Protein AF-0000000079460942 (afdb_homodimer)

pLDDT: mean 72.36, std 30.74, range [15.95, 98.62]

Nearest PDB structures (foldseek):
  3s70-assembly1_C  TM=9.259E-01  e=6.888E-18  Homo sapiens
  5iar-assembly1_A-2  TM=8.840E-01  e=4.407E-18  Homo sapiens
  4qtx-assembly1_A  TM=8.850E-01  e=4.381E-17  Homo sapiens
  4qui-assembly2_B-2  TM=9.001E-01  e=1.141E-16  Homo sapiens
  3r6g-assembly2_C  TM=9.559E-01  e=6.161E-10  Homo sapiens

Foldseek 3Di:
DWDLAFPDPDPDPDPPDDDDDDDPPPPCPDDDPDPDDDPCPPCPPPDPPPDPPDPPDPPPPPDDPDDDDDDPDFAEQDQPDQAQEAEEEEAEQAADVVVVDHGAQLVVLLLVLVCVQLVQLRHDYHYDYQDDPVRVLVVLLCVLPDPVLLVHQEAHYEYHAAAHDQWGDGRYGIDGPCSNCVSNVPRPSCPPGYYHYHYHNAPDDNPNGGLLSSLLSVLCVVPLAPDFPVVSNVVSLVCLVPVVVVPPPPDDPPRRSRGTDDDDPDRGTYGSHGDD/DWDLAFPDPDPDPDPPDDDPDDDPPPPPPDDDDPPDDDPCPDDDDDDDDDDPPDPPDPPPPPDDPDDDDDDPDFAEQDQPDQAQEAEEEEAEQAADVVVVDHGALLVVLLLVLVCVQLVQLRHDYHYDYQDDPVRVLVVLLCVLPDPVLLVHQEAEYEAHAAAHDQWGDGRYGIDGPCSNCVSNVPRPSCPPGYYHYHYHNAPDDNPNGGLLSSLLSVLCVVPLAPDFPVVSNVVSLVCLVPVVVVPPPPDDPPRRSRGTDDDDPDRGTYGSHGDD

Structure (mmCIF, N/CA/C/O backbone):
data_AF-0000000079460942-model_v1
#
loop_
_entity.id
_entity.type
_entity.pdbx_description
1 polymer 'Uncharacterized protein'
#
loop_
_atom_site.group_PDB
_atom_site.id
_atom_site.type_symbol
_atom_site.label_atom_id
_atom_site.label_alt_id
_atom_site.label_comp_id
_atom_site.label_asym_id
_atom_site.label_entity_id
_atom_site.label_seq_id
_atom_site.pdbx_PDB_ins_code
_atom_site.Cartn_x
_atom_site.Cartn_y
_atom_site.Cartn_z
_atom_site.occupancy
_atom_site.B_iso_or_equiv
_atom_site.auth_seq_id
_atom_site.auth_comp_id
_atom_site.auth_asym_id
_atom_site.auth_atom_id
_atom_site.pdbx_PDB_model_num
ATOM 1 N N . MET A 1 1 ? 0.859 6.715 0.371 1 26.7 1 MET A N 1
ATOM 2 C CA . MET A 1 1 ? -0.058 7.586 -0.361 1 26.7 1 MET A CA 1
ATOM 3 C C . MET A 1 1 ? -1.459 6.984 -0.404 1 26.7 1 MET A C 1
ATOM 5 O O . MET A 1 1 ? -1.619 5.789 -0.645 1 26.7 1 MET A O 1
ATOM 9 N N . ILE A 1 2 ? -2.344 7.473 0.427 1 30.52 2 ILE A N 1
ATOM 10 C CA . ILE A 1 2 ? -3.725 7.008 0.369 1 30.52 2 ILE A CA 1
ATOM 11 C C . ILE A 1 2 ? -4.508 7.84 -0.644 1 30.52 2 ILE A C 1
ATOM 13 O O . ILE A 1 2 ? -4.516 9.07 -0.571 1 30.52 2 ILE A O 1
ATOM 17 N N . HIS A 1 3 ? -4.82 7.348 -1.842 1 32.75 3 HIS A N 1
ATOM 18 C CA . HIS A 1 3 ? -5.605 8.039 -2.861 1 32.75 3 HIS A CA 1
ATOM 19 C C . HIS A 1 3 ? -7.074 7.637 -2.789 1 32.75 3 HIS A C 1
ATOM 21 O O . HIS A 1 3 ? -7.395 6.461 -2.625 1 32.75 3 HIS A O 1
ATOM 27 N N . GLU A 1 4 ? -7.848 8.688 -2.484 1 28.7 4 GLU A N 1
ATOM 28 C CA . GLU A 1 4 ? -9.266 8.43 -2.734 1 28.7 4 GLU A CA 1
ATOM 29 C C . GLU A 1 4 ? -9.633 8.727 -4.188 1 28.7 4 GLU A C 1
ATOM 31 O O . GLU A 1 4 ? -9.406 9.836 -4.68 1 28.7 4 GLU A O 1
ATOM 36 N N . LYS A 1 5 ? -9.531 7.895 -5.156 1 29.17 5 LYS A N 1
ATOM 37 C CA . LYS A 1 5 ? -9.836 8.227 -6.547 1 29.17 5 LYS A CA 1
ATOM 38 C C . LYS A 1 5 ? -11.305 7.965 -6.867 1 29.17 5 LYS A C 1
ATOM 40 O O . LYS A 1 5 ? -11.828 6.895 -6.551 1 29.17 5 LYS A O 1
ATOM 45 N N . GLU A 1 6 ? -12.047 9.047 -7.211 1 27.02 6 GLU A N 1
ATOM 46 C CA . GLU A 1 6 ? -13.43 9.047 -7.684 1 27.02 6 GLU A CA 1
ATOM 47 C C . GLU A 1 6 ? -13.531 8.469 -9.094 1 27.02 6 GLU A C 1
ATOM 49 O O . GLU A 1 6 ? -12.82 8.914 -10 1 27.02 6 GLU A O 1
ATOM 54 N N . THR A 1 7 ? -13.859 7.348 -9.383 1 26.39 7 THR A N 1
ATOM 55 C CA . THR A 1 7 ? -14.086 6.93 -10.758 1 26.39 7 THR A CA 1
ATOM 56 C C . THR A 1 7 ? -15.391 7.516 -11.297 1 26.39 7 THR A C 1
ATOM 58 O O . THR A 1 7 ? -16 6.949 -12.203 1 26.39 7 THR A O 1
ATOM 61 N N . GLY A 1 8 ? -15.797 8.781 -11.031 1 23.44 8 GLY A N 1
ATOM 62 C CA . GLY A 1 8 ? -17.094 9.305 -11.438 1 23.44 8 GLY A CA 1
ATOM 63 C C . GLY A 1 8 ? -17.203 9.539 -12.93 1 23.44 8 GLY A C 1
ATOM 64 O O . GLY A 1 8 ? -16.234 9.953 -13.57 1 23.44 8 GLY A O 1
ATOM 65 N N . HIS A 1 9 ? -18.172 8.938 -13.617 1 22.62 9 HIS A N 1
ATOM 66 C CA . HIS A 1 9 ? -18.547 9.086 -15.016 1 22.62 9 HIS A CA 1
ATOM 67 C C . HIS A 1 9 ? -19.109 10.484 -15.289 1 22.62 9 HIS A C 1
ATOM 69 O O . HIS A 1 9 ? -20.172 10.844 -14.781 1 22.62 9 HIS A O 1
ATOM 75 N N . SER A 1 10 ? -18.312 11.57 -15.188 1 21.52 10 SER A N 1
ATOM 76 C CA . SER A 1 10 ? -18.75 12.93 -15.484 1 21.52 10 SER A CA 1
ATOM 77 C C . SER A 1 10 ? -19.297 13.039 -16.906 1 21.52 10 SER A C 1
ATOM 79 O O . SER A 1 10 ? -18.625 12.664 -17.859 1 21.52 10 SER A O 1
ATOM 81 N N . GLY A 1 11 ? -20.609 12.984 -17.062 1 18.78 11 GLY A N 1
ATOM 82 C CA . GLY A 1 11 ? -21.359 13.156 -18.297 1 18.78 11 GLY A CA 1
ATOM 83 C C . GLY A 1 11 ? -21.031 14.453 -19.016 1 18.78 11 GLY A C 1
ATOM 84 O O . GLY A 1 11 ? -20.797 14.453 -20.234 1 18.78 11 GLY A O 1
ATOM 85 N N . ASP A 1 12 ? -21.438 15.555 -18.438 1 20.34 12 ASP A N 1
ATOM 86 C CA . ASP A 1 12 ? -22.047 16.562 -19.297 1 20.34 12 ASP A CA 1
ATOM 87 C C . ASP A 1 12 ? -20.984 17.453 -19.922 1 20.34 12 ASP A C 1
ATOM 89 O O . ASP A 1 12 ? -20.469 18.359 -19.266 1 20.34 12 ASP A O 1
ATOM 93 N N . GLY A 1 13 ? -20 17.016 -20.562 1 18.53 13 GLY A N 1
ATOM 94 C CA . GLY A 1 13 ? -18.797 17.734 -20.938 1 18.53 13 GLY A CA 1
ATOM 95 C C . GLY A 1 13 ? -19.078 18.859 -21.922 1 18.53 13 GLY A C 1
ATOM 96 O O . GLY A 1 13 ? -19.469 18.625 -23.062 1 18.53 13 GLY A O 1
ATOM 97 N N . ALA A 1 14 ? -19.688 19.938 -21.344 1 18.86 14 ALA A N 1
ATOM 98 C CA . ALA A 1 14 ? -19.938 21 -22.312 1 18.86 14 ALA A CA 1
ATOM 99 C C . ALA A 1 14 ? -18.641 21.406 -23.016 1 18.86 14 ALA A C 1
ATOM 101 O O . ALA A 1 14 ? -17.547 21.281 -22.438 1 18.86 14 ALA A O 1
ATOM 102 N N . PRO A 1 15 ? -18.594 21.719 -24.25 1 18.59 15 PRO A N 1
ATOM 103 C CA . PRO A 1 15 ? -17.531 21.859 -25.266 1 18.59 15 PRO A CA 1
ATOM 104 C C . PRO A 1 15 ? -16.641 23.078 -25 1 18.59 15 PRO A C 1
ATOM 106 O O . PRO A 1 15 ? -17.125 24.219 -25.016 1 18.59 15 PRO A O 1
ATOM 109 N N . LEU A 1 16 ? -15.961 23.109 -23.766 1 17.83 16 LEU A N 1
ATOM 110 C CA . LEU A 1 16 ? -15.289 24.375 -23.531 1 17.83 16 LEU A CA 1
ATOM 111 C C . LEU A 1 16 ? -14.312 24.688 -24.656 1 17.83 16 LEU A C 1
ATOM 113 O O . LEU A 1 16 ? -13.75 23.781 -25.266 1 17.83 16 LEU A O 1
ATOM 117 N N . SER A 1 17 ? -14.391 25.953 -25.141 1 18.06 17 SER A N 1
ATOM 118 C CA . SER A 1 17 ? -13.758 26.594 -26.297 1 18.06 17 SER A CA 1
ATOM 119 C C . SER A 1 17 ? -12.242 26.672 -26.109 1 18.06 17 SER A C 1
ATOM 121 O O . SER A 1 17 ? -11.75 26.734 -24.984 1 18.06 17 SER A O 1
ATOM 123 N N . PRO A 1 18 ? -11.383 26.453 -27.109 1 17.59 18 PRO A N 1
ATOM 124 C CA . PRO A 1 18 ? -9.984 26.109 -27.391 1 17.59 18 PRO A CA 1
ATOM 125 C C . PRO A 1 18 ? -9.016 27.219 -27.016 1 17.59 18 PRO A C 1
ATOM 127 O O . PRO A 1 18 ? -7.809 27.094 -27.234 1 17.59 18 PRO A O 1
ATOM 130 N N . SER A 1 19 ? -9.242 27.984 -25.766 1 16.62 19 SER A N 1
ATOM 131 C CA . SER A 1 19 ? -8.406 29.172 -25.938 1 16.62 19 SER A CA 1
ATOM 132 C C . SER A 1 19 ? -6.93 28.797 -26 1 16.62 19 SER A C 1
ATOM 134 O O . SER A 1 19 ? -6.52 27.766 -25.484 1 16.62 19 SER A O 1
ATOM 136 N N . THR A 1 20 ? -6.031 29.5 -26.781 1 17.11 20 THR A N 1
ATOM 137 C CA . THR A 1 20 ? -4.762 29.469 -27.5 1 17.11 20 THR A CA 1
ATOM 138 C C . THR A 1 20 ? -3.594 29.672 -26.531 1 17.11 20 THR A C 1
ATOM 140 O O . THR A 1 20 ? -2.432 29.609 -26.938 1 17.11 20 THR A O 1
ATOM 143 N N . ASP A 1 21 ? -3.828 29.672 -25.125 1 16.03 21 ASP A N 1
ATOM 144 C CA . ASP A 1 21 ? -2.768 30.516 -24.562 1 16.03 21 ASP A CA 1
ATOM 145 C C . ASP A 1 21 ? -1.404 29.844 -24.719 1 16.03 21 ASP A C 1
ATOM 147 O O . ASP A 1 21 ? -1.316 28.609 -24.797 1 16.03 21 ASP A O 1
ATOM 151 N N . GLY A 1 22 ? -0.289 30.719 -24.797 1 16.33 22 GLY A N 1
ATOM 152 C CA . GLY A 1 22 ? 1.1 30.875 -25.203 1 16.33 22 GLY A CA 1
ATOM 153 C C . GLY A 1 22 ? 2.07 30.156 -24.281 1 16.33 22 GLY A C 1
ATOM 154 O O . GLY A 1 22 ? 1.872 30.141 -23.062 1 16.33 22 GLY A O 1
ATOM 155 N N . ALA A 1 23 ? 2.703 29.125 -24.781 1 16.88 23 ALA A N 1
ATOM 156 C CA . ALA A 1 23 ? 3.67 28.125 -24.312 1 16.88 23 ALA A CA 1
ATOM 157 C C . ALA A 1 23 ? 4.922 28.797 -23.766 1 16.88 23 ALA A C 1
ATOM 159 O O . ALA A 1 23 ? 5.727 29.344 -24.531 1 16.88 23 ALA A O 1
ATOM 160 N N . ALA A 1 24 ? 4.805 29.562 -22.531 1 16.06 24 ALA A N 1
ATOM 161 C CA . ALA A 1 24 ? 6.035 30.234 -22.141 1 16.06 24 ALA A CA 1
ATOM 162 C C . ALA A 1 24 ? 7.16 29.234 -21.906 1 16.06 24 ALA A C 1
ATOM 164 O O . ALA A 1 24 ? 6.922 28.141 -21.375 1 16.06 24 ALA A O 1
ATOM 165 N N . ASN A 1 25 ? 8.297 29.344 -22.594 1 15.95 25 ASN A N 1
ATOM 166 C CA . ASN A 1 25 ? 9.547 28.641 -22.859 1 15.95 25 ASN A CA 1
ATOM 167 C C . ASN A 1 25 ? 10.453 28.625 -21.625 1 15.95 25 ASN A C 1
ATOM 169 O O . ASN A 1 25 ? 11.633 28.281 -21.734 1 15.95 25 ASN A O 1
ATOM 173 N N . LEU A 1 26 ? 9.914 28.578 -20.328 1 16.02 26 LEU A N 1
ATOM 174 C CA . LEU A 1 26 ? 10.93 29.031 -19.375 1 16.02 26 LEU A CA 1
ATOM 175 C C . LEU A 1 26 ? 12.094 28.047 -19.328 1 16.02 26 LEU A C 1
ATOM 177 O O . LEU A 1 26 ? 11.906 26.875 -18.984 1 16.02 26 LEU A O 1
ATOM 181 N N . SER A 1 27 ? 13.211 28.266 -20.047 1 16.03 27 SER A N 1
ATOM 182 C CA . 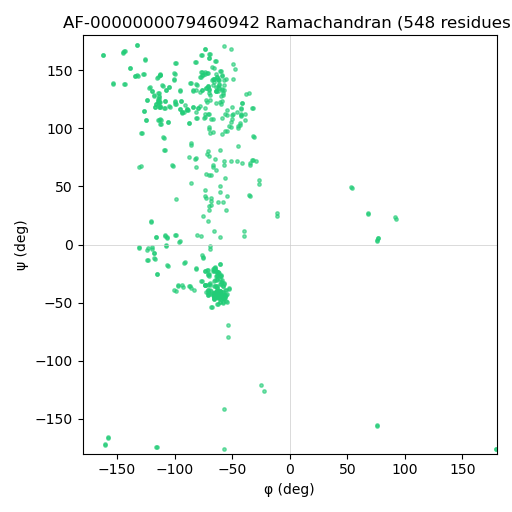SER A 1 27 ? 14.438 27.516 -20.328 1 16.03 27 SER A CA 1
ATOM 183 C C . SER A 1 27 ? 15.305 27.406 -19.078 1 16.03 27 SER A C 1
ATOM 185 O O . SER A 1 27 ? 16.297 26.672 -19.062 1 16.03 27 SER A O 1
ATOM 187 N N . SER A 1 28 ? 15.055 27.938 -17.781 1 16.11 28 SER A N 1
ATOM 188 C CA . SER A 1 28 ? 16.312 28.391 -17.188 1 16.11 28 SER A CA 1
ATOM 189 C C . SER A 1 28 ? 17.172 27.219 -16.734 1 16.11 28 SER A C 1
ATOM 191 O O . SER A 1 28 ? 16.672 26.297 -16.062 1 16.11 28 SER A O 1
ATOM 193 N N . ASN A 1 29 ? 18.281 26.922 -17.406 1 16.97 29 ASN A N 1
ATOM 194 C CA . ASN A 1 29 ? 19.297 25.875 -17.375 1 16.97 29 ASN A CA 1
ATOM 195 C C . ASN A 1 29 ? 20.141 25.969 -16.094 1 16.97 29 ASN A C 1
ATOM 197 O O . ASN A 1 29 ? 21.234 25.391 -16.031 1 16.97 29 ASN A O 1
ATOM 201 N N . PRO A 1 30 ? 19.594 26.391 -14.852 1 16.08 30 PRO A N 1
ATOM 202 C CA . PRO A 1 30 ? 20.672 26.984 -14.062 1 16.08 30 PRO A CA 1
ATOM 203 C C . PRO A 1 30 ? 21.844 26.016 -13.852 1 16.08 30 PRO A C 1
ATOM 205 O O . PRO A 1 30 ? 21.734 24.844 -14.188 1 16.08 30 PRO A O 1
ATOM 208 N N . ALA A 1 31 ? 22.422 26.109 -12.547 1 16.69 31 ALA A N 1
ATOM 209 C CA . ALA A 1 31 ? 23.734 26.328 -11.938 1 16.69 31 ALA A CA 1
ATOM 210 C C . ALA A 1 31 ? 24.453 25 -11.695 1 16.69 31 ALA A C 1
ATOM 212 O O . ALA A 1 31 ? 23.828 24.016 -11.312 1 16.69 31 ALA A O 1
ATOM 213 N N . ILE A 1 32 ? 25.656 24.828 -12.32 1 17.55 32 ILE A N 1
ATOM 214 C CA . ILE A 1 32 ? 26.75 23.875 -12.461 1 17.55 32 ILE A CA 1
ATOM 215 C C . ILE A 1 32 ? 27.359 23.578 -11.094 1 17.55 32 ILE A C 1
ATOM 217 O O . ILE A 1 32 ? 27.703 24.5 -10.352 1 17.55 32 ILE A O 1
ATOM 221 N N . SER A 1 33 ? 26.859 22.469 -10.508 1 16.95 33 SER A N 1
ATOM 222 C CA . SER A 1 33 ? 27.281 22.016 -9.188 1 16.95 33 SER A CA 1
ATOM 223 C C . SER A 1 33 ? 28.797 22.047 -9.039 1 16.95 33 SER A C 1
ATOM 225 O O . SER A 1 33 ? 29.516 21.719 -9.984 1 16.95 33 SER A O 1
ATOM 227 N N . ASP A 1 34 ? 29.266 22.891 -8.188 1 17 34 ASP A N 1
ATOM 228 C CA . ASP A 1 34 ? 30.578 23.25 -7.656 1 17 34 ASP A CA 1
ATOM 229 C C . ASP A 1 34 ? 31.328 22.031 -7.156 1 17 34 ASP A C 1
ATOM 231 O O . ASP A 1 34 ? 30.766 21.203 -6.434 1 17 34 ASP A O 1
ATOM 235 N N . GLU A 1 35 ? 32.312 21.562 -7.855 1 18.06 35 GLU A N 1
ATOM 236 C CA . GLU A 1 35 ? 33.25 20.453 -7.676 1 18.06 35 GLU A CA 1
ATOM 237 C C . GLU A 1 35 ? 34 20.578 -6.355 1 18.06 35 GLU A C 1
ATOM 239 O O . GLU A 1 35 ? 34.781 21.516 -6.168 1 18.06 35 GLU A O 1
ATOM 244 N N . PRO A 1 36 ? 33.25 20.641 -5.156 1 16.75 36 PRO A N 1
ATOM 245 C CA . PRO A 1 36 ? 34.188 21.094 -4.133 1 16.75 36 PRO A CA 1
ATOM 246 C C . PRO A 1 36 ? 35.5 20.297 -4.125 1 16.75 36 PRO A C 1
ATOM 248 O O . PRO A 1 36 ? 35.5 19.141 -4.57 1 16.75 36 PRO A O 1
ATOM 251 N N . ASP A 1 37 ? 36.594 20.984 -3.873 1 17.23 37 ASP A N 1
ATOM 252 C CA . ASP A 1 37 ? 38.031 20.859 -3.914 1 17.23 37 ASP A CA 1
ATOM 253 C C . ASP A 1 37 ? 38.531 19.672 -3.074 1 17.23 37 ASP A C 1
ATOM 255 O O . ASP A 1 37 ? 37.781 19.172 -2.227 1 17.23 37 ASP A O 1
ATOM 259 N N . THR A 1 38 ? 39.812 19.438 -2.926 1 18.86 38 THR A N 1
ATOM 260 C CA . THR A 1 38 ? 40.969 18.547 -2.967 1 18.86 38 THR A CA 1
ATOM 261 C C . THR A 1 38 ? 41.312 18.031 -1.57 1 18.86 38 THR A C 1
ATOM 263 O O . THR A 1 38 ? 42.25 17.25 -1.399 1 18.86 38 THR A O 1
ATOM 266 N N . GLY A 1 39 ? 40.281 17.688 -0.702 1 16.88 39 GLY A N 1
ATOM 267 C CA . GLY A 1 39 ? 40.906 17.594 0.611 1 16.88 39 GLY A CA 1
ATOM 268 C C . GLY A 1 39 ? 42.156 16.75 0.623 1 16.88 39 GLY A C 1
ATOM 269 O O . GLY A 1 39 ? 42.375 15.961 -0.292 1 16.88 39 GLY A O 1
ATOM 270 N N . PRO A 1 40 ? 43.031 16.969 1.544 1 17.53 40 PRO A N 1
ATOM 271 C CA . PRO A 1 40 ? 44.5 16.75 1.66 1 17.53 40 PRO A CA 1
ATOM 272 C C . PRO A 1 40 ? 44.844 15.281 1.826 1 17.53 40 PRO A C 1
ATOM 274 O O . PRO A 1 40 ? 44.469 14.656 2.826 1 17.53 40 PRO A O 1
ATOM 277 N N . PHE A 1 41 ? 44.5 14.359 0.847 1 17.92 41 PHE A N 1
ATOM 278 C CA . PHE A 1 41 ? 45.094 13.031 1.052 1 17.92 41 PHE A CA 1
ATOM 279 C C . PHE A 1 41 ? 46.562 13.141 1.414 1 17.92 41 PHE A C 1
ATOM 281 O O . PHE A 1 41 ? 47.344 13.797 0.712 1 17.92 41 PHE A O 1
ATOM 288 N N . GLY A 1 42 ? 46.719 13.344 2.693 1 17.52 42 GLY A N 1
ATOM 289 C CA . GLY A 1 42 ? 48.094 13.266 3.18 1 17.52 42 GLY A CA 1
ATOM 290 C C . GLY A 1 42 ? 48.875 12.117 2.576 1 17.52 42 GLY A C 1
ATOM 291 O O . GLY A 1 42 ? 48.312 11.062 2.287 1 17.52 42 GLY A O 1
ATOM 292 N N . HIS A 1 43 ? 49.906 12.453 1.847 1 16.89 43 HIS A N 1
ATOM 293 C CA . HIS A 1 43 ? 50.875 11.797 0.982 1 16.89 43 HIS A CA 1
ATOM 294 C C . HIS A 1 43 ? 51.594 10.672 1.721 1 16.89 43 HIS A C 1
ATOM 296 O O . HIS A 1 43 ? 52.594 10.117 1.217 1 16.89 43 HIS A O 1
ATOM 302 N N . GLU A 1 44 ? 50.969 9.984 2.732 1 17.56 44 GLU A N 1
ATOM 303 C CA . GLU A 1 44 ? 52.125 9.266 3.256 1 17.56 44 GLU A CA 1
ATOM 304 C C . GLU A 1 44 ? 52.781 8.414 2.172 1 17.56 44 GLU A C 1
ATOM 306 O O . GLU A 1 44 ? 52.125 7.961 1.24 1 17.56 44 GLU A O 1
ATOM 311 N N . GLY A 1 45 ? 54.094 8.523 1.974 1 17.31 45 GLY A N 1
ATOM 312 C CA . GLY A 1 45 ? 55.156 8.164 1.045 1 17.31 45 GLY A CA 1
ATOM 313 C C . GLY A 1 45 ? 55.312 6.664 0.873 1 17.31 45 GLY A C 1
ATOM 314 O O . GLY A 1 45 ? 56.25 6.203 0.223 1 17.31 45 GLY A O 1
ATOM 315 N N . SER A 1 46 ? 54.438 5.816 1.436 1 18.42 46 SER A N 1
ATOM 316 C CA . SER A 1 46 ? 55.219 4.578 1.566 1 18.42 46 SER A CA 1
ATOM 317 C C . SER A 1 46 ? 55.562 3.994 0.2 1 18.42 46 SER A C 1
ATOM 319 O O . SER A 1 46 ? 54.844 4.219 -0.775 1 18.42 46 SER A O 1
ATOM 321 N N . SER A 1 47 ? 56.844 3.51 0.021 1 18.7 47 SER A N 1
ATOM 322 C CA . SER A 1 47 ? 57.656 2.967 -1.048 1 18.7 47 SER A CA 1
ATOM 323 C C . SER A 1 47 ? 57.031 1.71 -1.647 1 18.7 47 SER A C 1
ATOM 325 O O . SER A 1 47 ? 56.562 0.833 -0.917 1 18.7 47 SER A O 1
ATOM 327 N N . SER A 1 48 ? 56.5 1.807 -2.936 1 17.97 48 SER A N 1
ATOM 328 C CA . SER A 1 48 ? 55.844 0.908 -3.865 1 17.97 48 SER A CA 1
ATOM 329 C C . SER A 1 48 ? 56.719 -0.268 -4.246 1 17.97 48 SER A C 1
ATOM 331 O O . SER A 1 48 ? 56.469 -0.967 -5.227 1 17.97 48 SER A O 1
ATOM 333 N N . SER A 1 49 ? 57.438 -0.98 -3.324 1 19.69 49 SER A N 1
ATOM 334 C CA . SER A 1 49 ? 58.156 -1.97 -4.121 1 19.69 49 SER A CA 1
ATOM 335 C C . SER A 1 49 ? 57.219 -2.836 -4.926 1 19.69 49 SER A C 1
ATOM 337 O O . SER A 1 49 ? 56.094 -3.125 -4.469 1 19.69 49 SER A O 1
ATOM 339 N N . LYS A 1 50 ? 57.5 -2.998 -6.32 1 19.41 50 LYS A N 1
ATOM 340 C CA . LYS A 1 50 ? 56.844 -3.477 -7.531 1 19.41 50 LYS A CA 1
ATOM 341 C C . LYS A 1 50 ? 56.562 -4.977 -7.449 1 19.41 50 LYS A C 1
ATOM 343 O O . LYS A 1 50 ? 56.188 -5.594 -8.438 1 19.41 50 LYS A O 1
ATOM 348 N N . THR A 1 51 ? 56.688 -5.629 -6.277 1 21.56 51 THR A N 1
ATOM 349 C CA . THR A 1 51 ? 56.875 -7.016 -6.699 1 21.56 51 THR A CA 1
ATOM 350 C C . THR A 1 51 ? 55.625 -7.531 -7.418 1 21.56 51 THR A C 1
ATOM 352 O O . THR A 1 51 ? 54.5 -7.188 -7.051 1 21.56 51 THR A O 1
ATOM 355 N N . GLY A 1 52 ? 55.781 -7.992 -8.703 1 20.16 52 GLY A N 1
ATOM 356 C CA . GLY A 1 52 ? 54.906 -8.484 -9.758 1 20.16 52 GLY A CA 1
ATOM 357 C C . GLY A 1 52 ? 54.031 -9.633 -9.312 1 20.16 52 GLY A C 1
ATOM 358 O O . GLY A 1 52 ? 54.5 -10.766 -9.172 1 20.16 52 GLY A O 1
ATOM 359 N N . THR A 1 53 ? 53.469 -9.555 -8.07 1 21.59 53 THR A N 1
ATOM 360 C CA . THR A 1 53 ? 52.844 -10.828 -7.758 1 21.59 53 THR A CA 1
ATOM 361 C C . THR A 1 53 ? 51.781 -11.172 -8.789 1 21.59 53 THR A C 1
ATOM 363 O O . THR A 1 53 ? 51.094 -10.281 -9.297 1 21.59 53 THR A O 1
ATOM 366 N N . ALA A 1 54 ? 51.906 -12.391 -9.461 1 23.22 54 ALA A N 1
ATOM 367 C CA . ALA A 1 54 ? 51.094 -13.156 -10.406 1 23.22 54 ALA A CA 1
ATOM 368 C C . ALA A 1 54 ? 49.625 -13.172 -10 1 23.22 54 ALA A C 1
ATOM 370 O O . ALA A 1 54 ? 49.312 -13.406 -8.828 1 23.22 54 ALA A O 1
ATOM 371 N N . GLY A 1 55 ? 48.875 -12.367 -10.75 1 21.95 55 GLY A N 1
ATOM 372 C CA . GLY A 1 55 ? 47.438 -12.156 -10.648 1 21.95 55 GLY A CA 1
ATOM 373 C C . GLY A 1 55 ? 46.656 -13.445 -10.523 1 21.95 55 GLY A C 1
ATOM 374 O O . GLY A 1 55 ? 46.688 -14.281 -11.43 1 21.95 55 GLY A O 1
ATOM 375 N N . LYS A 1 56 ? 46.719 -14.156 -9.336 1 26.41 56 LYS A N 1
ATOM 376 C CA . LYS A 1 56 ? 45.812 -15.266 -9.133 1 26.41 56 LYS A CA 1
ATOM 377 C C . LYS A 1 56 ? 44.438 -14.953 -9.688 1 26.41 56 LYS A C 1
ATOM 379 O O . LYS A 1 56 ? 43.938 -13.828 -9.547 1 26.41 56 LYS A O 1
ATOM 384 N N . SER A 1 57 ? 44.125 -15.688 -10.734 1 25.2 57 SER A N 1
ATOM 385 C CA . SER A 1 57 ? 42.844 -15.703 -11.391 1 25.2 57 SER A CA 1
ATOM 386 C C . SER A 1 57 ? 41.719 -15.609 -10.367 1 25.2 57 SER A C 1
ATOM 388 O O . SER A 1 57 ? 41.781 -16.219 -9.297 1 25.2 57 SER A O 1
ATOM 390 N N . ALA A 1 58 ? 41.125 -14.516 -10.32 1 30.06 58 ALA A N 1
ATOM 391 C CA . ALA A 1 58 ? 39.875 -14.32 -9.555 1 30.06 58 ALA A CA 1
ATOM 392 C C . ALA A 1 58 ? 39 -15.57 -9.586 1 30.06 58 ALA A C 1
ATOM 394 O O . ALA A 1 58 ? 38.469 -15.93 -10.641 1 30.06 58 ALA A O 1
ATOM 395 N N . SER A 1 59 ? 39.438 -16.672 -8.938 1 27.47 59 SER A N 1
ATOM 396 C CA . SER A 1 59 ? 38.531 -17.812 -8.719 1 27.47 59 SER A CA 1
ATOM 397 C C . SER A 1 59 ? 37.094 -17.359 -8.57 1 27.47 59 SER A C 1
ATOM 399 O O . SER A 1 59 ? 36.812 -16.453 -7.781 1 27.47 59 SER A O 1
ATOM 401 N N . ASN A 1 60 ? 36.312 -17.312 -9.656 1 32.28 60 ASN A N 1
ATOM 402 C CA . ASN A 1 60 ? 34.875 -17.125 -9.711 1 32.28 60 ASN A CA 1
ATOM 403 C C . ASN A 1 60 ? 34.188 -17.812 -8.539 1 32.28 60 ASN A C 1
ATOM 405 O O . ASN A 1 60 ? 33.938 -19.016 -8.57 1 32.28 60 ASN A O 1
ATOM 409 N N . ASN A 1 61 ? 34.656 -17.75 -7.32 1 34.09 61 ASN A N 1
ATOM 410 C CA . ASN A 1 61 ? 34.062 -18.281 -6.098 1 34.09 61 ASN A CA 1
ATOM 411 C C . ASN A 1 61 ? 32.531 -18.25 -6.172 1 34.09 61 ASN A C 1
ATOM 413 O O . ASN A 1 61 ? 31.922 -17.172 -6.246 1 34.09 61 ASN A O 1
ATOM 417 N N . ILE A 1 62 ? 31.859 -19.078 -6.934 1 39.31 62 ILE A N 1
ATOM 418 C CA . ILE A 1 62 ? 30.438 -19.391 -6.953 1 39.31 62 ILE A CA 1
ATOM 419 C C . ILE A 1 62 ? 29.844 -19.156 -5.566 1 39.31 62 ILE A C 1
ATOM 421 O O . ILE A 1 62 ? 30.062 -19.953 -4.648 1 39.31 62 ILE A O 1
ATOM 425 N N . GLY A 1 63 ? 29.969 -18.094 -4.906 1 43.94 63 GLY A N 1
ATOM 426 C CA . GLY A 1 63 ? 29.609 -17.641 -3.57 1 43.94 63 GLY A CA 1
ATOM 427 C C . GLY A 1 63 ? 28.297 -18.219 -3.068 1 43.94 63 GLY A C 1
ATOM 428 O O . GLY A 1 63 ? 27.5 -18.734 -3.854 1 43.94 63 GLY A O 1
ATOM 429 N N . GLU A 1 64 ? 28.25 -18.797 -1.808 1 53.94 64 GLU A N 1
ATOM 430 C CA . GLU A 1 64 ? 27.109 -19.344 -1.072 1 53.94 64 GLU A CA 1
ATOM 431 C C . GLU A 1 64 ? 25.828 -18.594 -1.403 1 53.94 64 GLU A C 1
ATOM 433 O O . GLU A 1 64 ? 25.844 -17.375 -1.553 1 53.94 64 GLU A O 1
ATOM 438 N N . PRO A 1 65 ? 24.875 -19.391 -1.993 1 64.31 65 PRO A N 1
ATOM 439 C CA . PRO A 1 65 ? 23.594 -18.75 -2.293 1 64.31 65 PRO A CA 1
ATOM 440 C C . PRO A 1 65 ? 23.109 -17.828 -1.177 1 64.31 65 PRO A C 1
ATOM 442 O O . PRO A 1 65 ? 23.297 -18.141 0.004 1 64.31 65 PRO A O 1
ATOM 445 N N . TRP A 1 66 ? 22.922 -16.688 -1.466 1 73.75 66 TRP A N 1
ATOM 446 C CA . TRP A 1 66 ? 22.391 -15.688 -0.544 1 73.75 66 TRP A CA 1
ATOM 447 C C . TRP A 1 66 ? 21.125 -16.203 0.148 1 73.75 66 TRP A C 1
ATOM 449 O O . TRP A 1 66 ? 20.219 -16.719 -0.508 1 73.75 66 TRP A O 1
ATOM 459 N N . VAL A 1 67 ? 21.266 -16.438 1.455 1 79.75 67 VAL A N 1
ATOM 460 C CA . VAL A 1 67 ? 20.078 -16.766 2.254 1 79.75 67 VAL A CA 1
ATOM 461 C C . VAL A 1 67 ? 19.734 -15.586 3.166 1 79.75 67 VAL A C 1
ATOM 463 O O . VAL A 1 67 ? 20.562 -15.133 3.951 1 79.75 67 VAL A O 1
ATOM 466 N N . PRO A 1 68 ? 18.562 -15.039 2.947 1 85.12 68 PRO A N 1
ATOM 467 C CA . PRO A 1 68 ? 18.188 -13.922 3.812 1 85.12 68 PRO A CA 1
ATOM 468 C C . PRO A 1 68 ? 18 -14.336 5.27 1 85.12 68 PRO A C 1
ATOM 470 O O . PRO A 1 68 ? 17.516 -15.438 5.547 1 85.12 68 PRO A O 1
ATOM 473 N N . VAL A 1 69 ? 18.422 -13.461 6.113 1 89.25 69 VAL A N 1
ATOM 474 C CA . VAL A 1 69 ? 18.094 -13.609 7.527 1 89.25 69 VAL A CA 1
ATOM 475 C C . VAL A 1 69 ? 16.703 -13.031 7.805 1 89.25 69 VAL A C 1
ATOM 477 O O . VAL A 1 69 ? 16.469 -11.836 7.594 1 89.25 69 VAL A O 1
ATOM 480 N N . ILE A 1 70 ? 15.836 -13.906 8.25 1 92.75 70 ILE A N 1
ATOM 481 C CA . ILE A 1 70 ? 14.477 -13.469 8.516 1 92.75 70 ILE A CA 1
ATOM 482 C C . ILE A 1 70 ? 14.336 -13.078 9.984 1 92.75 70 ILE A C 1
ATOM 484 O O . ILE A 1 70 ? 14.422 -13.93 10.875 1 92.75 70 ILE A O 1
ATOM 488 N N . PRO A 1 71 ? 14.125 -11.828 10.266 1 92.62 71 PRO A N 1
ATOM 489 C CA . PRO A 1 71 ? 13.969 -11.422 11.664 1 92.62 71 PRO A CA 1
ATOM 490 C C . PRO A 1 71 ? 12.734 -1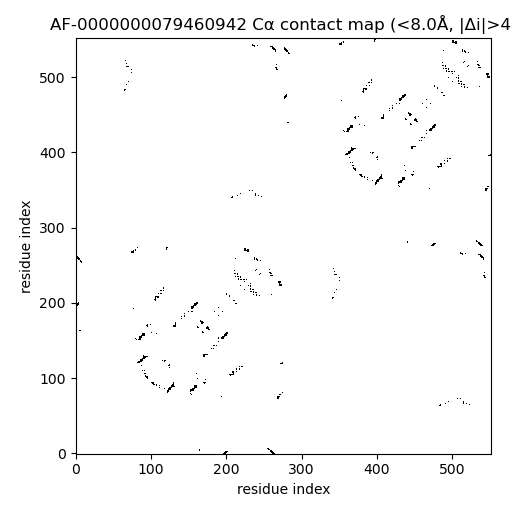2.031 12.328 1 92.62 71 PRO A C 1
ATOM 492 O O . PRO A 1 71 ? 11.805 -12.445 11.633 1 92.62 71 PRO A O 1
ATOM 495 N N . HIS A 1 72 ? 12.758 -12.086 13.633 1 92.12 72 HIS A N 1
ATOM 496 C CA . HIS A 1 72 ? 11.641 -12.633 14.398 1 92.12 72 HIS A CA 1
ATOM 497 C C . HIS A 1 72 ? 10.461 -11.664 14.414 1 92.12 72 HIS A C 1
ATOM 499 O O . HIS A 1 72 ? 9.305 -12.094 14.453 1 92.12 72 HIS A O 1
ATOM 505 N N . LYS A 1 73 ? 10.781 -10.422 14.438 1 91.69 73 LYS A N 1
ATOM 506 C CA . LYS A 1 73 ? 9.766 -9.375 14.414 1 91.69 73 LYS A CA 1
ATOM 507 C C . LYS A 1 73 ? 10.172 -8.219 13.508 1 91.69 73 LYS A C 1
ATOM 509 O O . LYS A 1 73 ? 11.359 -8.055 13.211 1 91.69 73 LYS A O 1
ATOM 514 N N . LEU A 1 74 ? 9.188 -7.59 13 1 91.56 74 LEU A N 1
ATOM 515 C CA . LEU A 1 74 ? 9.453 -6.402 12.195 1 91.56 74 LEU A CA 1
ATOM 516 C C . LEU A 1 74 ? 9.812 -5.215 13.078 1 91.56 74 LEU A C 1
ATOM 518 O O . LEU A 1 74 ? 9.141 -4.953 14.078 1 91.56 74 LEU A O 1
ATOM 522 N N . ASP A 1 75 ? 10.844 -4.539 12.711 1 90.12 75 ASP A N 1
ATOM 523 C CA . ASP A 1 75 ? 11.297 -3.375 13.469 1 90.12 75 ASP A CA 1
ATOM 524 C C . ASP A 1 75 ? 10.32 -2.209 13.312 1 90.12 75 ASP A C 1
ATOM 526 O O . ASP A 1 75 ? 9.492 -2.205 12.398 1 90.12 75 ASP A O 1
ATOM 530 N N . CYS A 1 76 ? 10.469 -1.32 14.273 1 93.31 76 CYS A N 1
ATOM 531 C CA . CYS A 1 76 ? 9.703 -0.079 14.195 1 93.31 76 CYS A CA 1
ATOM 532 C C . CYS A 1 76 ? 10.625 1.113 13.969 1 93.31 76 CYS A C 1
ATOM 534 O O . CYS A 1 76 ? 11.789 1.092 14.375 1 93.31 76 CYS A O 1
ATOM 536 N N . TYR A 1 77 ? 10.18 2.088 13.258 1 93.56 77 TYR A N 1
ATOM 537 C CA . TYR A 1 77 ? 10.891 3.357 13.18 1 93.56 77 TYR A CA 1
ATOM 538 C C . TYR A 1 77 ? 10.984 4.012 14.555 1 93.56 77 TYR A C 1
ATOM 540 O O . TYR A 1 77 ? 10.016 4.016 15.312 1 93.56 77 TYR A O 1
ATOM 548 N N . PRO A 1 78 ? 12.141 4.523 14.828 1 89.69 78 PRO A N 1
ATOM 549 C CA . PRO A 1 78 ? 12.258 5.215 16.109 1 89.69 78 PRO A CA 1
ATOM 550 C C . PRO A 1 78 ? 11.461 6.52 16.156 1 89.69 78 PRO A C 1
ATOM 552 O O . PRO A 1 78 ? 11.516 7.305 15.203 1 89.69 78 PRO A O 1
ATOM 555 N N . MET A 1 79 ? 10.648 6.684 17.172 1 88.06 79 MET A N 1
ATOM 556 C CA . MET A 1 79 ? 9.906 7.91 17.469 1 88.06 79 MET A CA 1
ATOM 557 C C . MET A 1 79 ? 10.102 8.336 18.922 1 88.06 79 MET A C 1
ATOM 559 O O . MET A 1 79 ? 9.148 8.32 19.703 1 88.06 79 MET A O 1
ATOM 563 N N . GLU A 1 80 ? 11.289 8.727 19.266 1 83 80 GLU A N 1
ATOM 564 C CA . GLU A 1 80 ? 11.641 8.922 20.672 1 83 80 GLU A CA 1
ATOM 565 C C . GLU A 1 80 ? 12.023 10.375 20.953 1 83 80 GLU A C 1
ATOM 567 O O . GLU A 1 80 ? 12.203 10.766 22.109 1 83 80 GLU A O 1
ATOM 572 N N . ARG A 1 81 ? 12.117 11.125 19.969 1 80.75 81 ARG A N 1
ATOM 573 C CA . ARG A 1 81 ? 12.523 12.508 20.172 1 80.75 81 ARG A CA 1
ATOM 574 C C . ARG A 1 81 ? 11.367 13.344 20.719 1 80.75 81 ARG A C 1
ATOM 576 O O . ARG A 1 81 ? 10.219 12.898 20.703 1 80.75 81 ARG A O 1
ATOM 583 N N . LYS A 1 82 ? 11.758 14.523 21.266 1 75.94 82 LYS A N 1
ATOM 584 C CA . LYS A 1 82 ? 10.75 15.438 21.797 1 75.94 82 LYS A CA 1
ATOM 585 C C . LYS A 1 82 ? 9.734 15.828 20.734 1 75.94 82 LYS A C 1
ATOM 587 O O . LYS A 1 82 ? 8.531 15.844 20.984 1 75.94 82 LYS A O 1
ATOM 592 N N . ILE A 1 83 ? 10.25 16.234 19.641 1 79.12 83 ILE A N 1
ATO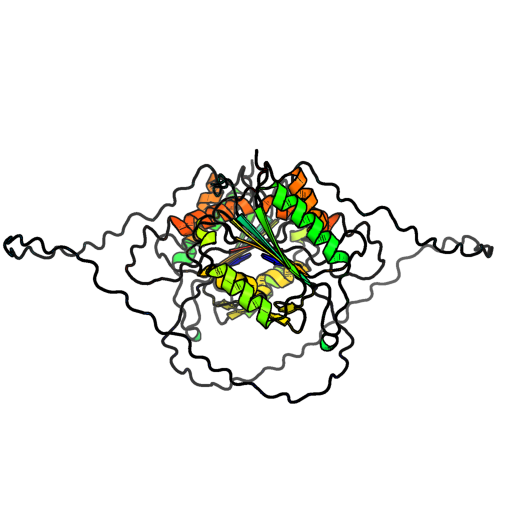M 593 C CA . ILE A 1 83 ? 9.422 16.453 18.469 1 79.12 83 ILE A CA 1
ATOM 594 C C . ILE A 1 83 ? 9.617 15.312 17.469 1 79.12 83 ILE A C 1
ATOM 596 O O . ILE A 1 83 ? 10.742 15.07 17 1 79.12 83 ILE A O 1
ATOM 600 N N . HIS A 1 84 ? 8.523 14.625 17.219 1 87.75 84 HIS A N 1
ATOM 601 C CA . HIS A 1 84 ? 8.602 13.484 16.312 1 87.75 84 HIS A CA 1
ATOM 602 C C . HIS A 1 84 ? 8.812 13.945 14.875 1 87.75 84 HIS A C 1
ATOM 604 O O . HIS A 1 84 ? 9.594 13.344 14.133 1 87.75 84 HIS A O 1
ATOM 610 N N . GLY A 1 85 ? 8.031 14.992 14.562 1 93.81 85 GLY A N 1
ATOM 611 C CA . GLY A 1 85 ? 8.125 15.391 13.164 1 93.81 85 GLY A CA 1
ATOM 612 C C . GLY A 1 85 ? 7.23 16.562 12.812 1 93.81 85 GLY A C 1
ATOM 613 O O . GLY A 1 85 ? 6.738 17.266 13.695 1 93.81 85 GLY A O 1
ATOM 614 N N . TRP A 1 86 ? 7.234 16.891 11.539 1 96.06 86 TRP A N 1
ATOM 615 C CA . TRP A 1 86 ? 6.34 17.906 10.984 1 96.06 86 TRP A CA 1
ATOM 616 C C . TRP A 1 86 ? 5.094 17.266 10.391 1 96.06 86 TRP A C 1
ATOM 618 O O . TRP A 1 86 ? 5.176 16.203 9.75 1 96.06 86 TRP A O 1
ATOM 628 N N . ALA A 1 87 ? 3.975 17.812 10.734 1 98.12 87 ALA A N 1
ATOM 629 C CA . ALA A 1 87 ? 2.738 17.578 9.984 1 98.12 87 ALA A CA 1
ATOM 630 C C . ALA A 1 87 ? 2.363 18.797 9.156 1 98.12 87 ALA A C 1
ATOM 632 O O . ALA A 1 87 ? 1.919 19.812 9.695 1 98.12 87 ALA A O 1
ATOM 633 N N . VAL A 1 88 ? 2.57 18.703 7.844 1 98.19 88 VAL A N 1
ATOM 634 C CA . VAL A 1 88 ? 2.305 19.812 6.93 1 98.19 88 VAL A CA 1
ATOM 635 C C . VAL A 1 88 ? 0.952 19.609 6.25 1 98.19 88 VAL A C 1
ATOM 637 O O . VAL A 1 88 ? 0.727 18.578 5.594 1 98.19 88 VAL A O 1
ATOM 640 N N . ILE A 1 89 ? 0.046 20.562 6.426 1 98.5 89 ILE A N 1
ATOM 641 C CA . ILE A 1 89 ? -1.304 20.438 5.891 1 98.5 89 ILE A CA 1
ATOM 642 C C . ILE A 1 89 ? -1.533 21.484 4.801 1 98.5 89 ILE A C 1
ATOM 644 O O . ILE A 1 89 ? -1.641 22.672 5.094 1 98.5 89 ILE A O 1
ATOM 648 N N . PHE A 1 90 ? -1.558 21.016 3.58 1 98.19 90 PHE A N 1
ATOM 649 C CA . PHE A 1 90 ? -2.066 21.828 2.482 1 98.19 90 PHE A CA 1
ATOM 650 C C . PHE A 1 90 ? -3.568 21.641 2.312 1 98.19 90 PHE A C 1
ATOM 652 O O . PHE A 1 90 ? -4.027 20.516 2.057 1 98.19 90 PHE A O 1
ATOM 659 N N . TYR A 1 91 ? -4.352 22.703 2.52 1 97.19 91 TYR A N 1
ATOM 660 C CA . TYR A 1 91 ? -5.789 22.531 2.371 1 97.19 91 TYR A CA 1
ATOM 661 C C . TYR A 1 91 ? -6.395 23.672 1.561 1 97.19 91 TYR A C 1
ATOM 663 O O . TYR A 1 91 ? -5.93 24.812 1.638 1 97.19 91 TYR A O 1
ATOM 671 N N . PHE A 1 92 ? -7.375 23.344 0.808 1 96 92 PHE A N 1
ATOM 672 C CA . PHE A 1 92 ? -7.949 24.281 -0.149 1 96 92 PHE A CA 1
ATOM 673 C C . PHE A 1 92 ? -9.453 24.406 0.051 1 96 92 PHE A C 1
ATOM 675 O O . PHE A 1 92 ? -10.188 23.422 -0.077 1 96 92 PHE A O 1
ATOM 682 N N . GLU A 1 93 ? -9.914 25.516 0.429 1 94.81 93 GLU A N 1
ATOM 683 C CA . GLU A 1 93 ? -11.328 25.844 0.592 1 94.81 93 GLU A CA 1
ATOM 684 C C . GLU A 1 93 ? -11.859 26.609 -0.613 1 94.81 93 GLU A C 1
ATOM 686 O O . GLU A 1 93 ? -12.992 26.391 -1.048 1 94.81 93 GLU A O 1
ATOM 691 N N . ASN A 1 94 ? -11.047 27.5 -1.092 1 95.88 94 ASN A N 1
ATOM 692 C CA . ASN A 1 94 ? -11.445 28.375 -2.186 1 95.88 94 ASN A CA 1
ATOM 693 C C . ASN A 1 94 ? -10.625 28.109 -3.445 1 95.88 94 ASN A C 1
ATOM 695 O O . ASN A 1 94 ? -9.422 27.844 -3.369 1 95.88 94 ASN A O 1
ATOM 699 N N . PHE A 1 95 ? -11.297 28.234 -4.586 1 95.81 95 PHE A N 1
ATOM 700 C CA . PHE A 1 95 ? -10.688 28.016 -5.891 1 95.81 95 PHE A CA 1
ATOM 701 C C . PHE A 1 95 ? -11.047 29.156 -6.848 1 95.81 95 PHE A C 1
ATOM 703 O O . PHE A 1 95 ? -12.102 29.781 -6.719 1 95.81 95 PHE A O 1
ATOM 710 N N . GLU A 1 96 ? -10.125 29.469 -7.688 1 97.75 96 GLU A N 1
ATOM 711 C CA . GLU A 1 96 ? -10.414 30.484 -8.695 1 97.75 96 GLU A CA 1
ATOM 712 C C . GLU A 1 96 ? -11.594 30.078 -9.57 1 97.75 96 GLU A C 1
ATOM 714 O O . GLU A 1 96 ? -11.734 28.906 -9.922 1 97.75 96 GLU A O 1
ATOM 719 N N . ALA A 1 97 ? -12.359 31 -9.984 1 96.25 97 ALA A N 1
ATOM 720 C CA . ALA A 1 97 ? -13.617 30.766 -10.688 1 96.25 97 ALA A CA 1
ATOM 721 C C . ALA A 1 97 ? -13.398 29.984 -11.984 1 96.25 97 ALA A C 1
ATOM 723 O O . ALA A 1 97 ? -14.234 29.172 -12.375 1 96.25 97 ALA A O 1
ATOM 724 N N . LYS A 1 98 ? -12.328 30.156 -12.602 1 96.12 98 LYS A N 1
ATOM 725 C CA . LYS A 1 98 ? -12.039 29.547 -13.891 1 96.12 98 LYS A CA 1
ATOM 726 C C . LYS A 1 98 ? -11.984 28.031 -13.781 1 96.12 98 LYS A C 1
ATOM 728 O O . LYS A 1 98 ? -12.141 27.312 -14.773 1 96.12 98 LYS A O 1
ATOM 733 N N . LEU A 1 99 ? -11.742 27.562 -12.594 1 94.12 99 LEU A N 1
ATOM 734 C CA . LEU A 1 99 ? -11.609 26.109 -12.406 1 94.12 99 LEU A CA 1
ATOM 735 C C . LEU A 1 99 ? -12.984 25.453 -12.289 1 94.12 99 LEU A C 1
ATOM 737 O O . LEU A 1 99 ? -13.102 24.234 -12.422 1 94.12 99 LEU A O 1
ATOM 741 N N . GLY A 1 100 ? -13.984 26.219 -11.961 1 92.19 100 GLY A N 1
ATOM 742 C CA . GLY A 1 100 ? -15.336 25.688 -11.883 1 92.19 100 GLY A CA 1
ATOM 743 C C . GLY A 1 100 ? -15.531 24.719 -10.742 1 92.19 100 GLY A C 1
ATOM 744 O O . GLY A 1 100 ? -16.328 23.781 -10.852 1 92.19 100 GLY A O 1
ATOM 745 N N . LEU A 1 101 ? -14.766 24.812 -9.664 1 89.75 101 LEU A N 1
ATOM 746 C CA . LEU A 1 101 ? -14.828 23.891 -8.547 1 89.75 101 LEU A CA 1
ATOM 747 C C . LEU A 1 101 ? -15.641 24.469 -7.395 1 89.75 101 LEU A C 1
ATOM 749 O O . LEU A 1 101 ? -15.633 25.688 -7.18 1 89.75 101 LEU A O 1
ATOM 753 N N . GLU A 1 102 ? -16.312 23.547 -6.699 1 87.38 102 GLU A N 1
ATOM 754 C CA . GLU A 1 102 ? -17.094 23.953 -5.539 1 87.38 102 GLU A CA 1
ATOM 755 C C . GLU A 1 102 ? -16.188 24.297 -4.355 1 87.38 102 GLU A C 1
ATOM 757 O O . GLU A 1 102 ? -15.141 23.688 -4.176 1 87.38 102 GLU A O 1
ATOM 762 N N . ARG A 1 103 ? -16.75 25.234 -3.635 1 91.44 103 ARG A N 1
ATOM 763 C CA . ARG A 1 103 ? -16.078 25.578 -2.389 1 91.44 103 ARG A CA 1
ATOM 764 C C . ARG A 1 103 ? -16.156 24.422 -1.389 1 91.44 103 ARG A C 1
ATOM 766 O O . ARG A 1 103 ? -17.188 23.75 -1.297 1 91.44 103 ARG A O 1
ATOM 773 N N . ARG A 1 104 ? -15.023 24.203 -0.621 1 89.75 104 ARG A N 1
ATOM 774 C CA . ARG A 1 104 ? -14.977 23.141 0.366 1 89.75 104 ARG A CA 1
ATOM 775 C C . ARG A 1 104 ? -15.016 23.688 1.785 1 89.75 104 ARG A C 1
ATOM 777 O O . ARG A 1 104 ? -14.008 23.672 2.492 1 89.75 104 ARG A O 1
ATOM 784 N N . GLU A 1 105 ? -16.141 24 2.271 1 86.19 105 GLU A N 1
ATOM 785 C CA . GLU A 1 105 ? -16.297 24.641 3.578 1 86.19 105 GLU A CA 1
ATOM 786 C C . GLU A 1 105 ? -15.969 23.656 4.703 1 86.19 105 GLU A C 1
ATOM 788 O O . GLU A 1 105 ? -15.508 24.078 5.773 1 86.19 105 GLU A O 1
ATOM 793 N N . GLU A 1 106 ? -16.125 22.422 4.414 1 84.56 106 GLU A N 1
ATOM 794 C CA . GLU A 1 106 ? -15.969 21.391 5.434 1 84.56 106 GLU A CA 1
ATOM 795 C C . GLU A 1 106 ? -14.5 21.156 5.766 1 84.56 106 GLU A C 1
ATOM 797 O O . GLU A 1 106 ? -14.188 20.516 6.77 1 84.56 106 GLU A O 1
ATOM 802 N N . VAL A 1 107 ? -13.555 21.719 4.98 1 91.75 107 VAL A N 1
ATOM 803 C CA . VAL A 1 107 ? -12.141 21.375 5.113 1 91.75 107 VAL A CA 1
ATOM 804 C C . VAL A 1 107 ? -11.594 21.969 6.414 1 91.75 107 VAL A C 1
ATOM 806 O O . VAL A 1 107 ? -10.648 21.422 6.996 1 91.75 107 VAL A O 1
ATOM 809 N N . LYS A 1 108 ? -12.195 23.031 6.859 1 91.56 108 LYS A N 1
ATOM 810 C CA . LYS A 1 108 ? -11.758 23.656 8.109 1 91.56 108 LYS A CA 1
ATOM 811 C C . LYS A 1 108 ? -11.883 22.688 9.281 1 91.56 108 LYS A C 1
ATOM 813 O O . LYS A 1 108 ? -11.023 22.656 10.164 1 91.56 108 LYS A O 1
ATOM 818 N N . LYS A 1 109 ? -12.961 21.953 9.258 1 91.44 109 LYS A N 1
ATOM 819 C CA . LYS A 1 109 ? -13.148 20.953 10.305 1 91.44 109 LYS A CA 1
ATOM 820 C C . LYS A 1 109 ? -12.078 19.859 10.227 1 91.44 109 LYS A C 1
ATOM 822 O O . LYS A 1 109 ? -11.578 19.406 11.258 1 91.44 109 LYS A O 1
ATOM 827 N N . ASP A 1 110 ? -11.758 19.438 9.039 1 93.25 110 ASP A N 1
ATOM 828 C CA . ASP A 1 110 ? -10.68 18.469 8.836 1 93.25 110 ASP A CA 1
ATOM 829 C C . ASP A 1 110 ? -9.367 18.969 9.414 1 93.25 110 ASP A C 1
ATOM 831 O O . ASP A 1 110 ? -8.672 18.25 10.125 1 93.25 110 ASP A O 1
ATOM 835 N N . VAL A 1 111 ? -9.086 20.203 9.156 1 96.75 111 VAL A N 1
ATOM 836 C CA . VAL A 1 111 ? -7.832 20.797 9.594 1 96.75 111 VAL A CA 1
ATOM 837 C C . VAL A 1 111 ? -7.801 20.875 11.117 1 96.75 111 VAL A C 1
ATOM 839 O O . VAL A 1 111 ? -6.777 20.578 11.742 1 96.75 111 VAL A O 1
ATOM 842 N N . GLU A 1 112 ? -8.875 21.266 11.68 1 96.25 112 GLU A N 1
ATOM 843 C CA . GLU A 1 112 ? -8.969 21.312 13.141 1 96.25 112 GLU A CA 1
ATOM 844 C C . GLU A 1 112 ? -8.727 19.938 13.766 1 96.25 112 GLU A C 1
ATOM 846 O O . GLU A 1 112 ? -7.984 19.828 14.742 1 96.25 112 GLU A O 1
ATOM 851 N N . ASN A 1 113 ? -9.328 18.969 13.211 1 94.62 113 ASN A N 1
ATOM 852 C CA . ASN A 1 113 ? -9.148 17.609 13.695 1 94.62 113 ASN A CA 1
ATOM 853 C C . ASN A 1 113 ? -7.691 17.172 13.586 1 94.62 113 ASN A C 1
ATOM 855 O O . ASN A 1 113 ? -7.125 16.625 14.539 1 94.62 113 ASN A O 1
ATOM 859 N N . LEU A 1 114 ? -7.117 17.438 12.453 1 97.69 114 LEU A N 1
ATOM 860 C CA . LEU A 1 114 ? -5.738 17.031 12.203 1 97.69 114 LEU A CA 1
ATOM 861 C C . LEU A 1 114 ? -4.777 17.781 13.133 1 97.69 114 LEU A C 1
ATOM 863 O O . LEU A 1 114 ? -3.859 17.172 13.695 1 97.69 114 LEU A O 1
ATOM 867 N N . ARG A 1 115 ? -5.008 19.078 13.25 1 98.19 115 ARG A N 1
ATOM 868 C CA . ARG A 1 115 ? -4.184 19.875 14.156 1 98.19 115 ARG A CA 1
ATOM 869 C C . ARG A 1 115 ? -4.23 19.312 15.578 1 98.19 115 ARG A C 1
ATOM 871 O O . ARG A 1 115 ? -3.191 19.125 16.203 1 98.19 115 ARG A O 1
ATOM 878 N N . SER A 1 116 ? -5.371 19 15.984 1 96.94 116 SER A N 1
ATOM 879 C CA . SER A 1 116 ? -5.562 18.5 17.344 1 96.94 116 SER A CA 1
ATOM 880 C C . SER A 1 116 ? -4.832 17.188 17.562 1 96.94 116 SER A C 1
ATOM 882 O O . SER A 1 116 ? -4.031 17.047 18.484 1 96.94 116 SER A O 1
ATOM 884 N N . ILE A 1 117 ? -5.035 16.25 16.719 1 96.81 117 ILE A N 1
ATOM 885 C CA . ILE A 1 117 ? -4.512 14.898 16.922 1 96.81 117 ILE A CA 1
ATOM 886 C C . ILE A 1 117 ? -2.996 14.898 16.75 1 96.81 117 ILE A C 1
ATOM 888 O O . ILE A 1 117 ? -2.273 14.297 17.547 1 96.81 117 ILE A O 1
ATOM 892 N N . PHE A 1 118 ? -2.453 15.586 15.781 1 97.12 118 PHE A N 1
ATOM 893 C CA . PHE A 1 118 ? -1.021 15.516 15.516 1 97.12 118 PHE A CA 1
ATOM 894 C C . PHE A 1 118 ? -0.243 16.344 16.531 1 97.12 118 PHE A C 1
ATOM 896 O O . PHE A 1 118 ? 0.89 16.016 16.875 1 97.12 118 PHE A O 1
ATOM 903 N N . THR A 1 119 ? -0.856 17.422 17 1 96.19 119 THR A N 1
ATOM 904 C CA . THR A 1 119 ? -0.224 18.141 18.094 1 96.19 119 THR A CA 1
ATOM 905 C C . THR A 1 119 ? -0.1 17.266 19.328 1 96.19 119 THR A C 1
ATOM 907 O O . THR A 1 119 ? 0.963 17.188 19.953 1 96.19 119 THR A O 1
ATOM 910 N N . LYS A 1 120 ? -1.139 16.531 19.609 1 93.69 120 LYS A N 1
ATOM 911 C CA . LYS A 1 120 ? -1.155 15.641 20.766 1 93.69 120 LYS A CA 1
ATOM 912 C C . LYS A 1 120 ? -0.145 14.508 20.594 1 93.69 120 LYS A C 1
ATOM 914 O O . LYS A 1 120 ? 0.279 13.898 21.578 1 93.69 120 LYS A O 1
ATOM 919 N N . ARG A 1 121 ? 0.239 14.227 19.406 1 94 121 ARG A N 1
ATOM 920 C CA . ARG A 1 121 ? 1.174 13.141 19.141 1 94 121 ARG A CA 1
ATOM 921 C C . ARG A 1 121 ? 2.592 13.664 18.953 1 94 121 ARG A C 1
ATOM 923 O O . ARG A 1 121 ? 3.463 12.953 18.453 1 94 121 ARG A O 1
ATOM 930 N N . GLY A 1 122 ? 2.838 14.945 19.203 1 93.12 122 GLY A N 1
ATOM 931 C CA . GLY A 1 122 ? 4.188 15.477 19.25 1 93.12 122 GLY A CA 1
ATOM 932 C C . GLY A 1 122 ? 4.668 16.016 17.922 1 93.12 122 GLY A C 1
ATOM 933 O O . GLY A 1 122 ? 5.871 16.078 17.672 1 93.12 122 GLY A O 1
ATOM 934 N N . PHE A 1 123 ? 3.764 16.359 17.062 1 96.12 123 PHE A N 1
ATOM 935 C CA . PHE A 1 123 ? 4.145 16.938 15.773 1 96.12 123 PHE A CA 1
ATOM 936 C C . PHE A 1 123 ? 3.979 18.453 15.797 1 96.12 123 PHE A C 1
ATOM 938 O O . PHE A 1 123 ? 3.082 18.969 16.453 1 96.12 123 PHE A O 1
ATOM 945 N N . HIS A 1 124 ? 4.91 19.109 15.156 1 96.44 124 HIS A N 1
ATOM 946 C CA . HIS A 1 124 ? 4.68 20.5 14.805 1 96.44 124 HIS A CA 1
ATOM 947 C C . HIS A 1 124 ? 3.809 20.625 13.562 1 96.44 124 HIS A C 1
ATOM 949 O O . HIS A 1 124 ? 4.203 20.188 12.477 1 96.44 124 HIS A O 1
ATOM 955 N N . VAL A 1 125 ? 2.65 21.219 13.727 1 98.12 125 VAL A N 1
ATOM 956 C CA . VAL A 1 125 ? 1.68 21.281 12.641 1 98.12 125 VAL A CA 1
ATOM 957 C C . VAL A 1 125 ? 1.841 22.594 11.875 1 98.12 125 VAL A C 1
ATOM 959 O O . VAL A 1 125 ? 1.855 23.672 12.477 1 98.12 125 VAL A O 1
ATOM 962 N N . LYS A 1 126 ? 2.055 22.5 10.586 1 98.06 126 LYS A N 1
ATOM 963 C CA . LYS A 1 126 ? 2.127 23.641 9.68 1 98.06 126 LYS A CA 1
ATOM 964 C C . LYS A 1 126 ? 0.955 23.641 8.703 1 98.06 126 LYS A C 1
ATOM 966 O O . LYS A 1 126 ? 0.757 22.688 7.961 1 98.06 126 LYS A O 1
ATOM 971 N N . GLU A 1 127 ? 0.193 24.719 8.711 1 98.56 127 GLU A N 1
ATOM 972 C CA . GLU A 1 127 ? -0.999 24.828 7.875 1 98.56 127 GLU A CA 1
ATOM 973 C C . GLU A 1 127 ? -0.782 25.797 6.719 1 98.56 127 GLU A C 1
ATOM 975 O O . GLU A 1 127 ? -0.261 26.891 6.918 1 98.56 127 GLU A O 1
ATOM 980 N N . HIS A 1 128 ? -1.152 25.391 5.539 1 98.62 128 HIS A N 1
ATOM 981 C CA . HIS A 1 128 ? -1.017 26.203 4.336 1 98.62 128 HIS A CA 1
ATOM 982 C C . HIS A 1 128 ? -2.332 26.266 3.568 1 98.62 128 HIS A C 1
ATOM 984 O O . HIS A 1 128 ? -2.617 25.406 2.734 1 98.62 128 HIS A O 1
ATOM 990 N N . PRO A 1 129 ? -3.156 27.328 3.768 1 98.38 129 PRO A N 1
ATOM 991 C CA . PRO A 1 129 ? -4.461 27.453 3.115 1 98.38 129 PRO A CA 1
ATOM 992 C C . PRO A 1 129 ? -4.367 28.047 1.711 1 98.38 129 PRO A C 1
ATOM 994 O O . PRO A 1 129 ? -3.662 29.047 1.502 1 98.38 129 PRO A O 1
ATOM 997 N N . ASP A 1 130 ? -5.004 27.469 0.768 1 98.19 130 ASP A N 1
ATOM 998 C CA . ASP A 1 130 ? -5.371 28.016 -0.533 1 98.19 130 ASP A CA 1
ATOM 999 C C . ASP A 1 130 ? -4.148 28.578 -1.255 1 98.19 130 ASP A C 1
ATOM 1001 O O . ASP A 1 130 ? -4.164 29.719 -1.714 1 98.19 130 ASP A O 1
ATOM 1005 N N . LEU A 1 131 ? -3.082 27.75 -1.303 1 98.44 131 LEU A N 1
ATOM 1006 C CA . LEU A 1 131 ? -1.874 28.156 -2.01 1 98.44 131 LEU A CA 1
ATOM 1007 C C . LEU A 1 131 ? -2.061 28.047 -3.52 1 98.44 131 LEU A C 1
ATOM 1009 O O . LEU A 1 131 ? -2.779 27.156 -3.99 1 98.44 131 LEU A O 1
ATOM 1013 N N . THR A 1 132 ? -1.438 28.953 -4.25 1 98.19 132 THR A N 1
ATOM 1014 C CA . THR A 1 132 ? -1.366 28.828 -5.703 1 98.19 132 THR A CA 1
ATOM 1015 C C . THR A 1 132 ? -0.378 27.734 -6.105 1 98.19 132 THR A C 1
ATOM 1017 O O . THR A 1 132 ? 0.357 27.219 -5.266 1 98.19 132 THR A O 1
ATOM 1020 N N . ARG A 1 133 ? -0.427 27.406 -7.336 1 97.5 133 ARG A N 1
ATOM 1021 C CA . ARG A 1 133 ? 0.484 26.375 -7.848 1 97.5 133 ARG A CA 1
ATOM 1022 C C . ARG A 1 133 ? 1.938 26.766 -7.602 1 97.5 133 ARG A C 1
ATOM 1024 O O . ARG A 1 133 ? 2.734 25.953 -7.133 1 97.5 133 ARG A O 1
ATOM 1031 N N . SER A 1 134 ? 2.275 28.016 -7.914 1 97.19 134 SER A N 1
ATOM 1032 C CA . SER A 1 134 ? 3.639 28.484 -7.703 1 97.19 134 SER A CA 1
ATOM 1033 C C . SER A 1 134 ? 4.004 28.469 -6.223 1 97.19 134 SER A C 1
ATOM 1035 O O . SER A 1 134 ? 5.113 28.094 -5.852 1 97.19 134 SER A O 1
ATOM 1037 N N . ALA A 1 135 ? 3.115 28.844 -5.379 1 97.75 135 ALA A N 1
ATOM 1038 C CA . ALA A 1 135 ? 3.369 28.938 -3.945 1 97.75 135 ALA A CA 1
ATOM 1039 C C . ALA A 1 135 ? 3.57 27.562 -3.33 1 97.75 135 ALA A C 1
ATOM 1041 O O . ALA A 1 135 ? 4.426 27.375 -2.459 1 97.75 135 ALA A O 1
ATOM 1042 N N . ILE A 1 136 ? 2.807 26.578 -3.748 1 97.38 136 ILE A N 1
ATOM 1043 C CA . ILE A 1 136 ? 2.922 25.25 -3.146 1 97.38 136 ILE A CA 1
ATOM 1044 C C . ILE A 1 136 ? 4.238 24.594 -3.574 1 97.38 136 ILE A C 1
ATOM 1046 O O . ILE A 1 136 ? 4.883 23.906 -2.781 1 97.38 136 ILE A O 1
ATOM 1050 N N . ILE A 1 137 ? 4.582 24.797 -4.828 1 95 137 ILE A N 1
ATOM 1051 C CA . ILE A 1 137 ? 5.855 24.266 -5.305 1 95 137 ILE A CA 1
ATOM 1052 C C . ILE A 1 137 ? 7.004 24.875 -4.496 1 95 137 ILE A C 1
ATOM 1054 O O . ILE A 1 137 ? 7.906 24.156 -4.059 1 95 137 ILE A O 1
ATOM 1058 N N . LYS A 1 138 ? 6.918 26.141 -4.246 1 96.25 138 LYS A N 1
ATOM 1059 C CA . LYS A 1 138 ? 7.93 26.828 -3.445 1 96.25 138 LYS A CA 1
ATOM 1060 C C . LYS A 1 138 ? 7.953 26.297 -2.016 1 96.25 138 LYS A C 1
ATOM 1062 O O . LYS A 1 138 ? 9.023 26.094 -1.442 1 96.25 138 LYS A O 1
ATOM 1067 N N . GLU A 1 139 ? 6.805 26.094 -1.491 1 97.06 139 GLU A N 1
ATOM 1068 C CA . GLU A 1 139 ? 6.715 25.594 -0.123 1 97.06 139 GLU A CA 1
ATOM 1069 C C . GLU A 1 139 ? 7.277 24.188 -0.015 1 97.06 139 GLU A C 1
ATOM 1071 O O . GLU A 1 139 ? 8.031 23.875 0.915 1 97.06 139 GLU A O 1
ATOM 1076 N N . LEU A 1 140 ? 6.934 23.328 -0.947 1 95.81 140 LEU A N 1
ATOM 1077 C CA . LEU A 1 140 ? 7.449 21.953 -0.966 1 95.81 140 LEU A CA 1
ATOM 1078 C C . LEU A 1 140 ? 8.969 21.953 -1.09 1 95.81 140 LEU A C 1
ATOM 1080 O O . LEU A 1 140 ? 9.648 21.203 -0.393 1 95.81 140 LEU A O 1
ATOM 1084 N N . ASP A 1 141 ? 9.453 22.828 -1.914 1 93.25 141 ASP A N 1
ATOM 1085 C CA . ASP A 1 141 ? 10.898 22.969 -2.066 1 93.25 141 ASP A CA 1
ATOM 1086 C C . ASP A 1 141 ? 11.547 23.438 -0.771 1 93.25 141 ASP A C 1
ATOM 1088 O O . ASP A 1 141 ? 12.594 22.938 -0.369 1 93.25 141 ASP A O 1
ATOM 1092 N N . SER A 1 142 ? 10.906 24.391 -0.208 1 95.31 142 SER A N 1
ATOM 1093 C CA . SER A 1 142 ? 11.422 24.938 1.043 1 95.31 142 SER A CA 1
ATOM 1094 C C . SER A 1 142 ? 11.484 23.875 2.131 1 95.31 142 SER A C 1
ATOM 1096 O O . SER A 1 142 ? 12.469 23.781 2.867 1 95.31 142 SER A O 1
ATOM 1098 N N . ILE A 1 143 ? 10.508 23.047 2.209 1 95.12 143 ILE A N 1
ATOM 1099 C CA . ILE A 1 143 ? 10.469 21.969 3.195 1 95.12 143 ILE A CA 1
ATOM 1100 C C . ILE A 1 143 ? 11.578 20.969 2.906 1 95.12 143 ILE A C 1
ATOM 1102 O O . ILE A 1 143 ? 12.305 20.562 3.812 1 95.12 143 ILE A O 1
ATOM 1106 N N . ALA A 1 144 ? 11.719 20.594 1.668 1 93.06 144 ALA A N 1
ATOM 1107 C CA . ALA A 1 144 ? 12.648 19.547 1.257 1 93.06 144 ALA A CA 1
ATOM 1108 C C . ALA A 1 144 ? 14.094 19.938 1.57 1 93.06 144 ALA A C 1
ATOM 1110 O O . ALA A 1 144 ? 14.945 19.078 1.768 1 93.06 144 ALA A O 1
ATOM 1111 N N . VAL A 1 145 ? 14.375 21.219 1.676 1 91.94 145 VAL A N 1
ATOM 1112 C CA . VAL A 1 145 ? 15.75 21.656 1.875 1 91.94 145 VAL A CA 1
ATOM 1113 C C . VAL A 1 145 ? 15.938 22.141 3.312 1 91.94 145 VAL A C 1
ATOM 1115 O O . VAL A 1 145 ? 17.031 22.594 3.684 1 91.94 145 VAL A O 1
ATOM 1118 N N . SER A 1 146 ? 14.922 22.094 4.047 1 93.44 146 SER A N 1
ATOM 1119 C CA . SER A 1 146 ? 15 22.609 5.414 1 93.44 146 SER A CA 1
ATOM 1120 C C . SER A 1 146 ? 15.984 21.797 6.246 1 93.44 146 SER A C 1
ATOM 1122 O O . SER A 1 146 ? 15.898 20.562 6.301 1 93.44 146 SER A O 1
ATOM 1124 N N . GLU A 1 147 ? 16.812 22.375 7.004 1 90.44 147 GLU A N 1
ATOM 1125 C CA . GLU A 1 147 ? 17.781 21.734 7.883 1 90.44 147 GLU A CA 1
ATOM 1126 C C . GLU A 1 147 ? 17.094 21.125 9.109 1 90.44 147 GLU A C 1
ATOM 1128 O O . GLU A 1 147 ? 17.641 20.203 9.734 1 90.44 147 GLU A O 1
ATOM 1133 N N . GLU A 1 148 ? 15.977 21.656 9.367 1 92.38 148 GLU A N 1
ATOM 1134 C CA . GLU A 1 148 ? 15.234 21.172 10.523 1 92.38 148 GLU A CA 1
ATOM 1135 C C . GLU A 1 148 ? 14.844 19.703 10.359 1 92.38 148 GLU A C 1
ATOM 1137 O O . GLU A 1 148 ? 14.641 19 11.352 1 92.38 148 GLU A O 1
ATOM 1142 N N . LEU A 1 149 ? 14.766 19.234 9.117 1 92.5 149 LEU A N 1
ATOM 1143 C CA . LEU A 1 149 ? 14.344 17.859 8.836 1 92.5 149 LEU A CA 1
ATOM 1144 C C . LEU A 1 149 ? 15.328 16.859 9.422 1 92.5 149 LEU A C 1
ATOM 1146 O O . LEU A 1 149 ? 14.953 15.727 9.75 1 92.5 149 LEU A O 1
ATOM 1150 N N . LYS A 1 150 ? 16.516 17.266 9.555 1 90.75 150 LYS A N 1
ATOM 1151 C CA . LYS A 1 150 ? 17.547 16.391 10.086 1 90.75 150 LYS A CA 1
ATOM 1152 C C . LYS A 1 150 ? 17.234 15.977 11.523 1 90.75 150 LYS A C 1
ATOM 1154 O O . LYS A 1 150 ? 17.594 14.883 11.953 1 90.75 150 LYS A O 1
ATOM 1159 N N . ASN A 1 151 ? 16.578 16.875 12.156 1 91.38 151 ASN A N 1
ATOM 1160 C CA . ASN A 1 151 ? 16.281 16.641 13.562 1 91.38 151 ASN A CA 1
ATOM 1161 C C . ASN A 1 151 ? 14.898 16.047 13.758 1 91.38 151 ASN A C 1
ATOM 1163 O O . ASN A 1 151 ? 14.453 15.844 14.891 1 91.38 151 ASN A O 1
ATOM 1167 N N . LEU A 1 152 ? 14.242 15.797 12.688 1 92.19 152 LEU A N 1
ATOM 1168 C CA . LEU A 1 152 ? 12.914 15.203 12.766 1 92.19 152 LEU A CA 1
ATOM 1169 C C . LEU A 1 152 ? 12.969 13.703 12.5 1 92.19 152 LEU A C 1
ATOM 1171 O O . LEU A 1 152 ? 13.945 13.211 11.922 1 92.19 152 LEU A O 1
ATOM 1175 N N . GLU A 1 153 ? 12.008 13 12.992 1 94.19 153 GLU A N 1
ATOM 1176 C CA . GLU A 1 153 ? 11.984 11.547 12.836 1 94.19 153 GLU A CA 1
ATOM 1177 C C . GLU A 1 153 ? 10.938 11.125 11.812 1 94.19 153 GLU A C 1
ATOM 1179 O O . GLU A 1 153 ? 10.984 10.008 11.297 1 94.19 153 GLU A O 1
ATOM 1184 N N . CYS A 1 154 ? 10.023 11.992 11.531 1 95.5 154 CYS A N 1
ATOM 1185 C CA . CYS A 1 154 ? 8.922 11.648 10.633 1 95.5 154 CYS A CA 1
ATOM 1186 C C . CYS A 1 154 ? 8.375 12.898 9.938 1 95.5 154 CYS A C 1
ATOM 1188 O O . CYS A 1 154 ? 8.297 13.961 10.555 1 95.5 154 CYS A O 1
ATOM 1190 N N . LEU A 1 155 ? 8.094 12.781 8.711 1 96.44 155 LEU A N 1
ATOM 1191 C CA . LEU A 1 155 ? 7.402 13.828 7.957 1 96.44 155 LEU A CA 1
ATOM 1192 C C . LEU A 1 155 ? 6.02 13.352 7.516 1 96.44 155 LEU A C 1
ATOM 1194 O O . LEU A 1 155 ? 5.887 12.289 6.906 1 96.44 155 LEU A O 1
ATOM 1198 N N . VAL A 1 156 ? 5.012 14.109 7.859 1 97.19 156 VAL A N 1
ATOM 1199 C CA . VAL A 1 156 ? 3.641 13.852 7.434 1 97.19 156 VAL A CA 1
ATOM 1200 C C . VAL A 1 156 ? 3.129 15.016 6.594 1 97.19 156 VAL A C 1
ATOM 1202 O O . VAL A 1 156 ? 3.256 16.172 6.992 1 97.19 156 VAL A O 1
ATOM 1205 N N . VAL A 1 157 ? 2.605 14.711 5.422 1 97.44 157 VAL A N 1
ATOM 1206 C CA . VAL A 1 157 ? 2.047 15.734 4.547 1 97.44 157 VAL A CA 1
ATOM 1207 C C . VAL A 1 157 ? 0.596 15.391 4.211 1 97.44 157 VAL A C 1
ATOM 1209 O O . VAL A 1 157 ? 0.3 14.273 3.775 1 97.44 157 VAL A O 1
ATOM 1212 N N . PHE A 1 158 ? -0.323 16.328 4.488 1 97.5 158 PHE A N 1
ATOM 1213 C CA . PHE A 1 158 ? -1.722 16.234 4.09 1 97.5 158 PHE A CA 1
ATOM 1214 C C . PHE A 1 158 ? -2.02 17.156 2.918 1 97.5 158 PHE A C 1
ATOM 1216 O O . PHE A 1 158 ? -1.549 18.297 2.885 1 97.5 158 PHE A O 1
ATOM 1223 N N . PHE A 1 159 ? -2.727 16.625 1.979 1 96.44 159 PHE A N 1
ATOM 1224 C CA . PHE A 1 159 ? -3.266 17.406 0.87 1 96.44 159 PHE A CA 1
ATOM 1225 C C . PHE A 1 159 ? -4.777 17.234 0.767 1 96.44 159 PHE A C 1
ATOM 1227 O O . PHE A 1 159 ? -5.254 16.156 0.403 1 96.44 159 PHE A O 1
ATOM 1234 N N . LEU A 1 160 ? -5.527 18.266 1.146 1 95.19 160 LEU A N 1
ATOM 1235 C CA . LEU A 1 160 ? -6.984 18.234 1.177 1 95.19 160 LEU A CA 1
ATOM 1236 C C . LEU A 1 160 ? -7.574 19.156 0.116 1 95.19 160 LEU A C 1
ATOM 1238 O O . LEU A 1 160 ? -7.566 20.375 0.276 1 95.19 160 LEU A O 1
ATOM 1242 N N . SER A 1 161 ? -8.07 18.594 -1.003 1 93.44 161 SER A N 1
ATOM 1243 C CA . SER A 1 161 ? -8.562 19.391 -2.117 1 93.44 161 SER A CA 1
ATOM 1244 C C . SER A 1 161 ? -9.477 18.578 -3.023 1 93.44 161 SER A C 1
ATOM 1246 O O . SER A 1 161 ? -10.047 17.562 -2.596 1 93.44 161 SER A O 1
ATOM 1248 N N . HIS A 1 162 ? -9.828 19.172 -4.148 1 90.44 162 HIS A N 1
ATOM 1249 C CA . HIS A 1 162 ? -10.375 18.438 -5.293 1 90.44 162 HIS A CA 1
ATOM 1250 C C . HIS A 1 162 ? -9.266 17.812 -6.129 1 90.44 162 HIS A C 1
ATOM 1252 O O . HIS A 1 162 ? -8.102 18.188 -6 1 90.44 162 HIS A O 1
ATOM 1258 N N . GLY A 1 163 ? -9.695 16.812 -6.828 1 89.31 163 GLY A N 1
ATOM 1259 C CA . GLY A 1 163 ? -8.711 16.172 -7.684 1 89.31 163 GLY A CA 1
ATOM 1260 C C . GLY A 1 163 ? -9.336 15.312 -8.773 1 89.31 163 GLY A C 1
ATOM 1261 O O . GLY A 1 163 ? -10.547 15.078 -8.766 1 89.31 163 GLY A O 1
ATOM 1262 N N . ARG A 1 164 ? -8.547 15.023 -9.703 1 83.88 164 ARG A N 1
ATOM 1263 C CA . ARG A 1 164 ? -8.844 14.031 -10.734 1 83.88 164 ARG A CA 1
ATOM 1264 C C . ARG A 1 164 ? -7.676 13.078 -10.938 1 83.88 164 ARG A C 1
ATOM 1266 O O . ARG A 1 164 ? -6.625 13.234 -10.312 1 83.88 164 ARG A O 1
ATOM 1273 N N . LYS A 1 165 ? -7.926 12.07 -11.703 1 79.44 165 LYS A N 1
ATOM 1274 C CA . LYS A 1 165 ? -6.914 11.023 -11.836 1 79.44 165 LYS A CA 1
ATOM 1275 C C . LYS A 1 165 ? -5.516 11.625 -11.969 1 79.44 165 LYS A C 1
ATOM 1277 O O . LYS A 1 165 ? -5.227 12.344 -12.922 1 79.44 165 LYS A O 1
ATOM 1282 N N . ASP A 1 166 ? -4.676 11.461 -11.008 1 84.31 166 ASP A N 1
ATOM 1283 C CA . ASP A 1 166 ? -3.246 11.75 -10.938 1 84.31 166 ASP A CA 1
ATOM 1284 C C . ASP A 1 166 ? -2.992 13.25 -10.789 1 84.31 166 ASP A C 1
ATOM 1286 O O . ASP A 1 166 ? -1.852 13.703 -10.891 1 84.31 166 ASP A O 1
ATOM 1290 N N . TYR A 1 167 ? -4.105 14.023 -10.664 1 90.56 167 TYR A N 1
ATOM 1291 C CA . TYR A 1 167 ? -3.938 15.461 -10.523 1 90.56 167 TYR A CA 1
ATOM 1292 C C . TYR A 1 167 ? -4.68 15.984 -9.297 1 90.56 167 TYR A C 1
ATOM 1294 O O . TYR A 1 167 ? -5.773 15.508 -8.977 1 90.56 167 TYR A O 1
ATOM 1302 N N . LEU A 1 168 ? -4.113 16.969 -8.727 1 94.31 168 LEU A N 1
ATOM 1303 C CA . LEU A 1 168 ? -4.676 17.656 -7.566 1 94.31 168 LEU A CA 1
ATOM 1304 C C . LEU A 1 168 ? -4.895 19.141 -7.852 1 94.31 168 LEU A C 1
ATOM 1306 O O . LEU A 1 168 ? -4.039 19.781 -8.453 1 94.31 168 LEU A O 1
ATOM 1310 N N . TYR A 1 169 ? -6.012 19.594 -7.449 1 93.56 169 TYR A N 1
ATOM 1311 C CA . TYR A 1 169 ? -6.305 21 -7.695 1 93.56 169 TYR A CA 1
ATOM 1312 C C . TYR A 1 169 ? -5.758 21.875 -6.578 1 93.56 169 TYR A C 1
ATOM 1314 O O . TYR A 1 169 ? -5.816 21.5 -5.402 1 93.56 169 TYR A O 1
ATOM 1322 N N . VAL A 1 170 ? -5.227 22.969 -7 1 97 170 VAL A N 1
ATOM 1323 C CA . VAL A 1 170 ? -4.84 24.031 -6.082 1 97 170 VAL A CA 1
ATOM 1324 C C . VAL A 1 170 ? -5.676 25.281 -6.359 1 97 170 VAL A C 1
ATOM 1326 O O . VAL A 1 170 ? -6.668 25.219 -7.09 1 97 170 VAL A O 1
ATOM 1329 N N . LYS A 1 171 ? -5.367 26.344 -5.711 1 97.94 171 LYS A N 1
ATOM 1330 C CA . LYS A 1 171 ? -6.215 27.531 -5.742 1 97.94 171 LYS A CA 1
ATOM 1331 C C . LYS A 1 171 ? -6.473 27.984 -7.176 1 97.94 171 LYS A C 1
ATOM 1333 O O . LYS A 1 171 ? -7.602 28.328 -7.527 1 97.94 171 LYS A O 1
ATOM 1338 N N . ASP A 1 172 ? -5.445 27.969 -7.992 1 98.12 172 ASP A N 1
ATOM 1339 C CA . ASP A 1 172 ? -5.535 28.625 -9.289 1 98.12 172 ASP A CA 1
ATOM 1340 C C . ASP A 1 172 ? -5.371 27.625 -10.43 1 98.12 172 ASP A C 1
ATOM 1342 O O . ASP A 1 172 ? -5.578 27.969 -11.602 1 98.12 172 ASP A O 1
ATOM 1346 N N . ASP A 1 173 ? -4.949 26.438 -10.133 1 97.38 173 ASP A N 1
ATOM 1347 C CA . ASP A 1 173 ? -4.586 25.469 -11.172 1 97.38 173 ASP A CA 1
ATOM 1348 C C . ASP A 1 173 ? -4.645 24.047 -10.641 1 97.38 173 ASP A C 1
ATOM 1350 O O . ASP A 1 173 ? -5.391 23.75 -9.703 1 97.38 173 ASP A O 1
ATOM 1354 N N . GLU A 1 174 ? -4.102 23.188 -11.367 1 94.38 174 GLU A N 1
ATOM 1355 C CA . GLU A 1 174 ? -3.875 21.812 -10.938 1 94.38 174 GLU A CA 1
ATOM 1356 C C . GLU A 1 174 ? -2.406 21.422 -11.086 1 94.38 174 GLU A C 1
ATOM 1358 O O . GLU A 1 174 ? -1.638 22.109 -11.75 1 94.38 174 GLU A O 1
ATOM 1363 N N . PHE A 1 175 ? -1.978 20.406 -10.383 1 92.19 175 PHE A N 1
ATOM 1364 C CA . PHE A 1 175 ? -0.648 19.859 -10.594 1 92.19 175 PHE A CA 1
ATOM 1365 C C . PHE A 1 175 ? -0.661 18.344 -10.391 1 92.19 175 PHE A C 1
ATOM 1367 O O . PHE A 1 175 ? -1.621 17.797 -9.852 1 92.19 175 PHE A O 1
ATOM 1374 N N . GLU A 1 176 ? 0.413 17.719 -10.852 1 92.06 176 GLU A N 1
ATOM 1375 C CA . GLU A 1 176 ? 0.527 16.266 -10.742 1 92.06 176 GLU A CA 1
ATOM 1376 C C . GLU A 1 176 ? 0.753 15.836 -9.297 1 92.06 176 GLU A C 1
ATOM 1378 O O . GLU A 1 176 ? 1.6 16.406 -8.602 1 92.06 176 GLU A O 1
ATOM 1383 N N . GLU A 1 177 ? 0.05 14.805 -8.906 1 92.5 177 GLU A N 1
ATOM 1384 C CA . GLU A 1 177 ? 0.112 14.297 -7.535 1 92.5 177 GLU A CA 1
ATOM 1385 C C . GLU A 1 177 ? 1.537 13.906 -7.156 1 92.5 177 GLU A C 1
ATOM 1387 O O . GLU A 1 177 ? 1.952 14.086 -6.008 1 92.5 177 GLU A O 1
ATOM 1392 N N . GLU A 1 178 ? 2.26 13.391 -8.078 1 90.19 178 GLU A N 1
ATOM 1393 C CA . GLU A 1 178 ? 3.615 12.898 -7.844 1 90.19 178 GLU A CA 1
ATOM 1394 C C . GLU A 1 178 ? 4.523 14.016 -7.336 1 90.19 178 GLU A C 1
ATOM 1396 O O . GLU A 1 178 ? 5.512 13.75 -6.645 1 90.19 178 GLU A O 1
ATOM 1401 N N . LYS A 1 179 ? 4.242 15.203 -7.668 1 89.56 179 LYS A N 1
ATOM 1402 C CA . LYS A 1 179 ? 5.047 16.344 -7.246 1 89.56 179 LYS A CA 1
ATOM 1403 C C . LYS A 1 179 ? 4.984 16.531 -5.73 1 89.56 179 LYS A C 1
ATOM 1405 O O . LYS A 1 179 ? 5.852 17.172 -5.145 1 89.56 179 LYS A O 1
ATOM 1410 N N . LEU A 1 180 ? 3.959 15.969 -5.145 1 91.31 180 LEU A N 1
ATOM 1411 C CA . LEU A 1 180 ? 3.785 16.094 -3.699 1 91.31 180 LEU A CA 1
ATOM 1412 C C . LEU A 1 180 ? 4.906 15.375 -2.955 1 91.31 180 LEU A C 1
ATOM 1414 O O . LEU A 1 180 ? 5.301 15.797 -1.865 1 91.31 180 LEU A O 1
ATOM 1418 N N . TRP A 1 181 ? 5.422 14.297 -3.561 1 91 181 TRP A N 1
ATOM 1419 C CA . TRP A 1 181 ? 6.398 13.508 -2.812 1 91 181 TRP A CA 1
ATOM 1420 C C . TRP A 1 181 ? 7.707 13.391 -3.584 1 91 181 TRP A C 1
ATOM 1422 O O . TRP A 1 181 ? 8.734 13.008 -3.02 1 91 181 TRP A O 1
ATOM 1432 N N . SER A 1 182 ? 7.699 13.742 -4.832 1 88.5 182 SER A N 1
ATOM 1433 C CA . SER A 1 182 ? 8.883 13.5 -5.656 1 88.5 182 SER A CA 1
ATOM 1434 C C . SER A 1 182 ? 10.094 14.234 -5.105 1 88.5 182 SER A C 1
ATOM 1436 O O . SER A 1 182 ? 11.211 13.711 -5.133 1 88.5 182 SER A O 1
ATOM 1438 N N . GLN A 1 183 ? 9.891 15.406 -4.523 1 84.56 183 GLN A N 1
ATOM 1439 C CA . GLN A 1 183 ? 10.992 16.219 -4.012 1 84.56 183 GLN A CA 1
ATOM 1440 C C . GLN A 1 183 ? 11.602 15.586 -2.764 1 84.56 183 GLN A C 1
ATOM 1442 O O . GLN A 1 183 ? 12.758 15.852 -2.426 1 84.56 183 GLN A O 1
ATOM 1447 N N . PHE A 1 184 ? 10.867 14.75 -2.088 1 90.62 184 PHE A N 1
ATOM 1448 C CA . PHE A 1 184 ? 11.32 14.227 -0.801 1 90.62 184 PHE A CA 1
ATOM 1449 C C . PHE A 1 184 ? 12.086 12.922 -0.982 1 90.62 184 PHE A C 1
ATOM 1451 O O . PHE A 1 184 ? 12.758 12.461 -0.06 1 90.62 184 PHE A O 1
ATOM 1458 N N . TYR A 1 185 ? 11.977 12.281 -2.145 1 79.5 185 TYR A N 1
ATOM 1459 C CA . TYR A 1 185 ? 12.68 11.031 -2.406 1 79.5 185 TYR A CA 1
ATOM 1460 C C . TYR A 1 185 ? 14.188 11.242 -2.443 1 79.5 185 TYR A C 1
ATOM 1462 O O . TYR A 1 185 ? 14.953 10.328 -2.148 1 79.5 185 TYR A O 1
ATOM 1470 N N . LYS A 1 186 ? 14.578 12.453 -2.709 1 79.25 186 LYS A N 1
ATOM 1471 C CA . LYS A 1 186 ? 16.016 12.727 -2.816 1 79.25 186 LYS A CA 1
ATOM 1472 C C . LYS A 1 186 ? 16.516 13.508 -1.604 1 79.25 186 LYS A C 1
ATOM 1474 O O . LYS A 1 186 ? 17.656 13.961 -1.579 1 79.25 186 LYS A O 1
ATOM 1479 N N . CYS A 1 187 ? 15.625 13.641 -0.733 1 88.88 187 CYS A N 1
ATOM 1480 C CA . CYS A 1 187 ? 15.984 14.422 0.448 1 88.88 187 CYS A CA 1
ATOM 1481 C C . CYS A 1 187 ? 16.781 13.578 1.437 1 88.88 187 CYS A C 1
ATOM 1483 O O . CYS A 1 187 ? 16.203 12.766 2.166 1 88.88 187 CYS A O 1
ATOM 1485 N N . GLU A 1 188 ? 18.031 13.805 1.61 1 87.38 188 GLU A N 1
ATOM 1486 C CA . GLU A 1 188 ? 18.938 13.016 2.441 1 87.38 188 GLU A CA 1
ATOM 1487 C C . GLU A 1 188 ? 18.531 13.07 3.91 1 87.38 188 GLU A C 1
ATOM 1489 O O . GLU A 1 188 ? 18.656 12.078 4.633 1 87.38 188 GLU A O 1
ATOM 1494 N N . ALA A 1 189 ? 18.078 14.258 4.238 1 91.19 189 ALA A N 1
ATOM 1495 C CA . ALA A 1 189 ? 17.703 14.453 5.637 1 91.19 189 ALA A CA 1
ATOM 1496 C C . ALA A 1 189 ? 16.594 13.492 6.051 1 91.19 189 ALA A C 1
ATOM 1498 O O . ALA A 1 189 ? 16.391 13.25 7.242 1 91.19 189 ALA A O 1
ATOM 1499 N N . LEU A 1 190 ? 15.922 12.914 5.105 1 91.56 190 LEU A N 1
ATOM 1500 C CA . LEU A 1 190 ? 14.773 12.062 5.41 1 91.56 190 LEU A CA 1
ATOM 1501 C C . LEU A 1 190 ? 15.117 10.594 5.168 1 91.56 190 LEU A C 1
ATOM 1503 O O . LEU A 1 190 ? 14.242 9.727 5.285 1 91.56 190 LEU A O 1
ATOM 1507 N N . PHE A 1 191 ? 16.344 10.305 4.91 1 87.25 191 PHE A N 1
ATOM 1508 C CA . PHE A 1 191 ? 16.734 8.914 4.707 1 87.25 191 PHE A CA 1
ATOM 1509 C C . PHE A 1 191 ? 16.531 8.102 5.977 1 87.25 191 PHE A C 1
ATOM 1511 O O . PHE A 1 191 ? 16.938 8.523 7.062 1 87.25 191 PHE A O 1
ATOM 1518 N N . GLY A 1 192 ? 15.906 6.973 5.734 1 89.12 192 GLY A N 1
ATOM 1519 C CA . GLY A 1 192 ? 15.68 6.066 6.852 1 89.12 192 GLY A CA 1
ATOM 1520 C C . GLY A 1 192 ? 14.555 6.508 7.762 1 89.12 192 GLY A C 1
ATOM 1521 O O . GLY A 1 192 ? 14.352 5.938 8.836 1 89.12 192 GLY A O 1
ATOM 1522 N N . LYS A 1 193 ? 13.93 7.551 7.32 1 93.25 193 LYS A N 1
ATOM 1523 C CA . LYS A 1 193 ? 12.82 8.07 8.102 1 93.25 193 LYS A CA 1
ATOM 1524 C C . LYS A 1 193 ? 11.492 7.891 7.371 1 93.25 193 LYS A C 1
ATOM 1526 O O . LYS A 1 193 ? 11.445 7.957 6.141 1 93.25 193 LYS A O 1
ATOM 1531 N N . PRO A 1 194 ? 10.414 7.645 8.156 1 95.25 194 PRO A N 1
ATOM 1532 C CA . PRO A 1 194 ? 9.117 7.484 7.492 1 95.25 194 PRO A CA 1
ATOM 1533 C C . PRO A 1 194 ? 8.555 8.805 6.965 1 95.25 194 PRO A C 1
ATOM 1535 O O . PRO A 1 194 ? 8.664 9.836 7.633 1 95.25 194 PRO A O 1
ATOM 1538 N N . LYS A 1 195 ? 8.086 8.758 5.766 1 95.19 195 LYS A N 1
ATOM 1539 C CA . LYS A 1 195 ? 7.363 9.836 5.102 1 95.19 195 LYS A CA 1
ATOM 1540 C C . LYS A 1 195 ? 5.934 9.422 4.77 1 95.19 195 LYS A C 1
ATOM 1542 O O . LYS A 1 195 ? 5.719 8.445 4.051 1 95.19 195 LYS A O 1
ATOM 1547 N N . LEU A 1 196 ? 4.98 10.117 5.332 1 96.88 196 LEU A N 1
ATOM 1548 C CA . LEU A 1 196 ? 3.576 9.766 5.16 1 96.88 196 LEU A CA 1
ATOM 1549 C C . LEU A 1 196 ? 2.834 10.852 4.391 1 96.88 196 LEU A C 1
ATOM 1551 O O . LEU A 1 196 ? 2.877 12.023 4.773 1 96.88 196 LEU A O 1
ATOM 1555 N N . PHE A 1 197 ? 2.223 10.453 3.285 1 96.44 197 PHE A N 1
ATOM 1556 C CA . PHE A 1 197 ? 1.447 11.375 2.469 1 96.44 197 PHE A CA 1
ATOM 1557 C C . PHE A 1 197 ? -0.023 10.977 2.441 1 96.44 197 PHE A C 1
ATOM 1559 O O . PHE A 1 197 ? -0.357 9.844 2.08 1 96.44 197 PHE A O 1
ATOM 1566 N N . PHE A 1 198 ? -0.899 11.875 2.885 1 96.25 198 PHE A N 1
ATOM 1567 C CA . PHE A 1 198 ? -2.342 11.656 2.885 1 96.25 198 PHE A CA 1
ATOM 1568 C C . PHE A 1 198 ? -3.031 12.602 1.905 1 96.25 198 PHE A C 1
ATOM 1570 O O . PHE A 1 198 ? -2.916 13.82 2.025 1 96.25 198 PHE A O 1
ATOM 1577 N N . ILE A 1 199 ? -3.662 12.055 0.937 1 93.88 199 ILE A N 1
ATOM 1578 C CA . ILE A 1 199 ? -4.383 12.844 -0.054 1 93.88 199 ILE A CA 1
ATOM 1579 C C . ILE A 1 199 ? -5.883 12.602 0.082 1 93.88 199 ILE A C 1
ATOM 1581 O O . ILE A 1 199 ? -6.348 11.461 -0.034 1 93.88 199 ILE A O 1
ATOM 1585 N N . GLN A 1 200 ? -6.566 13.586 0.36 1 89.88 200 GLN A N 1
ATOM 1586 C CA . GLN A 1 200 ? -8.023 13.523 0.419 1 89.88 200 GLN A CA 1
ATOM 1587 C C . GLN A 1 200 ? -8.656 14.336 -0.707 1 89.88 200 GLN A C 1
ATOM 1589 O O . GLN A 1 200 ? -8.484 15.555 -0.771 1 89.88 200 GLN A O 1
ATOM 1594 N N . VAL A 1 201 ? -9.227 13.57 -1.726 1 84.38 201 VAL A N 1
ATOM 1595 C CA . VAL A 1 201 ? -9.938 14.227 -2.818 1 84.38 201 VAL A CA 1
ATOM 1596 C C . VAL A 1 201 ? -11.438 13.969 -2.691 1 84.38 201 VAL A C 1
ATOM 1598 O O . VAL A 1 201 ? -11.875 12.812 -2.682 1 84.38 201 VAL A O 1
ATOM 1601 N N . ALA A 1 202 ? -12.281 14.672 -2.1 1 59.84 202 ALA A N 1
ATOM 1602 C CA . ALA A 1 202 ? -13.438 14.656 -1.213 1 59.84 202 ALA A CA 1
ATOM 1603 C C . ALA A 1 202 ? -14.719 14.344 -1.985 1 59.84 202 ALA A C 1
ATOM 1605 O O . ALA A 1 202 ? -14.953 14.898 -3.064 1 59.84 202 ALA A O 1
ATOM 1606 N N . TRP A 1 203 ? -15.391 13.227 -1.771 1 52.75 203 TRP A N 1
ATOM 1607 C CA . TRP A 1 203 ? -16.844 13.266 -1.663 1 52.75 203 TRP A CA 1
ATOM 1608 C C . TRP A 1 203 ? -17.281 13.875 -0.334 1 52.75 203 TRP A C 1
ATOM 1610 O O . TRP A 1 203 ? -16.688 13.594 0.709 1 52.75 203 TRP A O 1
ATOM 1620 N N . LYS A 1 204 ? -18.016 15.047 -0.214 1 57.06 204 LYS A N 1
ATOM 1621 C CA . LYS A 1 204 ? -18.234 16.109 0.765 1 57.06 204 LYS A CA 1
ATOM 1622 C C . LYS A 1 204 ? -19.422 15.805 1.668 1 57.06 204 LYS A C 1
ATOM 1624 O O . LYS A 1 204 ? -20.375 15.141 1.247 1 57.06 204 LYS A O 1
ATOM 1629 N N . SER A 1 205 ? -19.078 15.578 3.096 1 53.12 205 SER A N 1
ATOM 1630 C CA . SER A 1 205 ? -20.141 15.852 4.051 1 53.12 205 SER A CA 1
ATOM 1631 C C . SER A 1 205 ? -19.969 17.219 4.688 1 53.12 205 SER A C 1
ATOM 1633 O O . SER A 1 205 ? -18.906 17.562 5.191 1 53.12 205 SER A O 1
ATOM 1635 N N . LYS A 1 206 ? -20.812 18.188 4.684 1 55.28 206 LYS A N 1
ATOM 1636 C CA . LYS A 1 206 ? -20.766 19.547 5.191 1 55.28 206 LYS A CA 1
ATOM 1637 C C . LYS A 1 206 ? -20.516 19.578 6.699 1 55.28 206 LYS A C 1
ATOM 1639 O O . LYS A 1 206 ? -19.891 20.5 7.215 1 55.28 206 LYS A O 1
ATOM 1644 N N . LYS A 1 207 ? -20.938 18.594 7.492 1 54.94 207 LYS A N 1
ATOM 1645 C CA . LYS A 1 207 ? -20.906 18.672 8.953 1 54.94 207 LYS A CA 1
ATOM 1646 C C . LYS A 1 207 ? -19.625 18.062 9.5 1 54.94 207 LYS A C 1
ATOM 1648 O O . LYS A 1 207 ? -19.047 18.594 10.453 1 54.94 207 LYS A O 1
ATOM 1653 N N . LEU A 1 208 ? -19.094 17.156 9.047 1 60.03 208 LEU A N 1
ATOM 1654 C CA . LEU A 1 208 ? -18.031 16.391 9.695 1 60.03 208 LEU A CA 1
ATOM 1655 C C . LEU A 1 208 ? -16.734 16.5 8.914 1 60.03 208 LEU A C 1
ATOM 1657 O O . LEU A 1 208 ? -15.68 16.062 9.391 1 60.03 208 LEU A O 1
ATOM 1661 N N . GLY A 1 209 ? -16.766 17.312 7.953 1 63.97 209 GLY A N 1
ATOM 1662 C CA . GLY A 1 209 ? -15.633 17.234 7.051 1 63.97 209 GLY A CA 1
ATOM 1663 C C . GLY A 1 209 ? -15.695 16.031 6.113 1 63.97 209 GLY A C 1
ATOM 1664 O O . GLY A 1 209 ? -16.781 15.609 5.719 1 63.97 209 GLY A O 1
ATOM 1665 N N . SER A 1 210 ? -14.539 15.703 5.711 1 80.81 210 SER A N 1
ATOM 1666 C CA . SER A 1 210 ? -14.484 14.508 4.871 1 80.81 210 SER A CA 1
ATOM 1667 C C . SER A 1 210 ? -14.508 13.242 5.715 1 80.81 210 SER A C 1
ATOM 1669 O O . SER A 1 210 ? -13.93 13.195 6.797 1 80.81 210 SER A O 1
ATOM 1671 N N . TYR A 1 211 ? -15.195 12.32 5.32 1 82.31 211 TYR A N 1
ATOM 1672 C CA . TYR A 1 211 ? -15.336 11.055 6.023 1 82.31 211 TYR A CA 1
ATOM 1673 C C . TYR A 1 211 ? -13.977 10.398 6.242 1 82.31 211 TYR A C 1
ATOM 1675 O O . TYR A 1 211 ? -13.727 9.805 7.297 1 82.31 211 TYR A O 1
ATOM 1683 N N . PHE A 1 212 ? -13.188 10.586 5.383 1 87.88 212 PHE A N 1
ATOM 1684 C CA . PHE A 1 212 ? -11.875 9.953 5.453 1 87.88 212 PHE A CA 1
ATOM 1685 C C . PHE A 1 212 ? -11.047 10.547 6.594 1 87.88 212 PHE A C 1
ATOM 1687 O O . PHE A 1 212 ? -10.562 9.812 7.457 1 87.88 212 PHE A O 1
ATOM 1694 N N . ILE A 1 213 ? -10.898 11.859 6.605 1 92.25 213 ILE A N 1
ATOM 1695 C CA . ILE A 1 213 ? -10.07 12.523 7.602 1 92.25 213 ILE A CA 1
ATOM 1696 C C . ILE A 1 213 ? -10.68 12.336 8.992 1 92.25 213 ILE A C 1
ATOM 1698 O O . ILE A 1 213 ? -9.961 12.086 9.961 1 92.25 213 ILE A O 1
ATOM 1702 N N . TYR A 1 214 ? -11.984 12.469 9.055 1 91.19 214 TYR A N 1
ATOM 1703 C CA . TYR A 1 214 ? -12.656 12.281 10.336 1 91.19 214 TYR A CA 1
ATOM 1704 C C . TYR A 1 214 ? -12.406 10.875 10.883 1 91.19 214 TYR A C 1
ATOM 1706 O O . TYR A 1 214 ? -12.039 10.719 12.047 1 91.19 214 TYR A O 1
ATOM 1714 N N . THR A 1 215 ? -12.555 9.891 10.047 1 92.19 215 THR A N 1
ATOM 1715 C CA . THR A 1 215 ? -12.328 8.508 10.438 1 92.19 215 THR A CA 1
ATOM 1716 C C . THR A 1 215 ? -10.867 8.281 10.828 1 92.19 215 THR A C 1
ATOM 1718 O O . THR A 1 215 ? -10.578 7.621 11.82 1 92.19 215 THR A O 1
ATOM 1721 N N . LEU A 1 216 ? -9.992 8.805 10.055 1 95.44 216 LEU A N 1
ATOM 1722 C CA . LEU A 1 216 ? -8.562 8.695 10.352 1 95.44 216 LEU A CA 1
ATOM 1723 C C . LEU A 1 216 ? -8.258 9.219 11.75 1 95.44 216 LEU A C 1
ATOM 1725 O O . LEU A 1 216 ? -7.594 8.539 12.539 1 95.44 216 LEU A O 1
ATOM 1729 N N . CYS A 1 217 ? -8.75 10.367 12.055 1 95.75 217 CYS A N 1
ATOM 1730 C CA . CYS A 1 217 ? -8.492 10.984 13.352 1 95.75 217 CYS A CA 1
ATOM 1731 C C . CYS A 1 217 ? -9.07 10.156 14.484 1 95.75 217 CYS A C 1
ATOM 1733 O O . CYS A 1 217 ? -8.43 9.969 15.516 1 95.75 217 CYS A O 1
ATOM 1735 N N . LYS A 1 218 ? -10.281 9.617 14.266 1 95.44 218 LYS A N 1
ATOM 1736 C CA . LYS A 1 218 ? -10.914 8.797 15.297 1 95.44 218 LYS A CA 1
ATOM 1737 C C . LYS A 1 218 ? -10.141 7.504 15.523 1 95.44 218 LYS A C 1
ATOM 1739 O O . LYS A 1 218 ? -9.945 7.082 16.656 1 95.44 218 LYS A O 1
ATOM 1744 N N . VAL A 1 219 ? -9.703 6.891 14.492 1 97.19 219 VAL A N 1
ATOM 1745 C CA . VAL A 1 219 ? -8.922 5.66 14.594 1 97.19 219 VAL A CA 1
ATOM 1746 C C . VAL A 1 219 ? -7.598 5.945 15.305 1 97.19 219 VAL A C 1
ATOM 1748 O O . VAL A 1 219 ? -7.172 5.176 16.172 1 97.19 219 VAL A O 1
ATOM 1751 N N . MET A 1 220 ? -6.965 7.027 14.992 1 96.94 220 MET A N 1
ATOM 1752 C CA . MET A 1 220 ? -5.707 7.398 15.633 1 96.94 220 MET A CA 1
ATOM 1753 C C . MET A 1 220 ? -5.91 7.656 17.125 1 96.94 220 MET A C 1
ATOM 1755 O O . MET A 1 220 ? -5.074 7.273 17.938 1 96.94 220 MET A O 1
ATOM 1759 N N . GLU A 1 221 ? -6.945 8.305 17.391 1 96.12 221 GLU A N 1
ATOM 1760 C CA . GLU A 1 221 ? -7.242 8.586 18.797 1 96.12 221 GLU A CA 1
ATOM 1761 C C . GLU A 1 221 ? -7.316 7.301 19.625 1 96.12 221 GLU A C 1
ATOM 1763 O O . GLU A 1 221 ? -6.805 7.242 20.734 1 96.12 221 GLU A O 1
ATOM 1768 N N . LYS A 1 222 ? -7.887 6.359 18.984 1 95.94 222 LYS A N 1
ATOM 1769 C CA . LYS A 1 222 ? -8.148 5.121 19.719 1 95.94 222 LYS A CA 1
ATOM 1770 C C . LYS A 1 222 ? -6.945 4.188 19.656 1 95.94 222 LYS A C 1
ATOM 1772 O O . LYS A 1 222 ? -6.645 3.492 20.641 1 95.94 222 LYS A O 1
ATOM 1777 N N . HIS A 1 223 ? -6.223 4.16 18.531 1 96.56 223 HIS A N 1
ATOM 1778 C CA . HIS A 1 223 ? -5.363 3.004 18.297 1 96.56 223 HIS A CA 1
ATOM 1779 C C . HIS A 1 223 ? -3.916 3.426 18.078 1 96.56 223 HIS A C 1
ATOM 1781 O O . HIS A 1 223 ? -3.023 2.578 18 1 96.56 223 HIS A O 1
ATOM 1787 N N . SER A 1 224 ? -3.547 4.664 18.016 1 94.25 224 SER A N 1
ATOM 1788 C CA . SER A 1 224 ? -2.205 5.082 17.625 1 94.25 224 SER A CA 1
ATOM 1789 C C . SER A 1 224 ? -1.163 4.609 18.641 1 94.25 224 SER A C 1
ATOM 1791 O O . SER A 1 224 ? 0.025 4.535 18.328 1 94.25 224 SER A O 1
ATOM 1793 N N . GLN A 1 225 ? -1.539 4.277 19.828 1 91.5 225 GLN A N 1
ATOM 1794 C CA . GLN A 1 225 ? -0.633 3.82 20.875 1 91.5 225 GLN A CA 1
ATOM 1795 C C . GLN A 1 225 ? -0.105 2.422 20.578 1 91.5 225 GLN A C 1
ATOM 1797 O O . GLN A 1 225 ? 1.056 2.117 20.859 1 91.5 225 GLN A O 1
ATOM 1802 N N . ASP A 1 226 ? -0.922 1.579 19.969 1 93.69 226 ASP A N 1
ATOM 1803 C CA . ASP A 1 226 ? -0.548 0.168 19.938 1 93.69 226 ASP A CA 1
ATOM 1804 C C . ASP A 1 226 ? -0.672 -0.392 18.516 1 93.69 226 ASP A C 1
ATOM 1806 O O . ASP A 1 226 ? -0.351 -1.558 18.281 1 93.69 226 ASP A O 1
ATOM 1810 N N . MET A 1 227 ? -1.105 0.391 17.625 1 95.62 227 MET A N 1
ATOM 1811 C CA . MET A 1 227 ? -1.286 -0.073 16.25 1 95.62 227 MET A CA 1
ATOM 1812 C C . MET A 1 227 ? -0.426 0.736 15.289 1 95.62 227 MET A C 1
ATOM 1814 O O . MET A 1 227 ? -0.345 1.961 15.398 1 95.62 227 MET A O 1
ATOM 1818 N N . ASP A 1 228 ? 0.288 -0.002 14.406 1 96.25 228 ASP A N 1
ATOM 1819 C CA . ASP A 1 228 ? 1.11 0.712 13.43 1 96.25 228 ASP A CA 1
ATOM 1820 C C . ASP A 1 228 ? 0.243 1.432 12.398 1 96.25 228 ASP A C 1
ATOM 1822 O O . ASP A 1 228 ? -0.932 1.1 12.234 1 96.25 228 ASP A O 1
ATOM 1826 N N . VAL A 1 229 ? 0.814 2.348 11.672 1 97.12 229 VAL A N 1
ATOM 1827 C CA . VAL A 1 229 ? 0.092 3.264 10.789 1 97.12 229 VAL A CA 1
ATOM 1828 C C . VAL A 1 229 ? -0.583 2.48 9.672 1 97.12 229 VAL A C 1
ATOM 1830 O O . VAL A 1 229 ? -1.726 2.766 9.305 1 97.12 229 VAL A O 1
ATOM 1833 N N . VAL A 1 230 ? 0.087 1.491 9.094 1 96.75 230 VAL A N 1
ATOM 1834 C CA . VAL A 1 230 ? -0.48 0.755 7.965 1 96.75 230 VAL A CA 1
ATOM 1835 C C . VAL A 1 230 ? -1.721 -0.01 8.422 1 96.75 230 VAL A C 1
ATOM 1837 O O . VAL A 1 230 ? -2.732 -0.042 7.719 1 96.75 230 VAL A O 1
ATOM 1840 N N . LYS A 1 231 ? -1.677 -0.647 9.531 1 96.5 231 LYS A N 1
ATOM 1841 C CA . LYS A 1 231 ? -2.832 -1.345 10.094 1 96.5 231 LYS A CA 1
ATOM 1842 C C . LYS A 1 231 ? -3.963 -0.37 10.406 1 96.5 231 LYS A C 1
ATOM 1844 O O . LYS A 1 231 ? -5.133 -0.661 10.141 1 96.5 231 LYS A O 1
ATOM 1849 N N . MET A 1 232 ? -3.648 0.75 11.008 1 97.25 232 MET A N 1
ATOM 1850 C CA . MET A 1 232 ? -4.668 1.765 11.25 1 97.25 232 MET A CA 1
ATOM 1851 C C . MET A 1 232 ? -5.344 2.189 9.953 1 97.25 232 MET A C 1
ATOM 1853 O O . MET A 1 232 ? -6.562 2.355 9.906 1 97.25 232 MET A O 1
ATOM 1857 N N . LEU A 1 233 ? -4.516 2.387 8.93 1 97 233 LEU A N 1
ATOM 1858 C CA . LEU A 1 233 ? -5.062 2.816 7.648 1 97 233 LEU A CA 1
ATOM 1859 C C . LEU A 1 233 ? -5.953 1.734 7.047 1 97 233 LEU A C 1
ATOM 1861 O O . LEU A 1 233 ? -6.953 2.041 6.391 1 97 233 LEU A O 1
ATOM 1865 N N . THR A 1 234 ? -5.617 0.483 7.227 1 96.12 234 THR A N 1
ATOM 1866 C CA . THR A 1 234 ? -6.488 -0.609 6.809 1 96.12 234 THR A CA 1
ATOM 1867 C C . THR A 1 234 ? -7.824 -0.548 7.547 1 96.12 234 THR A C 1
ATOM 1869 O O . THR A 1 234 ? -8.883 -0.761 6.949 1 96.12 234 THR A O 1
ATOM 1872 N N . MET A 1 235 ? -7.801 -0.266 8.844 1 96.44 235 MET A N 1
ATOM 1873 C CA . MET A 1 235 ? -9.023 -0.097 9.633 1 96.44 235 MET A CA 1
ATOM 1874 C C . MET A 1 235 ? -9.844 1.081 9.117 1 96.44 235 MET A C 1
ATOM 1876 O O . MET A 1 235 ? -11.07 0.998 9.031 1 96.44 235 MET A O 1
ATOM 1880 N N . VAL A 1 236 ? -9.172 2.176 8.812 1 94.88 236 VAL A N 1
ATOM 1881 C CA . VAL A 1 236 ? -9.852 3.338 8.25 1 94.88 236 VAL A CA 1
ATOM 1882 C C . VAL A 1 236 ? -10.555 2.945 6.957 1 94.88 236 VAL A C 1
ATOM 1884 O O . VAL A 1 236 ? -11.719 3.295 6.746 1 94.88 236 VAL A O 1
ATOM 1887 N N . ALA A 1 237 ? -9.852 2.219 6.102 1 92.06 237 ALA A N 1
ATOM 1888 C CA . ALA A 1 237 ? -10.445 1.74 4.855 1 92.06 237 ALA A CA 1
ATOM 1889 C C . ALA A 1 237 ? -11.688 0.89 5.129 1 92.06 237 ALA A C 1
ATOM 1891 O O . ALA A 1 237 ? -12.695 1.009 4.43 1 92.06 237 ALA A O 1
ATOM 1892 N N . GLN A 1 238 ? -11.625 0.05 6.129 1 93.38 238 GLN A N 1
ATOM 1893 C CA . GLN A 1 238 ? -12.75 -0.792 6.527 1 93.38 238 GLN A CA 1
ATOM 1894 C C . GLN A 1 238 ? -13.953 0.053 6.926 1 93.38 238 GLN A C 1
ATOM 1896 O O . GLN A 1 238 ? -15.07 -0.171 6.438 1 93.38 238 GLN A O 1
ATOM 1901 N N . ILE A 1 239 ? -13.711 0.994 7.758 1 91.81 239 ILE A N 1
ATOM 1902 C CA . ILE A 1 239 ? -14.773 1.821 8.312 1 91.81 239 ILE A CA 1
ATOM 1903 C C . ILE A 1 239 ? -15.406 2.66 7.199 1 91.81 239 ILE A C 1
ATOM 1905 O O . ILE A 1 239 ? -16.625 2.721 7.078 1 91.81 239 ILE A O 1
ATOM 1909 N N . VAL A 1 240 ? -14.625 3.279 6.383 1 86.5 240 VAL A N 1
ATOM 1910 C CA . VAL A 1 240 ? -15.117 4.117 5.293 1 86.5 240 VAL A CA 1
ATOM 1911 C C . VAL A 1 240 ? -15.898 3.268 4.297 1 86.5 240 VAL A C 1
ATOM 1913 O O . VAL A 1 240 ? -16.938 3.697 3.781 1 86.5 240 VAL A O 1
ATOM 1916 N N . ALA A 1 241 ? -15.492 2.057 4.07 1 83.94 241 ALA A N 1
ATOM 1917 C CA . ALA A 1 241 ? -16.125 1.172 3.094 1 83.94 241 ALA A CA 1
ATOM 1918 C C . ALA A 1 241 ? -17.469 0.673 3.602 1 83.94 241 ALA A C 1
ATOM 1920 O O . ALA A 1 241 ? -18.438 0.564 2.832 1 83.94 241 ALA A O 1
ATOM 1921 N N . PHE A 1 242 ? -17.594 0.445 4.906 1 86.12 242 PHE A N 1
ATOM 1922 C CA . PHE A 1 242 ? -18.75 -0.335 5.359 1 86.12 242 PHE A CA 1
ATOM 1923 C C . PHE A 1 242 ? -19.672 0.51 6.23 1 86.12 242 PHE A C 1
ATOM 1925 O O . PHE A 1 242 ? -20.844 0.184 6.398 1 86.12 242 PHE A O 1
ATOM 1932 N N . GLN A 1 243 ? -19.188 1.485 6.852 1 80.12 243 GLN A N 1
ATOM 1933 C CA . GLN A 1 243 ? -20.031 2.264 7.75 1 80.12 243 GLN A CA 1
ATOM 1934 C C . GLN A 1 243 ? -20.562 3.514 7.059 1 80.12 243 GLN A C 1
ATOM 1936 O O . GLN A 1 243 ? -21.625 4.035 7.434 1 80.12 243 GLN A O 1
ATOM 1941 N N . PHE A 1 244 ? -19.812 4.121 6.188 1 67.88 244 PHE A N 1
ATOM 1942 C CA . PHE A 1 244 ? -20.266 5.328 5.508 1 67.88 244 PHE A CA 1
ATOM 1943 C C . PHE A 1 244 ? -21.328 4.992 4.469 1 67.88 244 PHE A C 1
ATOM 1945 O O . PHE A 1 244 ? -22.297 5.742 4.301 1 67.88 244 PHE A O 1
ATOM 1952 N N . LYS A 1 245 ? -21.25 3.967 3.711 1 56.94 245 LYS A N 1
ATOM 1953 C CA . LYS A 1 245 ? -22.281 3.557 2.754 1 56.94 245 LYS A CA 1
ATOM 1954 C C . LYS A 1 245 ? -23.641 3.441 3.426 1 56.94 245 LYS A C 1
ATOM 1956 O O . LYS A 1 245 ? -24.672 3.773 2.824 1 56.94 245 LYS A O 1
ATOM 1961 N N . THR A 1 246 ? -23.672 2.934 4.68 1 48.19 246 THR A N 1
ATOM 1962 C CA . THR A 1 246 ? -24.953 2.623 5.32 1 48.19 246 THR A CA 1
ATOM 1963 C C . THR A 1 246 ? -25.719 3.902 5.633 1 48.19 246 THR A C 1
ATOM 1965 O O . THR A 1 246 ? -26.953 3.912 5.605 1 48.19 246 THR A O 1
ATOM 1968 N N . GLN A 1 247 ? -25.109 4.945 5.969 1 46.62 247 GLN A N 1
ATOM 1969 C CA . GLN A 1 247 ? -25.891 6.105 6.379 1 46.62 247 GLN A CA 1
ATOM 1970 C C . GLN A 1 247 ? -26.359 6.906 5.168 1 46.62 247 GLN A C 1
ATOM 1972 O O . GLN A 1 247 ? -27.375 7.609 5.238 1 46.62 247 GLN A O 1
ATOM 1977 N N . HIS A 1 248 ? -25.453 6.977 4.242 1 47.69 248 HIS A N 1
ATOM 1978 C CA . HIS A 1 248 ? -25.938 7.836 3.166 1 47.69 248 HIS A CA 1
ATOM 1979 C C . HIS A 1 248 ? -26.844 7.062 2.213 1 47.69 248 HIS A C 1
ATOM 1981 O O . HIS A 1 248 ? -26.391 6.16 1.508 1 47.69 248 HIS A O 1
ATOM 1987 N N . LYS A 1 249 ? -28.031 6.816 2.75 1 41.53 249 LYS A N 1
ATOM 1988 C CA . LYS A 1 249 ? -29.141 6.332 1.933 1 41.53 249 LYS A CA 1
ATOM 1989 C C . LYS A 1 249 ? -29.172 7.035 0.578 1 41.53 249 LYS A C 1
ATOM 1991 O O . LYS A 1 249 ? -30.203 7.562 0.171 1 41.53 249 LYS A O 1
ATOM 1996 N N . GLU A 1 250 ? -28.203 7.762 0.16 1 40.69 250 GLU A N 1
ATOM 1997 C CA . GLU A 1 250 ? -28.641 8.211 -1.161 1 40.69 250 GLU A CA 1
ATOM 1998 C C . GLU A 1 250 ? -28.984 7.023 -2.061 1 40.69 250 GLU A C 1
ATOM 2000 O O . GLU A 1 250 ? -28.188 6.082 -2.184 1 40.69 250 GLU A O 1
ATOM 2005 N N . PRO A 1 251 ? -30.328 6.828 -2.426 1 39.19 251 PRO A N 1
ATOM 2006 C CA . PRO A 1 251 ? -30.875 5.742 -3.244 1 39.19 251 PRO A CA 1
ATOM 2007 C C . PRO A 1 251 ? -29.812 5.102 -4.148 1 39.19 251 PRO A C 1
ATOM 2009 O O . PRO A 1 251 ? -29.562 3.9 -4.039 1 39.19 251 PRO A O 1
ATOM 2012 N N . HIS A 1 252 ? -30.234 5.102 -5.555 1 36.78 252 HIS A N 1
ATOM 2013 C CA . HIS A 1 252 ? -29.922 4.496 -6.848 1 36.78 252 HIS A CA 1
ATOM 2014 C C . HIS A 1 252 ? -28.5 4.785 -7.273 1 36.78 252 HIS A C 1
ATOM 2016 O O . HIS A 1 252 ? -28.109 4.5 -8.406 1 36.78 252 HIS A O 1
ATOM 2022 N N . ASN A 1 253 ? -27.922 5.891 -6.809 1 37.06 253 ASN A N 1
ATOM 2023 C CA . ASN A 1 253 ? -26.703 6.227 -7.539 1 37.06 253 ASN A CA 1
ATOM 2024 C C . ASN A 1 253 ? -25.562 5.254 -7.227 1 37.06 253 ASN A C 1
ATOM 2026 O O . ASN A 1 253 ? -25.188 5.09 -6.066 1 37.06 253 ASN A O 1
ATOM 2030 N N . ASN A 1 254 ? -25.5 4.117 -7.793 1 40.28 254 ASN A N 1
ATOM 2031 C CA . ASN A 1 254 ? -24.266 3.363 -7.973 1 40.28 254 ASN A CA 1
ATOM 2032 C C . ASN A 1 254 ? -23.031 4.215 -7.656 1 40.28 254 ASN A C 1
ATOM 2034 O O . ASN A 1 254 ? -22.406 4.754 -8.562 1 40.28 254 ASN A O 1
ATOM 2038 N N . GLU A 1 255 ? -23.203 5.18 -6.879 1 41.38 255 GLU A N 1
ATOM 2039 C CA . GLU A 1 255 ? -22.141 6.133 -6.559 1 41.38 255 GLU A CA 1
ATOM 2040 C C . GLU A 1 255 ? -20.828 5.418 -6.27 1 41.38 255 GLU A C 1
ATOM 2042 O O . GLU A 1 255 ? -20.797 4.461 -5.492 1 41.38 255 GLU A O 1
ATOM 2047 N N . LYS A 1 256 ? -19.969 5.434 -7.25 1 47.12 256 LYS A N 1
ATOM 2048 C CA . LYS A 1 256 ? -18.562 5.023 -7.262 1 47.12 256 LYS A CA 1
ATOM 2049 C C . LYS A 1 256 ? -17.922 5.211 -5.891 1 47.12 256 LYS A C 1
ATOM 2051 O O . LYS A 1 256 ? -17.875 6.328 -5.367 1 47.12 256 LYS A O 1
ATOM 2056 N N . LYS A 1 257 ? -18.281 4.391 -4.93 1 51.28 257 LYS A N 1
ATOM 2057 C CA . LYS A 1 257 ? -17.609 4.414 -3.641 1 51.28 257 LYS A CA 1
ATOM 2058 C C . LYS A 1 257 ? -16.094 4.477 -3.818 1 51.28 257 LYS A C 1
ATOM 2060 O O . LYS A 1 257 ? -15.516 3.686 -4.57 1 51.28 257 LYS A O 1
ATOM 2065 N N . GLN A 1 258 ? -15.5 5.695 -3.664 1 60.78 258 GLN A N 1
ATOM 2066 C CA . GLN A 1 258 ? -14.047 5.801 -3.67 1 60.78 258 GLN A CA 1
ATOM 2067 C C . GLN A 1 258 ? -13.445 5.148 -2.43 1 60.78 258 GLN A C 1
ATOM 2069 O O . GLN A 1 258 ? -13.875 5.418 -1.307 1 60.78 258 GLN A O 1
ATOM 2074 N N . MET A 1 259 ? -12.805 4.039 -2.52 1 73.44 259 MET A N 1
ATOM 2075 C CA . MET A 1 259 ? -12.078 3.357 -1.452 1 73.44 259 MET A CA 1
ATOM 2076 C C . MET A 1 259 ? -10.695 3.967 -1.261 1 73.44 259 MET A C 1
ATOM 2078 O O . MET A 1 259 ? -10.016 4.297 -2.234 1 73.44 259 MET A O 1
ATOM 2082 N N . PRO A 1 260 ? -10.406 4.215 0.072 1 86.25 260 PRO A N 1
ATOM 2083 C CA . PRO A 1 260 ? -9.016 4.621 0.299 1 86.25 260 PRO A CA 1
ATOM 2084 C C . PRO A 1 260 ? -8.008 3.574 -0.172 1 86.25 260 PRO A C 1
ATOM 2086 O O . PRO A 1 260 ? -8.25 2.373 -0.022 1 86.25 260 PRO A O 1
ATOM 2089 N N . THR A 1 261 ? -7.039 4.051 -0.847 1 91.06 261 THR A N 1
ATOM 2090 C CA . THR A 1 261 ? -5.957 3.184 -1.307 1 91.06 261 THR A CA 1
ATOM 2091 C C . THR A 1 261 ? -4.66 3.5 -0.571 1 91.06 261 THR A C 1
ATOM 2093 O O . THR A 1 261 ? -4.324 4.672 -0.368 1 91.06 261 THR A O 1
ATOM 2096 N N . ILE A 1 262 ? -3.918 2.441 -0.151 1 94.62 262 ILE A N 1
ATOM 2097 C CA . ILE A 1 262 ? -2.643 2.586 0.541 1 94.62 262 ILE A CA 1
ATOM 2098 C C . ILE A 1 262 ? -1.503 2.166 -0.385 1 94.62 262 ILE A C 1
ATOM 2100 O O . ILE A 1 262 ? -1.554 1.097 -0.999 1 94.62 262 ILE A O 1
ATOM 2104 N N . ARG A 1 263 ? -0.586 3.053 -0.589 1 93.75 263 ARG A N 1
ATOM 2105 C CA . ARG A 1 263 ? 0.677 2.738 -1.25 1 93.75 263 ARG A CA 1
ATOM 2106 C C . ARG A 1 263 ? 1.85 2.881 -0.286 1 93.75 263 ARG A C 1
ATOM 2108 O O . ARG A 1 263 ? 1.977 3.898 0.399 1 93.75 263 ARG A O 1
ATOM 2115 N N . SER A 1 264 ? 2.715 1.812 -0.243 1 94.88 264 SER A N 1
ATOM 2116 C CA . SER A 1 264 ? 3.748 1.856 0.786 1 94.88 264 SER A CA 1
ATOM 2117 C C . SER A 1 264 ? 5.059 1.262 0.28 1 94.88 264 SER A C 1
ATOM 2119 O O . SER A 1 264 ? 5.055 0.244 -0.415 1 94.88 264 SER A O 1
ATOM 2121 N N . THR A 1 265 ? 6.137 1.93 0.63 1 91.31 265 THR A N 1
ATOM 2122 C CA . THR A 1 265 ? 7.484 1.392 0.488 1 91.31 265 THR A CA 1
ATOM 2123 C C . THR A 1 265 ? 8.188 1.332 1.84 1 91.31 265 TH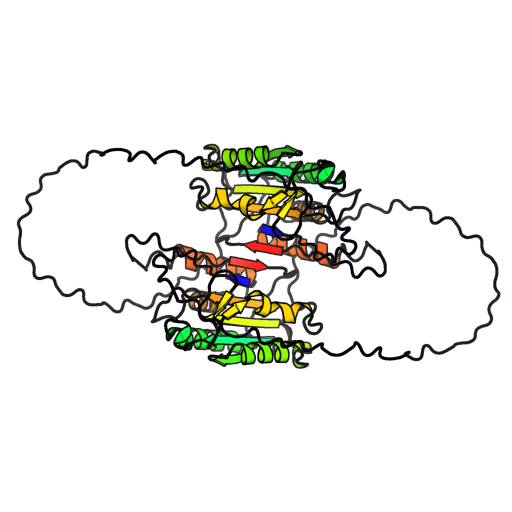R A C 1
ATOM 2125 O O . THR A 1 265 ? 9.422 1.287 1.904 1 91.31 265 THR A O 1
ATOM 2128 N N . LEU A 1 266 ? 7.41 1.365 2.889 1 93.62 266 LEU A N 1
ATOM 2129 C CA . LEU A 1 266 ? 7.949 1.288 4.242 1 93.62 266 LEU A CA 1
ATOM 2130 C C . LEU A 1 266 ? 8.711 -0.016 4.449 1 93.62 266 LEU A C 1
ATOM 2132 O O . LEU A 1 266 ? 8.336 -1.056 3.908 1 93.62 266 LEU A O 1
ATOM 2136 N N . THR A 1 267 ? 9.727 0.06 5.32 1 94.06 267 THR A N 1
ATOM 2137 C CA . THR A 1 267 ? 10.523 -1.124 5.621 1 94.06 267 THR A CA 1
ATOM 2138 C C . THR A 1 267 ? 10.438 -1.473 7.105 1 94.06 267 THR A C 1
ATOM 2140 O O . THR A 1 267 ? 11.055 -2.438 7.559 1 94.06 267 THR A O 1
ATOM 2143 N N . ARG A 1 268 ? 9.773 -0.71 7.84 1 96.12 268 ARG A N 1
ATOM 2144 C CA . ARG A 1 268 ? 9.523 -0.917 9.258 1 96.12 268 ARG A CA 1
ATOM 2145 C C . ARG A 1 268 ? 8.125 -0.455 9.648 1 96.12 268 ARG A C 1
ATOM 2147 O O . ARG A 1 268 ? 7.43 0.169 8.844 1 96.12 268 ARG A O 1
ATOM 2154 N N . GLU A 1 269 ? 7.711 -0.842 10.828 1 96.25 269 GLU A N 1
ATOM 2155 C CA . GLU A 1 269 ? 6.43 -0.353 11.328 1 96.25 269 GLU A CA 1
ATOM 2156 C C . GLU A 1 269 ? 6.551 1.079 11.844 1 96.25 269 GLU A C 1
ATOM 2158 O O . GLU A 1 269 ? 7.566 1.451 12.43 1 96.25 269 GLU A O 1
ATOM 2163 N N . VAL A 1 270 ? 5.531 1.892 11.648 1 96.5 270 VAL A N 1
ATOM 2164 C CA . VAL A 1 270 ? 5.469 3.262 12.148 1 96.5 270 VAL A CA 1
ATOM 2165 C C . VAL A 1 270 ? 4.367 3.379 13.195 1 96.5 270 VAL A C 1
ATOM 2167 O O . VAL A 1 270 ? 3.207 3.055 12.93 1 96.5 270 VAL A O 1
ATOM 2170 N N . TYR A 1 271 ? 4.742 3.811 14.375 1 94.81 271 TYR A N 1
ATOM 2171 C CA . TYR A 1 271 ? 3.793 4.078 15.445 1 94.81 271 TYR A CA 1
ATOM 2172 C C . TYR A 1 271 ? 3.754 5.562 15.781 1 94.81 271 TYR A C 1
ATOM 2174 O O . TYR A 1 271 ? 4.797 6.188 15.977 1 94.81 271 TYR A O 1
ATOM 2182 N N . LEU A 1 272 ? 2.572 6.102 15.766 1 94.19 272 LEU A N 1
ATOM 2183 C CA . LEU A 1 272 ? 2.369 7.492 16.141 1 94.19 272 LEU A CA 1
ATOM 2184 C C . LEU A 1 272 ? 1.834 7.598 17.562 1 94.19 272 LEU A C 1
ATOM 2186 O O . LEU A 1 272 ? 0.718 8.078 17.781 1 94.19 272 LEU A O 1
ATOM 2190 N N . ARG A 1 273 ? 2.623 7.246 18.469 1 90 273 ARG A N 1
ATOM 2191 C CA . ARG A 1 273 ? 2.234 7.152 19.859 1 90 273 ARG A CA 1
ATOM 2192 C C . ARG A 1 273 ? 2.141 8.531 20.5 1 90 273 ARG A C 1
ATOM 2194 O O . ARG A 1 273 ? 2.855 9.453 20.109 1 90 273 ARG A O 1
ATOM 2201 N N . PRO A 1 274 ? 1.178 8.633 21.5 1 85.69 274 PRO A N 1
ATOM 2202 C CA . PRO A 1 274 ? 1.143 9.891 22.25 1 85.69 274 PRO A CA 1
ATOM 2203 C C . PRO A 1 274 ? 2.43 10.156 23.016 1 85.69 274 PRO A C 1
ATOM 2205 O O . PRO A 1 274 ? 3.109 9.211 23.438 1 85.69 274 PRO A O 1
ATOM 2208 N N . LYS A 1 275 ? 2.799 11.461 23.031 1 76.06 275 LYS A N 1
ATOM 2209 C CA . LYS A 1 275 ? 3.938 11.797 23.875 1 76.06 275 LYS A CA 1
ATOM 2210 C C . LYS A 1 275 ? 3.568 11.688 25.359 1 76.06 275 LYS A C 1
ATOM 2212 O O . LYS A 1 275 ? 2.447 12.016 25.75 1 76.06 275 LYS A O 1
ATOM 2217 N N . PRO A 1 276 ? 4.496 10.984 26.125 1 63.84 276 PRO A N 1
ATOM 2218 C CA . PRO A 1 276 ? 4.23 10.953 27.578 1 63.84 276 PRO A CA 1
ATOM 2219 C C . PRO A 1 276 ? 4.039 12.344 28.172 1 63.84 276 PRO A C 1
ATOM 2221 O O . PRO A 1 276 ? 4.578 13.32 27.641 1 63.84 276 PRO A O 1
ATOM 2224 N N . MET B 1 1 ? -0.686 -4.867 -4.895 1 26.36 1 MET B N 1
ATOM 2225 C CA . MET B 1 1 ? 0.209 -4.867 -6.051 1 26.36 1 MET B CA 1
ATOM 2226 C C . MET B 1 1 ? 1.613 -4.426 -5.648 1 26.36 1 MET B C 1
ATOM 2228 O O . MET B 1 1 ? 1.775 -3.463 -4.898 1 26.36 1 MET B O 1
ATOM 2232 N N . ILE B 1 2 ? 2.518 -5.363 -5.492 1 30.45 2 ILE B N 1
ATOM 2233 C CA . ILE B 1 2 ? 3.9 -4.992 -5.211 1 30.45 2 ILE B CA 1
ATOM 2234 C C . ILE B 1 2 ? 4.652 -4.773 -6.52 1 30.45 2 ILE B C 1
ATOM 2236 O O . ILE B 1 2 ? 4.645 -5.641 -7.402 1 30.45 2 ILE B O 1
ATOM 2240 N N . HIS B 1 3 ? 4.945 -3.535 -6.941 1 31.97 3 HIS B N 1
ATOM 2241 C CA . HIS B 1 3 ? 5.703 -3.209 -8.148 1 31.97 3 HIS B CA 1
ATOM 2242 C C . HIS B 1 3 ? 7.18 -2.996 -7.828 1 31.97 3 HIS B C 1
ATOM 2244 O O . HIS B 1 3 ? 7.516 -2.354 -6.832 1 31.97 3 HIS B O 1
ATOM 2250 N N . GLU B 1 4 ? 7.957 -3.898 -8.438 1 28.41 4 GLU B N 1
ATOM 2251 C CA . GLU B 1 4 ? 9.375 -3.533 -8.438 1 28.41 4 GLU B CA 1
ATOM 2252 C C . GLU B 1 4 ? 9.711 -2.635 -9.617 1 28.41 4 GLU B C 1
ATOM 2254 O O . GLU B 1 4 ? 9.5 -3.008 -10.773 1 28.41 4 GLU B O 1
ATOM 2259 N N . LYS B 1 5 ? 9.586 -1.365 -9.664 1 28.77 5 LYS B N 1
ATOM 2260 C CA . LYS B 1 5 ? 9.859 -0.554 -10.844 1 28.77 5 LYS B CA 1
ATOM 2261 C C . LYS B 1 5 ? 11.32 -0.108 -10.891 1 28.77 5 LYS B C 1
ATOM 2263 O O . LYS B 1 5 ? 11.852 0.379 -9.891 1 28.77 5 LYS B O 1
ATOM 2268 N N . GLU B 1 6 ? 12.07 -0.568 -11.906 1 27.03 6 GLU B N 1
ATOM 2269 C CA . GLU B 1 6 ? 13.445 -0.176 -12.234 1 27.03 6 GLU B CA 1
ATOM 2270 C C . GLU B 1 6 ? 13.492 1.251 -12.773 1 27.03 6 GLU B C 1
ATOM 2272 O O . GLU B 1 6 ? 12.766 1.593 -13.711 1 27.03 6 GLU B O 1
ATOM 2277 N N . THR B 1 7 ? 13.812 2.221 -12.156 1 26.39 7 THR B N 1
ATOM 2278 C CA . THR B 1 7 ? 13.992 3.531 -12.773 1 26.39 7 THR B CA 1
ATOM 2279 C C . THR B 1 7 ? 15.273 3.574 -13.594 1 26.39 7 THR B C 1
ATOM 2281 O O . THR B 1 7 ? 15.875 4.637 -13.758 1 26.39 7 THR B O 1
ATOM 2284 N N . GLY B 1 8 ? 15.648 2.527 -14.383 1 23.5 8 GLY B N 1
ATOM 2285 C CA . GLY B 1 8 ? 16.922 2.523 -15.094 1 23.5 8 GLY B CA 1
ATOM 2286 C C . GLY B 1 8 ? 16.984 3.539 -16.219 1 23.5 8 GLY B C 1
ATOM 2287 O O . GLY B 1 8 ? 15.984 3.756 -16.922 1 23.5 8 GLY B O 1
ATOM 2288 N N . HIS B 1 9 ? 17.953 4.438 -16.234 1 22.8 9 HIS B N 1
ATOM 2289 C CA . HIS B 1 9 ? 18.297 5.422 -17.25 1 22.8 9 HIS B CA 1
ATOM 2290 C C . HIS B 1 9 ? 18.797 4.75 -18.516 1 22.8 9 HIS B C 1
ATOM 2292 O O . HIS B 1 9 ? 19.859 4.117 -18.516 1 22.8 9 HIS B O 1
ATOM 2298 N N . SER B 1 10 ? 17.969 4.016 -19.312 1 21.23 10 SER B N 1
ATOM 2299 C CA . SER B 1 10 ? 18.312 3.365 -20.562 1 21.23 10 SER B CA 1
ATOM 2300 C C . SER B 1 10 ? 18.922 4.359 -21.547 1 21.23 10 SER B C 1
ATOM 2302 O O . SER B 1 10 ? 18.312 5.387 -21.859 1 21.23 10 SER B O 1
ATOM 2304 N N . GLY B 1 11 ? 20.234 4.402 -21.641 1 18.64 11 GLY B N 1
ATOM 2305 C CA . GLY B 1 11 ? 21.016 5.188 -22.578 1 18.64 11 GLY B CA 1
ATOM 2306 C C . GLY B 1 11 ? 20.609 4.957 -24.031 1 18.64 11 GLY B C 1
ATOM 2307 O O . GLY B 1 11 ? 20.328 5.906 -24.766 1 18.64 11 GLY B O 1
ATOM 2308 N N . ASP B 1 12 ? 21.078 3.855 -24.609 1 19.95 12 ASP B N 1
ATOM 2309 C CA . ASP B 1 12 ? 21.625 3.924 -25.969 1 19.95 12 ASP B CA 1
ATOM 2310 C C . ASP B 1 12 ? 20.516 3.748 -27 1 19.95 12 ASP B C 1
ATOM 2312 O O . ASP B 1 12 ? 19.906 2.68 -27.109 1 19.95 12 ASP B O 1
ATOM 2316 N N . GLY B 1 13 ? 19.703 4.668 -27.266 1 18.95 13 GLY B N 1
ATOM 2317 C CA . GLY B 1 13 ? 18.469 4.711 -28.062 1 18.95 13 GLY B CA 1
ATOM 2318 C C . GLY B 1 13 ? 18.703 4.426 -29.531 1 18.95 13 GLY B C 1
ATOM 2319 O O . GLY B 1 13 ? 19.25 5.258 -30.25 1 18.95 13 GLY B O 1
ATOM 2320 N N . ALA B 1 14 ? 19.172 3.141 -29.797 1 19.25 14 ALA B N 1
ATOM 2321 C CA . ALA B 1 14 ? 19.406 2.967 -31.234 1 19.25 14 ALA B CA 1
ATOM 2322 C C . ALA B 1 14 ? 18.125 3.25 -32.031 1 19.25 14 ALA B C 1
ATOM 2324 O O . ALA B 1 14 ? 17.016 3.037 -31.531 1 19.25 14 ALA B O 1
ATOM 2325 N N . PRO B 1 15 ? 18.156 3.932 -33.125 1 18.73 15 PRO B N 1
ATOM 2326 C CA . PRO B 1 15 ? 17.109 4.582 -33.938 1 18.73 15 PRO B CA 1
ATOM 2327 C C . PRO B 1 15 ? 16.188 3.58 -34.625 1 18.73 15 PRO B C 1
ATOM 2329 O O . PRO B 1 15 ? 16.625 2.785 -35.469 1 18.73 15 PRO B O 1
ATOM 2332 N N . LEU B 1 16 ? 15.477 2.707 -33.812 1 17.92 16 LEU B N 1
ATOM 2333 C CA . LEU B 1 16 ? 14.766 1.654 -34.531 1 17.92 16 LEU B CA 1
ATOM 2334 C C . LEU B 1 16 ? 13.773 2.248 -35.5 1 17.92 16 LEU B C 1
ATOM 2336 O O . LEU B 1 16 ? 13.203 3.314 -35.25 1 17.92 16 LEU B O 1
ATOM 2340 N N . SER B 1 17 ? 13.867 1.792 -36.781 1 18.34 17 SER B N 1
ATOM 2341 C CA . SER B 1 17 ? 13.188 2.184 -38.031 1 18.34 17 SER B CA 1
ATOM 2342 C C . SER B 1 17 ? 11.688 1.946 -37.938 1 18.34 17 SER B C 1
ATOM 2344 O O . SER B 1 17 ? 11.234 1.066 -37.188 1 18.34 17 SER B O 1
ATOM 2346 N N . PRO B 1 18 ? 10.797 2.791 -38.469 1 17.8 18 PRO B N 1
ATOM 2347 C CA . PRO B 1 18 ? 9.391 3.184 -38.406 1 17.8 18 PRO B CA 1
ATOM 2348 C C . PRO B 1 18 ? 8.438 2.117 -38.938 1 17.8 18 PRO B C 1
ATOM 2350 O O . PRO B 1 18 ? 7.223 2.324 -38.969 1 17.8 18 PRO B O 1
ATOM 2353 N N . SER B 1 19 ? 8.719 0.721 -38.688 1 16.81 19 SER B N 1
ATOM 2354 C CA . SER B 1 19 ? 7.883 -0.006 -39.625 1 16.81 19 SER B CA 1
ATOM 2355 C C . SER B 1 19 ? 6.402 0.264 -39.375 1 16.81 19 SER B C 1
ATOM 2357 O O . SER B 1 19 ? 6.004 0.554 -38.25 1 16.81 19 SER B O 1
ATOM 2359 N N . THR B 1 20 ? 5.512 0.401 -40.406 1 17.45 20 THR B N 1
ATOM 2360 C CA . THR B 1 20 ? 4.211 0.922 -40.812 1 17.45 20 THR B CA 1
ATOM 2361 C C . THR B 1 20 ? 3.088 0.019 -40.312 1 17.45 20 THR B C 1
ATOM 2363 O O . THR B 1 20 ? 1.91 0.304 -40.531 1 17.45 20 THR B O 1
ATOM 2366 N N . ASP B 1 21 ? 3.375 -1.053 -39.438 1 16.16 21 ASP B N 1
ATOM 2367 C CA . ASP B 1 21 ? 2.336 -2.055 -39.656 1 16.16 21 ASP B CA 1
ATOM 2368 C C . ASP B 1 21 ? 0.972 -1.535 -39.219 1 16.16 21 ASP B C 1
ATOM 2370 O O . ASP B 1 21 ? 0.888 -0.659 -38.344 1 16.16 21 ASP B O 1
ATOM 2374 N N . GLY B 1 22 ? -0.134 -2.086 -39.906 1 16.69 22 GLY B N 1
ATOM 2375 C CA . GLY B 1 22 ? -1.544 -1.941 -40.219 1 16.69 22 GLY B CA 1
ATOM 2376 C C . GLY B 1 22 ? -2.459 -2.184 -39.031 1 16.69 22 GLY B C 1
ATOM 2377 O O . GLY B 1 22 ? -2.201 -3.068 -38.219 1 16.69 22 GLY B O 1
ATOM 2378 N N . ALA B 1 23 ? -3.145 -1.114 -38.562 1 16.94 23 ALA B N 1
ATOM 2379 C CA . ALA B 1 23 ? -4.07 -0.837 -37.469 1 16.94 23 ALA B CA 1
ATOM 2380 C C . ALA B 1 23 ? -5.289 -1.751 -37.531 1 16.94 23 ALA B C 1
ATOM 2382 O O . ALA B 1 23 ? -6.117 -1.626 -38.438 1 16.94 23 ALA B O 1
ATOM 2383 N N . ALA B 1 24 ? -5.074 -3.15 -37.188 1 16.2 24 ALA B N 1
ATOM 2384 C CA . ALA B 1 24 ? -6.27 -3.979 -37.312 1 16.2 24 ALA B CA 1
ATOM 2385 C C . ALA B 1 24 ? -7.383 -3.471 -36.406 1 16.2 24 ALA B C 1
ATOM 2387 O O . ALA B 1 24 ? -7.129 -3.047 -35.281 1 16.2 24 ALA B O 1
ATOM 2388 N N . ASN B 1 25 ? -8.555 -3.096 -36.938 1 16.2 25 ASN B N 1
ATOM 2389 C CA . ASN B 1 25 ? -9.805 -2.447 -36.562 1 16.2 25 ASN B CA 1
ATOM 2390 C C . ASN B 1 25 ? -10.648 -3.348 -35.656 1 16.2 25 ASN B C 1
ATOM 2392 O O . ASN B 1 25 ? -11.828 -3.07 -35.438 1 16.2 25 ASN B O 1
ATOM 2396 N N . LEU B 1 26 ? -10.078 -4.293 -34.781 1 16.22 26 LEU B N 1
ATOM 2397 C CA . LEU B 1 26 ? -11.094 -5.281 -34.438 1 16.22 26 LEU B CA 1
ATOM 2398 C C . LEU B 1 26 ? -12.18 -4.66 -33.562 1 16.22 26 LEU B C 1
ATOM 2400 O O . LEU B 1 26 ? -11.891 -4.172 -32.438 1 16.22 26 LEU B O 1
ATOM 2404 N N . SER B 1 27 ? -13.336 -4.195 -34.062 1 16.33 27 SER B N 1
ATOM 2405 C CA . SER B 1 27 ? -14.492 -3.514 -33.5 1 16.33 27 SER B CA 1
ATOM 2406 C C . SER B 1 27 ? -15.32 -4.461 -32.625 1 16.33 27 SER B C 1
ATOM 2408 O O . SER B 1 27 ? -16.359 -4.074 -32.094 1 16.33 27 SER B O 1
ATOM 2410 N N . SER B 1 28 ? -14.953 -5.645 -32.031 1 16.36 28 SER B N 1
ATOM 2411 C CA . SER B 1 28 ? -16.109 -6.5 -31.781 1 16.36 28 SER B CA 1
ATOM 2412 C C . SER B 1 28 ? -16.938 -5.973 -30.625 1 16.36 28 SER B C 1
ATOM 2414 O O . SER B 1 28 ? -16.422 -5.688 -29.547 1 16.36 28 SER B O 1
ATOM 2416 N N . ASN B 1 29 ? -18.156 -5.445 -30.891 1 16.89 29 ASN B N 1
ATOM 2417 C CA . ASN B 1 29 ? -19.172 -4.797 -30.094 1 16.89 29 ASN B CA 1
ATOM 2418 C C . ASN B 1 29 ? -19.859 -5.785 -29.156 1 16.89 29 ASN B C 1
ATOM 2420 O O . ASN B 1 29 ? -20.531 -6.715 -29.609 1 16.89 29 ASN B O 1
ATOM 2424 N N . PRO B 1 30 ? -19.203 -6.195 -28.016 1 16.33 30 PRO B N 1
ATOM 2425 C CA . PRO B 1 30 ? -19.844 -7.266 -27.25 1 16.33 30 PRO B CA 1
ATOM 2426 C C . PRO B 1 30 ? -21.312 -6.973 -26.938 1 16.33 30 PRO B C 1
ATOM 2428 O O . PRO B 1 30 ? -21.75 -5.82 -27.016 1 16.33 30 PRO B O 1
ATOM 2431 N N . ALA B 1 31 ? -22.016 -8.062 -26.438 1 16.58 31 ALA B N 1
ATOM 2432 C CA . ALA B 1 31 ? -23.328 -8.68 -26.219 1 16.58 31 ALA B CA 1
ATOM 2433 C C . ALA B 1 31 ? -24.094 -7.961 -25.109 1 16.58 31 ALA B C 1
ATOM 2435 O O . ALA B 1 31 ? -23.516 -7.562 -24.109 1 16.58 31 ALA B O 1
ATOM 2436 N N . ILE B 1 32 ? -25.281 -7.516 -25.438 1 17.17 32 ILE B N 1
ATOM 2437 C CA . ILE B 1 32 ? -26.391 -6.77 -24.844 1 17.17 32 ILE B CA 1
ATOM 2438 C C . ILE B 1 32 ? -26.953 -7.543 -23.656 1 17.17 32 ILE B C 1
ATOM 2440 O O . ILE B 1 32 ? -27.031 -8.773 -23.688 1 17.17 32 ILE B O 1
ATOM 2444 N N . SER B 1 33 ? -27.203 -6.867 -22.562 1 18.36 33 SER B N 1
ATOM 2445 C CA . SER B 1 33 ? -27.609 -7.094 -21.172 1 18.36 33 SER B CA 1
ATOM 2446 C C . SER B 1 33 ? -28.969 -7.77 -21.094 1 18.36 33 SER B C 1
ATOM 2448 O O . SER B 1 33 ? -29.969 -7.227 -21.594 1 18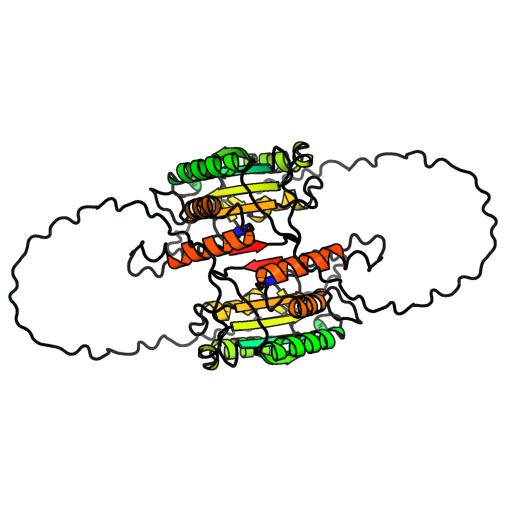.36 33 SER B O 1
ATOM 2450 N N . ASP B 1 34 ? -29.062 -9.047 -21.25 1 16.83 34 ASP B N 1
ATOM 2451 C CA . ASP B 1 34 ? -30.359 -9.703 -21.156 1 16.83 34 ASP B CA 1
ATOM 2452 C C . ASP B 1 34 ? -31.047 -9.359 -19.828 1 16.83 34 ASP B C 1
ATOM 2454 O O . ASP B 1 34 ? -30.406 -9.336 -18.781 1 16.83 34 ASP B O 1
ATOM 2458 N N . GLU B 1 35 ? -32.156 -8.68 -19.828 1 18.22 35 GLU B N 1
ATOM 2459 C CA . GLU B 1 35 ? -33.125 -8.141 -18.859 1 18.22 35 GLU B CA 1
ATOM 2460 C C . GLU B 1 35 ? -33.75 -9.25 -18.031 1 18.22 35 GLU B C 1
ATOM 2462 O O . GLU B 1 35 ? -34.906 -9.156 -17.641 1 18.22 35 GLU B O 1
ATOM 2467 N N . PRO B 1 36 ? -33 -10.219 -17.375 1 17.09 36 PRO B N 1
ATOM 2468 C CA . PRO B 1 36 ? -33.969 -11.266 -17.094 1 17.09 36 PRO B CA 1
ATOM 2469 C C . PRO B 1 36 ? -35.156 -10.75 -16.281 1 17.09 36 PRO B C 1
ATOM 2471 O O . PRO B 1 36 ? -35.031 -9.766 -15.547 1 17.09 36 PRO B O 1
ATOM 2474 N N . ASP B 1 37 ? -36.406 -11.227 -16.562 1 17.52 37 ASP B N 1
ATOM 2475 C CA . ASP B 1 37 ? -37.844 -11.109 -16.344 1 17.52 37 ASP B CA 1
ATOM 2476 C C . ASP B 1 37 ? -38.156 -11.219 -14.859 1 17.52 37 ASP B C 1
ATOM 2478 O O . ASP B 1 37 ? -37.375 -11.727 -14.07 1 17.52 37 ASP B O 1
ATOM 2482 N N . THR B 1 38 ? -39.406 -10.938 -14.477 1 19.14 38 THR B N 1
ATOM 2483 C CA . THR B 1 38 ? -40.438 -10.414 -13.594 1 19.14 38 THR B CA 1
ATOM 2484 C C . THR B 1 38 ? -40.75 -11.406 -12.477 1 19.14 38 THR B C 1
ATOM 2486 O O . THR B 1 38 ? -41.188 -12.531 -12.742 1 19.14 38 THR B O 1
ATOM 2489 N N . GLY B 1 39 ? -39.719 -11.609 -11.57 1 16.8 39 GLY B N 1
ATOM 2490 C CA . GLY B 1 39 ? -40.125 -12.609 -10.586 1 16.8 39 GLY B CA 1
ATOM 2491 C C . GLY B 1 39 ? -41.5 -12.367 -9.992 1 16.8 39 GLY B C 1
ATOM 2492 O O . GLY B 1 39 ? -42.031 -11.25 -10.07 1 16.8 39 GLY B O 1
ATOM 2493 N N . PRO B 1 40 ? -42.219 -13.289 -9.586 1 17.33 40 PRO B N 1
ATOM 2494 C CA . PRO B 1 40 ? -43.656 -13.586 -9.352 1 17.33 40 PRO B CA 1
ATOM 2495 C C . PRO B 1 40 ? -44.188 -12.867 -8.125 1 17.33 40 PRO B C 1
ATOM 2497 O O . PRO B 1 40 ? -43.938 -13.289 -6.992 1 17.33 40 PRO B O 1
ATOM 2500 N N . PHE B 1 41 ? -43.906 -11.453 -7.93 1 17.72 41 PHE B N 1
ATOM 2501 C CA . PHE B 1 41 ? -44.594 -10.984 -6.719 1 17.72 41 PHE B CA 1
ATOM 2502 C C . PHE B 1 41 ? -46.062 -11.32 -6.746 1 17.72 41 PHE B C 1
ATOM 2504 O O . PHE B 1 41 ? -46.75 -11.109 -7.758 1 17.72 41 PHE B O 1
ATOM 2511 N N . GLY B 1 42 ? -46.438 -12.305 -6.066 1 17.11 42 GLY B N 1
ATOM 2512 C CA . GLY B 1 42 ? -47.781 -12.766 -5.793 1 17.11 42 GLY B CA 1
ATOM 2513 C C . GLY B 1 42 ? -48.719 -11.664 -5.289 1 17.11 42 GLY B C 1
ATOM 2514 O O . GLY B 1 42 ? -48.25 -10.734 -4.617 1 17.11 42 GLY B O 1
ATOM 2515 N N . HIS B 1 43 ? -49.812 -11.352 -6.012 1 16.56 43 HIS B N 1
ATOM 2516 C CA . HIS B 1 43 ? -50.906 -10.391 -6.047 1 16.56 43 HIS B CA 1
ATOM 2517 C C . HIS B 1 43 ? -51.719 -10.406 -4.75 1 16.56 43 HIS B C 1
ATOM 2519 O O . HIS B 1 43 ? -52.75 -9.781 -4.652 1 16.56 43 HIS B O 1
ATOM 2525 N N . GLU B 1 44 ? -51.219 -10.578 -3.529 1 17.27 44 GLU B N 1
ATOM 2526 C CA . GLU B 1 44 ? -52.375 -10.688 -2.682 1 17.27 44 GLU B CA 1
ATOM 2527 C C . GLU B 1 44 ? -53.219 -9.398 -2.709 1 17.27 44 GLU B C 1
ATOM 2529 O O . GLU B 1 44 ? -52.656 -8.312 -2.914 1 17.27 44 GLU B O 1
ATOM 2534 N N . GLY B 1 45 ? -54.594 -9.391 -2.879 1 17.06 45 GLY B N 1
ATOM 2535 C CA . GLY B 1 45 ? -55.781 -8.625 -3.213 1 17.06 45 GLY B CA 1
ATOM 2536 C C . GLY B 1 45 ? -56.125 -7.598 -2.156 1 17.06 45 GLY B C 1
ATOM 2537 O O . GLY B 1 45 ? -57.125 -6.883 -2.297 1 17.06 45 GLY B O 1
ATOM 2538 N N . SER B 1 46 ? -55.5 -7.414 -0.982 1 18.61 46 SER B N 1
ATOM 2539 C CA . SER B 1 46 ? -56.5 -6.898 -0.054 1 18.61 46 SER B CA 1
ATOM 2540 C C . SER B 1 46 ? -56.875 -5.465 -0.394 1 18.61 46 SER B C 1
ATOM 2542 O O . SER B 1 46 ? -56.094 -4.742 -1.021 1 18.61 46 SER B O 1
ATOM 2544 N N . SER B 1 47 ? -58.188 -4.945 -0.169 1 18.38 47 SER B N 1
ATOM 2545 C CA . SER B 1 47 ? -59.156 -3.926 -0.522 1 18.38 47 SER B CA 1
ATOM 2546 C C . SER B 1 47 ? -58.812 -2.584 0.113 1 18.38 47 SER B C 1
ATOM 2548 O O . SER B 1 47 ? -59.375 -1.551 -0.26 1 18.38 47 SER B O 1
ATOM 2550 N N . SER B 1 48 ? -57.812 -2.494 1.061 1 19.06 48 SER B N 1
ATOM 2551 C CA . SER B 1 48 ? -58.219 -1.53 2.072 1 19.06 48 SER B CA 1
ATOM 2552 C C . SER B 1 48 ? -58.188 -0.106 1.529 1 19.06 48 SER B C 1
ATOM 2554 O O . SER B 1 48 ? -57.406 0.199 0.63 1 19.06 48 SER B O 1
ATOM 2556 N N . SER B 1 49 ? -59.125 0.799 2.023 1 19.67 49 SER B N 1
ATOM 2557 C CA . SER B 1 49 ? -59.656 2.123 1.719 1 19.67 49 SER B CA 1
ATOM 2558 C C . SER B 1 49 ? -58.562 3.193 1.828 1 19.67 49 SER B C 1
ATOM 2560 O O . SER B 1 49 ? -57.594 3.031 2.572 1 19.67 49 SER B O 1
ATOM 2562 N N . LYS B 1 50 ? -58.656 4.242 0.897 1 20.22 50 LYS B N 1
ATOM 2563 C CA . LYS B 1 50 ? -57.844 5.293 0.293 1 20.22 50 LYS B CA 1
ATOM 2564 C C . LYS B 1 50 ? -57.625 6.441 1.272 1 20.22 50 LYS B C 1
ATOM 2566 O O . LYS B 1 50 ? -57.125 7.508 0.886 1 20.22 50 LYS B O 1
ATOM 2571 N N . THR B 1 51 ? -57.688 6.297 2.625 1 21.66 51 THR B N 1
ATOM 2572 C CA . THR B 1 51 ? -57.906 7.629 3.166 1 21.66 51 THR B CA 1
ATOM 2573 C C . THR B 1 51 ? -56.656 8.492 3.016 1 21.66 51 THR B C 1
ATOM 2575 O O . THR B 1 51 ? -55.531 7.984 3.037 1 21.66 51 THR B O 1
ATOM 2578 N N . GLY B 1 52 ? -56.75 9.836 2.561 1 20.3 52 GLY B N 1
ATOM 2579 C CA . GLY B 1 52 ? -56 10.969 2.082 1 20.3 52 GLY B CA 1
ATOM 2580 C C . GLY B 1 52 ? -55 11.492 3.115 1 20.3 52 GLY B C 1
ATOM 2581 O O . GLY B 1 52 ? -55.375 12.328 3.945 1 20.3 52 GLY B O 1
ATOM 2582 N N . THR B 1 53 ? -54.344 10.633 3.93 1 22.56 53 THR B N 1
ATOM 2583 C CA . THR B 1 53 ? -53.719 11.344 5.039 1 22.56 53 THR B CA 1
ATOM 2584 C C . THR B 1 53 ? -52.656 12.297 4.531 1 22.56 53 THR B C 1
ATOM 2586 O O . THR B 1 53 ? -52 12.023 3.527 1 22.56 53 THR B O 1
ATOM 2589 N N . ALA B 1 54 ? -52.656 13.633 5.016 1 25.14 54 ALA B N 1
ATOM 2590 C CA . ALA B 1 54 ? -51.938 14.898 4.883 1 25.14 54 ALA B CA 1
ATOM 2591 C C . ALA B 1 54 ? -50.438 14.688 5.039 1 25.14 54 ALA B C 1
ATOM 2593 O O . ALA B 1 54 ? -50 14.008 5.973 1 25.14 54 ALA B O 1
ATOM 2594 N N . GLY B 1 55 ? -49.688 14.805 3.914 1 22.16 55 GLY B N 1
ATOM 2595 C CA . GLY B 1 55 ? -48.25 14.664 3.693 1 22.16 55 GLY B CA 1
ATOM 2596 C C . GLY B 1 55 ? -47.438 15.484 4.656 1 22.16 55 GLY B C 1
ATOM 2597 O O . GLY B 1 55 ? -47.5 16.719 4.648 1 22.16 55 GLY B O 1
ATOM 2598 N N . LYS B 1 56 ? -47.344 15.109 6.004 1 27.66 56 LYS B N 1
ATOM 2599 C CA . LYS B 1 56 ? -46.406 15.789 6.902 1 27.66 56 LYS B CA 1
ATOM 2600 C C . LYS B 1 56 ? -45.062 16.016 6.23 1 27.66 56 LYS B C 1
ATOM 2602 O O . LYS B 1 56 ? -44.594 15.156 5.488 1 27.66 56 LYS B O 1
ATOM 2607 N N . SER B 1 57 ? -44.719 17.297 6.086 1 25.52 57 SER B N 1
ATOM 2608 C CA . SER B 1 57 ? -43.5 17.875 5.574 1 25.52 57 SER B CA 1
ATOM 2609 C C . SER B 1 57 ? -42.281 17.125 6.098 1 25.52 57 SER B C 1
ATOM 2611 O O . SER B 1 57 ? -42.219 16.734 7.27 1 25.52 57 SER B O 1
ATOM 2613 N N . ALA B 1 58 ? -41.625 16.438 5.289 1 30.45 58 ALA B N 1
ATOM 2614 C CA . ALA B 1 58 ? -40.375 15.773 5.559 1 30.45 58 ALA B CA 1
ATOM 2615 C C . ALA B 1 58 ? -39.438 16.656 6.395 1 30.45 58 ALA B C 1
ATOM 2617 O O . ALA B 1 58 ? -38.969 17.703 5.922 1 30.45 58 ALA B O 1
ATOM 2618 N N . SER B 1 59 ? -39.719 16.922 7.695 1 27.97 59 SER B N 1
ATOM 2619 C CA . SER B 1 59 ? -38.812 17.562 8.625 1 27.97 59 SER B CA 1
ATOM 2620 C C . SER B 1 59 ? -37.344 17.219 8.305 1 27.97 59 SER B C 1
ATOM 2622 O O . SER B 1 59 ? -37 16.047 8.133 1 27.97 59 SER B O 1
ATOM 2624 N N . ASN B 1 60 ? -36.625 18.047 7.523 1 32.75 60 ASN B N 1
ATOM 2625 C CA . ASN B 1 60 ? -35.188 18.062 7.285 1 32.75 60 ASN B CA 1
ATOM 2626 C C . ASN B 1 60 ? -34.406 17.656 8.531 1 32.75 60 ASN B C 1
ATOM 2628 O O . ASN B 1 60 ? -34.188 18.484 9.414 1 32.75 60 ASN B O 1
ATOM 2632 N N . ASN B 1 61 ? -34.781 16.656 9.305 1 34.31 61 ASN B N 1
ATOM 2633 C CA . ASN B 1 61 ? -34.094 16.109 10.477 1 34.31 61 ASN B CA 1
ATOM 2634 C C . ASN B 1 61 ? -32.594 16.203 10.328 1 34.31 61 ASN B C 1
ATOM 2636 O O . ASN B 1 61 ? -32 15.578 9.445 1 34.31 61 ASN B O 1
ATOM 2640 N N . ILE B 1 62 ? -31.922 17.375 10.422 1 39.56 62 ILE B N 1
ATOM 2641 C CA . ILE B 1 62 ? -30.484 17.625 10.586 1 39.56 62 ILE B CA 1
ATOM 2642 C C . ILE B 1 62 ? -29.828 16.438 11.281 1 39.56 62 ILE B C 1
ATOM 2644 O O . ILE B 1 62 ? -30 16.234 12.484 1 39.56 62 ILE B O 1
ATOM 2648 N N . GLY B 1 63 ? -29.891 15.234 10.867 1 43.69 63 GLY B N 1
ATOM 2649 C CA . GLY B 1 63 ? -29.484 13.922 11.359 1 43.69 63 GLY B CA 1
ATOM 2650 C C . GLY B 1 63 ? -28.156 13.945 12.086 1 43.69 63 GLY B C 1
ATOM 2651 O O . GLY B 1 63 ? -27.375 14.898 11.953 1 43.69 63 GLY B O 1
ATOM 2652 N N . GLU B 1 64 ? -28.016 13.375 13.336 1 53.94 64 GLU B N 1
ATOM 2653 C CA . GLU B 1 64 ? -26.859 13.188 14.203 1 53.94 64 GLU B CA 1
ATOM 2654 C C . GLU B 1 64 ? -25.594 12.953 13.391 1 53.94 64 GLU B C 1
ATOM 2656 O O . GLU B 1 64 ? -25.625 12.266 12.367 1 53.94 64 GLU B O 1
ATOM 2661 N N . PRO B 1 65 ? -24.625 13.922 13.57 1 64.25 65 PRO B N 1
ATOM 2662 C CA . PRO B 1 65 ? -23.344 13.75 12.867 1 64.25 65 PRO B CA 1
ATOM 2663 C C . PRO B 1 65 ? -22.859 12.305 12.898 1 64.25 65 PRO B C 1
ATOM 2665 O O . PRO B 1 65 ? -23.031 11.609 13.898 1 64.25 65 PRO B O 1
ATOM 2668 N N . TRP B 1 66 ? -22.672 11.758 11.82 1 73.62 66 TRP B N 1
ATOM 2669 C CA . TRP B 1 66 ? -22.125 10.414 11.672 1 73.62 66 TRP B CA 1
ATOM 2670 C C . TRP B 1 66 ? -20.859 10.25 12.5 1 73.62 66 TRP B C 1
ATOM 2672 O O . TRP B 1 66 ? -19.953 11.078 12.438 1 73.62 66 TRP B O 1
ATOM 2682 N N . VAL B 1 67 ? -20.969 9.414 13.531 1 79.69 67 VAL B N 1
ATOM 2683 C CA . VAL B 1 67 ? -19.781 9.039 14.297 1 79.69 67 VAL B CA 1
ATOM 2684 C C . VAL B 1 67 ? -19.422 7.586 14.016 1 79.69 67 VAL B C 1
ATOM 2686 O O . VAL B 1 67 ? -20.234 6.688 14.203 1 79.69 67 VAL B O 1
ATOM 2689 N N . PRO B 1 68 ? -18.25 7.398 13.453 1 85.38 68 PRO B N 1
ATOM 2690 C CA . PRO B 1 68 ? -17.859 6.012 13.172 1 85.38 68 PRO B CA 1
ATOM 2691 C C . PRO B 1 68 ? -17.656 5.191 14.445 1 85.38 68 PRO B C 1
ATOM 2693 O O . PRO B 1 68 ? -17.156 5.715 15.445 1 85.38 68 PRO B O 1
ATOM 2696 N N . VAL B 1 69 ? -18.062 3.979 14.344 1 89.5 69 VAL B N 1
ATOM 2697 C CA . VAL B 1 69 ? -17.703 3.012 15.383 1 89.5 69 VAL B CA 1
ATOM 2698 C C . VAL B 1 69 ? -16.328 2.436 15.102 1 89.5 69 VAL B C 1
ATOM 2700 O O . VAL B 1 69 ? -16.109 1.807 14.07 1 89.5 69 VAL B O 1
ATOM 2703 N N . ILE B 1 70 ? -15.445 2.691 16.047 1 92.88 70 ILE B N 1
ATOM 2704 C CA . ILE B 1 70 ? -14.078 2.209 15.875 1 92.88 70 ILE B CA 1
ATOM 2705 C C . ILE B 1 70 ? -13.93 0.846 16.547 1 92.88 70 ILE B C 1
ATOM 2707 O O . ILE B 1 70 ? -13.992 0.738 17.766 1 92.88 70 ILE B O 1
ATOM 2711 N N . PRO B 1 71 ? -13.711 -0.176 15.789 1 92.75 71 PRO B N 1
ATOM 2712 C CA . PRO B 1 71 ? -13.539 -1.494 16.406 1 92.75 71 PRO B CA 1
ATOM 2713 C C . PRO B 1 71 ? -12.289 -1.577 17.281 1 92.75 71 PRO B C 1
ATOM 2715 O O . PRO B 1 71 ? -11.367 -0.777 17.125 1 92.75 71 PRO B O 1
ATOM 2718 N N . HIS B 1 72 ? -12.289 -2.531 18.203 1 92.25 72 HIS B N 1
ATOM 2719 C CA . HIS B 1 72 ? -11.156 -2.736 19.094 1 92.25 72 HIS B CA 1
ATOM 2720 C C . HIS B 1 72 ? -9.984 -3.377 18.359 1 92.25 72 HIS B C 1
ATOM 2722 O O . HIS B 1 72 ? -8.82 -3.129 18.703 1 92.25 72 HIS B O 1
ATOM 2728 N N . LYS B 1 73 ? -10.305 -4.219 17.453 1 91.88 73 LYS B N 1
ATOM 2729 C CA . LYS B 1 73 ? -9.289 -4.891 16.641 1 91.88 73 LYS B CA 1
ATOM 2730 C C . LYS B 1 73 ? -9.727 -4.969 15.188 1 91.88 73 LYS B C 1
ATOM 2732 O O . LYS B 1 73 ? -10.914 -4.863 14.883 1 91.88 73 LYS B O 1
ATOM 2737 N N . LEU B 1 74 ? -8.758 -4.988 14.359 1 91.69 74 LEU B N 1
ATOM 2738 C CA . LEU B 1 74 ? -9.047 -5.164 12.938 1 91.69 74 LEU B CA 1
ATOM 2739 C C . LEU B 1 74 ? -9.391 -6.617 12.633 1 91.69 74 LEU B C 1
ATOM 2741 O O . LEU B 1 74 ? -8.703 -7.535 13.086 1 91.69 74 LEU B O 1
ATOM 2745 N N . ASP B 1 75 ? -10.438 -6.809 11.906 1 90.25 75 ASP B N 1
ATOM 2746 C CA . ASP B 1 75 ? -10.883 -8.148 11.539 1 90.25 75 ASP B CA 1
ATOM 2747 C C . ASP B 1 75 ? -9.922 -8.789 10.539 1 90.25 75 ASP B C 1
ATOM 2749 O O . ASP B 1 75 ? -9.117 -8.102 9.914 1 90.25 75 ASP B O 1
ATOM 2753 N N . CYS B 1 76 ? -10.062 -10.094 10.508 1 93.44 76 CYS B N 1
ATOM 2754 C CA . CYS B 1 76 ? -9.312 -10.852 9.516 1 93.44 76 CYS B CA 1
ATOM 2755 C C . CYS B 1 76 ? -10.242 -11.477 8.484 1 93.44 76 CYS B C 1
ATOM 2757 O O . CYS B 1 76 ? -11.398 -11.781 8.789 1 93.44 76 CYS B O 1
ATOM 2759 N N . TYR B 1 77 ? -9.812 -11.57 7.277 1 93.62 77 TYR B N 1
ATOM 2760 C CA . TYR B 1 77 ? -10.539 -12.367 6.289 1 93.62 77 TYR B CA 1
ATOM 2761 C C . TYR B 1 77 ? -10.609 -13.828 6.707 1 93.62 77 TYR B C 1
ATOM 2763 O O . TYR B 1 77 ? -9.617 -14.391 7.188 1 93.62 77 TYR B O 1
ATOM 2771 N N . PRO B 1 78 ? -11.758 -14.391 6.516 1 89.81 78 PRO B N 1
ATOM 2772 C CA . PRO B 1 78 ? -11.844 -15.82 6.848 1 89.81 78 PRO B CA 1
ATOM 2773 C C . PRO B 1 78 ? -11.055 -16.703 5.883 1 89.81 78 PRO B C 1
ATOM 2775 O O . PRO B 1 78 ? -11.117 -16.5 4.668 1 89.81 78 PRO B O 1
ATOM 2778 N N . MET B 1 79 ? -10.242 -17.578 6.426 1 88 79 MET B N 1
ATOM 2779 C CA . MET B 1 79 ? -9.5 -18.594 5.688 1 88 79 MET B CA 1
ATOM 2780 C C . MET B 1 79 ? -9.672 -19.969 6.328 1 88 79 MET B C 1
ATOM 2782 O O . MET B 1 79 ? -8.711 -20.547 6.844 1 88 79 MET B O 1
ATOM 2786 N N . GLU B 1 80 ? -10.859 -20.5 6.293 1 83.12 80 GLU B N 1
ATOM 2787 C CA . GLU B 1 80 ? -11.188 -21.688 7.078 1 83.12 80 GLU B CA 1
ATOM 2788 C C . GLU B 1 80 ? -11.586 -22.859 6.176 1 83.12 80 GLU B C 1
ATOM 2790 O O . GLU B 1 80 ? -11.75 -23.984 6.648 1 83.12 80 GLU B O 1
ATOM 2795 N N . ARG B 1 81 ? -11.711 -22.609 4.977 1 80.75 81 ARG B N 1
ATOM 2796 C CA . ARG B 1 81 ? -12.125 -23.688 4.074 1 80.75 81 ARG B CA 1
ATOM 2797 C C . ARG B 1 81 ? -10.969 -24.641 3.789 1 80.75 81 ARG B C 1
ATOM 2799 O O . ARG B 1 81 ? -9.812 -24.328 4.086 1 80.75 81 ARG B O 1
ATOM 2806 N N . LYS B 1 82 ? -11.359 -25.828 3.27 1 76.06 82 LYS B N 1
ATOM 2807 C CA . LYS B 1 82 ? -10.352 -26.828 2.924 1 76.06 82 LYS B CA 1
ATOM 2808 C C . LYS B 1 82 ? -9.352 -26.281 1.91 1 76.06 82 LYS B C 1
ATOM 2810 O O . LYS B 1 82 ? -8.148 -26.484 2.049 1 76.06 82 LYS B O 1
ATOM 2815 N N . ILE B 1 83 ? -9.898 -25.734 0.908 1 78.81 83 ILE B N 1
ATOM 2816 C CA . ILE B 1 83 ? -9.078 -24.984 -0.046 1 78.81 83 ILE B CA 1
ATOM 2817 C C . ILE B 1 83 ? -9.281 -23.484 0.152 1 78.81 83 ILE B C 1
ATOM 2819 O O . ILE B 1 83 ? -10.406 -22.984 0.04 1 78.81 83 ILE B O 1
ATOM 2823 N N . HIS B 1 84 ? -8.172 -22.828 0.483 1 87.69 84 HIS B N 1
ATOM 2824 C CA . HIS B 1 84 ? -8.25 -21.406 0.737 1 87.69 84 HIS B CA 1
ATOM 2825 C C . HIS B 1 84 ? -8.5 -20.625 -0.552 1 87.69 84 HIS B C 1
ATOM 2827 O O . HIS B 1 84 ? -9.281 -19.672 -0.57 1 87.69 84 HIS B O 1
ATOM 2833 N N . GLY B 1 85 ? -7.738 -21.078 -1.569 1 93.75 85 GLY B N 1
ATOM 2834 C CA . GLY B 1 85 ? -7.863 -20.297 -2.787 1 93.75 85 GLY B CA 1
ATOM 2835 C C . GLY B 1 85 ? -6.984 -20.797 -3.914 1 93.75 85 GLY B C 1
ATOM 2836 O O . GLY B 1 85 ? -6.488 -21.922 -3.865 1 93.75 85 GLY B O 1
ATOM 2837 N N . TRP B 1 86 ? -7.016 -20.062 -5.016 1 96.06 86 TRP B N 1
ATOM 2838 C CA . TRP B 1 86 ? -6.141 -20.312 -6.156 1 96.06 86 TRP B CA 1
ATOM 2839 C C . TRP B 1 86 ? -4.895 -19.422 -6.082 1 96.06 86 TRP B C 1
ATOM 2841 O O . TRP B 1 86 ? -4.98 -18.25 -5.719 1 96.06 86 TRP B O 1
ATOM 2851 N N . ALA B 1 87 ? -3.777 -20.047 -6.293 1 98.06 87 ALA B N 1
ATOM 2852 C CA . ALA B 1 87 ? -2.551 -19.328 -6.633 1 98.06 87 ALA B CA 1
ATOM 2853 C C . ALA B 1 87 ? -2.197 -19.5 -8.102 1 98.06 87 ALA B C 1
ATOM 2855 O O . ALA B 1 87 ? -1.753 -20.578 -8.516 1 98.06 87 ALA B O 1
ATOM 2856 N N . VAL B 1 88 ? -2.422 -18.469 -8.883 1 98.19 88 VAL B N 1
ATOM 2857 C CA . VAL B 1 88 ? -2.178 -18.5 -10.32 1 98.19 88 VAL B CA 1
ATOM 2858 C C . VAL B 1 88 ? -0.834 -17.844 -10.641 1 98.19 88 VAL B C 1
ATOM 2860 O O . VAL B 1 88 ? -0.611 -16.688 -10.305 1 98.19 88 VAL B O 1
ATOM 2863 N N . ILE B 1 89 ? 0.056 -18.609 -11.266 1 98.44 89 ILE B N 1
ATOM 2864 C CA . ILE B 1 89 ? 1.398 -18.109 -11.539 1 98.44 89 ILE B CA 1
ATOM 2865 C C . ILE B 1 89 ? 1.603 -17.984 -13.047 1 98.44 89 ILE B C 1
ATOM 2867 O O . ILE B 1 89 ? 1.71 -18.984 -13.75 1 98.44 89 ILE B O 1
ATOM 2871 N N . PHE B 1 90 ? 1.615 -16.766 -13.516 1 98.19 90 PHE B N 1
ATOM 2872 C CA . PHE B 1 90 ? 2.098 -16.484 -14.859 1 98.19 90 PHE B CA 1
ATOM 2873 C C . PHE B 1 90 ? 3.598 -16.203 -14.852 1 98.19 90 PHE B C 1
ATOM 2875 O O . PHE B 1 90 ? 4.062 -15.273 -14.188 1 98.19 90 PHE B O 1
ATOM 2882 N N . TYR B 1 91 ? 4.367 -17.062 -15.531 1 97.19 91 TYR B N 1
ATOM 2883 C CA . TYR B 1 91 ? 5.809 -16.828 -15.523 1 97.19 91 TYR B CA 1
ATOM 2884 C C . TYR B 1 91 ? 6.387 -16.969 -16.922 1 97.19 91 TYR B C 1
ATOM 2886 O O . TYR B 1 91 ? 5.91 -17.781 -17.719 1 97.19 91 TYR B O 1
ATOM 2894 N N . PHE B 1 92 ? 7.367 -16.172 -17.188 1 96 92 PHE B N 1
ATOM 2895 C CA . PHE B 1 92 ? 7.914 -16.078 -18.531 1 96 92 PHE B CA 1
ATOM 2896 C C . PHE B 1 92 ? 9.422 -16.297 -18.531 1 96 92 PHE B C 1
ATOM 2898 O O . PHE B 1 92 ? 10.164 -15.547 -17.891 1 96 92 PHE B O 1
ATOM 2905 N N . GLU B 1 93 ? 9.883 -17.312 -19.125 1 94.81 93 GLU B N 1
ATOM 2906 C CA . GLU B 1 93 ? 11.297 -17.641 -19.281 1 94.81 93 GLU B CA 1
ATOM 2907 C C . GLU B 1 93 ? 11.797 -17.25 -20.672 1 94.81 93 GLU B C 1
ATOM 2909 O O . GLU B 1 93 ? 12.93 -16.766 -20.812 1 94.81 93 GLU B O 1
ATOM 2914 N N . ASN B 1 94 ? 10.977 -17.469 -21.625 1 95.94 94 ASN B N 1
ATOM 2915 C CA . ASN B 1 94 ? 11.344 -17.234 -23.016 1 95.94 94 ASN B CA 1
ATOM 2916 C C . ASN B 1 94 ? 10.508 -16.109 -23.641 1 95.94 94 ASN B C 1
ATOM 2918 O O . ASN B 1 94 ? 9.312 -16.016 -23.375 1 95.94 94 ASN B O 1
ATOM 2922 N N . PHE B 1 95 ? 11.164 -15.344 -24.484 1 95.94 95 PHE B N 1
ATOM 2923 C CA . PHE B 1 95 ? 10.531 -14.227 -25.188 1 95.94 95 PHE B CA 1
ATOM 2924 C C . PHE B 1 95 ? 10.859 -14.258 -26.672 1 95.94 95 PHE B C 1
ATOM 2926 O O . PHE B 1 95 ? 11.914 -14.758 -27.062 1 95.94 95 PHE B O 1
ATOM 2933 N N . GLU B 1 96 ? 9.906 -13.852 -27.453 1 97.75 96 GLU B N 1
ATOM 2934 C CA . GLU B 1 96 ? 10.172 -13.766 -28.891 1 97.75 96 GLU B CA 1
ATOM 2935 C C . GLU B 1 96 ? 11.336 -12.828 -29.172 1 97.75 96 GLU B C 1
ATOM 2937 O O . GLU B 1 96 ? 11.477 -11.789 -28.516 1 97.75 96 GLU B O 1
ATOM 2942 N N . ALA B 1 97 ? 12.102 -13.133 -30.156 1 96.31 97 ALA B N 1
ATOM 2943 C CA . ALA B 1 97 ? 13.352 -12.445 -30.469 1 96.31 97 ALA B CA 1
ATOM 2944 C C . ALA B 1 97 ? 13.109 -10.961 -30.734 1 96.31 97 ALA B C 1
ATOM 2946 O O . ALA B 1 97 ? 13.945 -10.117 -30.391 1 96.31 97 ALA B O 1
ATOM 2947 N N . LYS B 1 98 ? 12.023 -10.602 -31.25 1 96.19 98 LYS B N 1
ATOM 2948 C CA . LYS B 1 98 ? 11.719 -9.234 -31.625 1 96.19 98 LYS B CA 1
ATOM 2949 C C . LYS B 1 98 ? 11.68 -8.312 -30.406 1 96.19 98 LYS B C 1
ATOM 2951 O O . LYS B 1 98 ? 11.82 -7.098 -30.531 1 96.19 98 LYS B O 1
ATOM 2956 N N . LEU B 1 99 ? 11.461 -8.891 -29.266 1 94.38 99 LEU B N 1
ATOM 2957 C CA . LEU B 1 99 ? 11.344 -8.086 -28.062 1 94.38 99 LEU B CA 1
ATOM 2958 C C . LEU B 1 99 ? 12.719 -7.723 -27.516 1 94.38 99 LEU B C 1
ATOM 2960 O O . LEU B 1 99 ? 12.852 -6.816 -26.688 1 94.38 99 LEU B O 1
ATOM 2964 N N . GLY B 1 100 ? 13.727 -8.469 -27.891 1 92.25 100 GLY B N 1
ATOM 2965 C CA . GLY B 1 100 ? 15.086 -8.164 -27.469 1 92.25 100 GLY B CA 1
ATOM 2966 C C . GLY B 1 100 ? 15.312 -8.375 -25.984 1 92.25 100 GLY B C 1
ATOM 2967 O O . GLY B 1 100 ? 16.125 -7.672 -25.375 1 92.25 100 GLY B O 1
ATOM 2968 N N . LEU B 1 101 ? 14.562 -9.258 -25.344 1 89.88 101 LEU B N 1
ATOM 2969 C CA . LEU B 1 101 ? 14.656 -9.477 -23.906 1 89.88 101 LEU B CA 1
ATOM 2970 C C . LEU B 1 101 ? 15.484 -10.719 -23.609 1 89.88 101 LEU B C 1
ATOM 2972 O O . LEU B 1 101 ? 15.469 -11.688 -24.375 1 89.88 101 LEU B O 1
ATOM 2976 N N . GLU B 1 102 ? 16.172 -10.617 -22.453 1 87.5 102 GLU B N 1
ATOM 2977 C CA . GLU B 1 102 ? 16.969 -11.75 -22 1 87.5 102 GLU B CA 1
ATOM 2978 C C . GLU B 1 102 ? 16.094 -12.875 -21.469 1 87.5 102 GLU B C 1
ATOM 2980 O O . GLU B 1 102 ? 15.047 -12.609 -20.859 1 87.5 102 GLU B O 1
ATOM 2985 N N . ARG B 1 103 ? 16.641 -14.039 -21.719 1 91.44 103 ARG B N 1
ATOM 2986 C CA . ARG B 1 103 ? 15.984 -15.203 -21.125 1 91.44 103 ARG B CA 1
ATOM 2987 C C . ARG B 1 103 ? 16.094 -15.188 -19.609 1 91.44 103 ARG B C 1
ATOM 2989 O O . ARG B 1 103 ? 17.125 -14.805 -19.062 1 91.44 103 ARG B O 1
ATOM 2996 N N . ARG B 1 104 ? 14.984 -15.633 -18.906 1 89.75 104 ARG B N 1
ATOM 2997 C CA . ARG B 1 104 ? 14.969 -15.664 -17.453 1 89.75 104 ARG B CA 1
ATOM 2998 C C . ARG B 1 104 ? 15.023 -17.094 -16.938 1 89.75 104 ARG B C 1
ATOM 3000 O O . ARG B 1 104 ? 14.023 -17.625 -16.422 1 89.75 104 ARG B O 1
ATOM 3007 N N . GLU B 1 105 ? 16.141 -17.672 -16.875 1 86.06 105 GLU B N 1
ATOM 3008 C CA . GLU B 1 105 ? 16.312 -19.062 -16.484 1 86.06 105 GLU B CA 1
ATOM 3009 C C . GLU B 1 105 ? 16.016 -19.266 -15 1 86.06 105 GLU B C 1
ATOM 3011 O O . GLU B 1 105 ? 15.562 -20.344 -14.594 1 86.06 105 GLU B O 1
ATOM 3016 N N . GLU B 1 106 ? 16.172 -18.234 -14.273 1 84.5 106 GLU B N 1
ATOM 3017 C CA . GLU B 1 106 ? 16.047 -18.297 -12.82 1 84.5 106 GLU B CA 1
ATOM 3018 C C . GLU B 1 106 ? 14.594 -18.406 -12.391 1 84.5 106 GLU B C 1
ATOM 3020 O O . GLU B 1 106 ? 14.297 -18.734 -11.242 1 84.5 106 GLU B O 1
ATOM 3025 N N . VAL B 1 107 ? 13.625 -18.188 -13.32 1 91.69 107 VAL B N 1
ATOM 3026 C CA . VAL B 1 107 ? 12.219 -18.078 -12.953 1 91.69 107 VAL B CA 1
ATOM 3027 C C . VAL B 1 107 ? 11.688 -19.438 -12.516 1 91.69 107 VAL B C 1
ATOM 3029 O O . VAL B 1 107 ? 10.758 -19.516 -11.703 1 91.69 107 VAL B O 1
ATOM 3032 N N . LYS B 1 108 ? 12.289 -20.484 -13.031 1 91.5 108 LYS B N 1
ATOM 3033 C CA . LYS B 1 108 ? 11.859 -21.828 -12.664 1 91.5 108 LYS B CA 1
ATOM 3034 C C . LYS B 1 108 ? 12.016 -22.062 -11.164 1 91.5 108 LYS B C 1
ATOM 3036 O O . LYS B 1 108 ? 11.172 -22.719 -10.539 1 91.5 108 LYS B O 1
ATOM 3041 N N . LYS B 1 109 ? 13.102 -21.562 -10.648 1 91.38 109 LYS B N 1
ATOM 3042 C CA . LYS B 1 109 ? 13.312 -21.688 -9.211 1 91.38 109 LYS B CA 1
ATOM 3043 C C . LYS B 1 109 ? 12.258 -20.922 -8.43 1 91.38 109 LYS B C 1
ATOM 3045 O O . LYS B 1 109 ? 11.773 -21.391 -7.395 1 91.38 109 LYS B O 1
ATOM 3050 N N . ASP B 1 110 ? 11.914 -19.734 -8.891 1 93.25 110 ASP B N 1
ATOM 3051 C CA . ASP B 1 110 ? 10.844 -18.953 -8.273 1 93.25 110 ASP B CA 1
ATOM 3052 C C . ASP B 1 110 ? 9.531 -19.734 -8.25 1 93.25 110 ASP B C 1
ATOM 3054 O O . ASP B 1 110 ? 8.859 -19.797 -7.223 1 93.25 110 ASP B O 1
ATOM 3058 N N . VAL B 1 111 ? 9.242 -20.359 -9.336 1 96.75 111 VAL B N 1
ATOM 3059 C CA . VAL B 1 111 ? 7.988 -21.094 -9.477 1 96.75 111 VAL B CA 1
ATOM 3060 C C . VAL B 1 111 ? 7.98 -22.281 -8.523 1 96.75 111 VAL B C 1
ATOM 3062 O O . VAL B 1 111 ? 6.969 -22.562 -7.875 1 96.75 111 VAL B O 1
ATOM 3065 N N . GLU B 1 112 ? 9.062 -22.953 -8.461 1 96.25 112 GLU B N 1
ATOM 3066 C CA . GLU B 1 112 ? 9.18 -24.094 -7.551 1 96.25 112 GLU B CA 1
ATOM 3067 C C . GLU B 1 112 ? 8.961 -23.656 -6.102 1 96.25 112 GLU B C 1
ATOM 3069 O O . GLU B 1 112 ? 8.234 -24.312 -5.355 1 96.25 112 GLU B O 1
ATOM 3074 N N . ASN B 1 113 ? 9.547 -22.594 -5.742 1 94.56 113 ASN B N 1
ATOM 3075 C CA . ASN B 1 113 ? 9.391 -22.062 -4.395 1 94.56 113 ASN B CA 1
ATOM 3076 C C . ASN B 1 113 ? 7.938 -21.688 -4.109 1 94.56 113 ASN B C 1
ATOM 3078 O O . ASN B 1 113 ? 7.391 -22.062 -3.07 1 94.56 113 ASN B O 1
ATOM 3082 N N . LEU B 1 114 ? 7.348 -21.016 -5.043 1 97.62 114 LEU B N 1
ATOM 3083 C CA . LEU B 1 114 ? 5.969 -20.578 -4.887 1 97.62 114 LEU B CA 1
ATOM 3084 C C . LEU B 1 114 ? 5.02 -21.766 -4.816 1 97.62 114 LEU B C 1
ATOM 3086 O O . LEU B 1 114 ? 4.113 -21.797 -3.98 1 97.62 114 LEU B O 1
ATOM 3090 N N . ARG B 1 115 ? 5.23 -22.719 -5.715 1 98.12 115 ARG B N 1
ATOM 3091 C CA . ARG B 1 115 ? 4.41 -23.922 -5.703 1 98.12 115 ARG B CA 1
ATOM 3092 C C . ARG B 1 115 ? 4.484 -24.609 -4.348 1 98.12 115 ARG B C 1
ATOM 3094 O O . ARG B 1 115 ? 3.457 -24.969 -3.77 1 98.12 115 ARG B O 1
ATOM 3101 N N . SER B 1 116 ? 5.637 -24.719 -3.867 1 96.94 116 SER B N 1
ATOM 3102 C CA . SER B 1 116 ? 5.852 -25.406 -2.602 1 96.94 116 SER B CA 1
ATOM 3103 C C . SER B 1 116 ? 5.137 -24.703 -1.455 1 96.94 116 SER B C 1
ATOM 3105 O O . SER B 1 116 ? 4.352 -25.328 -0.731 1 96.94 116 SER B O 1
ATOM 3107 N N . ILE B 1 117 ? 5.336 -23.438 -1.312 1 96.75 117 ILE B N 1
ATOM 3108 C CA . ILE B 1 117 ? 4.832 -22.703 -0.159 1 96.75 117 ILE B CA 1
ATOM 3109 C C . ILE B 1 117 ? 3.311 -22.594 -0.248 1 96.75 117 ILE B C 1
ATOM 3111 O O . ILE B 1 117 ? 2.607 -22.797 0.745 1 96.75 117 ILE B O 1
ATOM 3115 N N . PHE B 1 118 ? 2.752 -22.312 -1.385 1 97.12 118 PHE B N 1
ATOM 3116 C CA . PHE B 1 118 ? 1.317 -22.078 -1.488 1 97.12 118 PHE B CA 1
ATOM 3117 C C . PHE B 1 118 ? 0.547 -23.391 -1.429 1 97.12 118 PHE B C 1
ATOM 3119 O O . PHE B 1 118 ? -0.576 -23.438 -0.922 1 97.12 118 PHE B O 1
ATOM 3126 N N . THR B 1 119 ? 1.153 -24.453 -1.934 1 96.19 119 THR B N 1
ATOM 3127 C CA . THR B 1 119 ? 0.532 -25.766 -1.746 1 96.19 119 THR B CA 1
ATOM 3128 C C . THR B 1 119 ? 0.434 -26.109 -0.263 1 96.19 119 THR B C 1
ATOM 3130 O O . THR B 1 119 ? -0.62 -26.531 0.211 1 96.19 119 THR B O 1
ATOM 3133 N N . LYS B 1 120 ? 1.481 -25.844 0.437 1 93.69 120 LYS B N 1
ATOM 3134 C CA . LYS B 1 120 ? 1.522 -26.125 1.869 1 93.69 120 LYS B CA 1
ATOM 3135 C C . LYS B 1 120 ? 0.519 -25.25 2.625 1 93.69 120 LYS B C 1
ATOM 3137 O O . LYS B 1 120 ? 0.111 -25.594 3.738 1 93.69 120 LYS B O 1
ATOM 3142 N N . ARG B 1 121 ? 0.124 -24.172 2.066 1 93.94 121 ARG B N 1
ATOM 3143 C CA . ARG B 1 121 ? -0.806 -23.266 2.725 1 93.94 121 ARG B CA 1
ATOM 3144 C C . ARG B 1 121 ? -2.23 -23.484 2.223 1 93.94 121 ARG B C 1
ATOM 3146 O O . ARG B 1 121 ? -3.104 -22.641 2.441 1 93.94 121 ARG B O 1
ATOM 3153 N N . GLY B 1 122 ? -2.479 -24.5 1.44 1 93.06 122 GLY B N 1
ATOM 3154 C CA . GLY B 1 122 ? -3.832 -24.906 1.09 1 93.06 122 GLY B CA 1
ATOM 3155 C C . GLY B 1 122 ? -4.336 -24.25 -0.184 1 93.06 122 GLY B C 1
ATOM 3156 O O . GLY B 1 122 ? -5.547 -24.125 -0.381 1 93.06 122 GLY B O 1
ATOM 3157 N N . PHE B 1 123 ? -3.453 -23.828 -1.021 1 96.12 123 PHE B N 1
ATOM 3158 C CA . PHE B 1 123 ? -3.859 -23.25 -2.299 1 96.12 123 PHE B CA 1
ATOM 3159 C C . PHE B 1 123 ? -3.703 -24.266 -3.424 1 96.12 123 PHE B C 1
ATOM 3161 O O . PHE B 1 123 ? -2.797 -25.094 -3.395 1 96.12 123 PHE B O 1
ATOM 3168 N N . HIS B 1 124 ? -4.645 -24.219 -4.324 1 96.38 124 HIS B N 1
ATOM 3169 C CA . HIS B 1 124 ? -4.43 -24.875 -5.609 1 96.38 124 HIS B CA 1
ATOM 3170 C C . HIS B 1 124 ? -3.578 -24.016 -6.535 1 96.38 124 HIS B C 1
ATOM 3172 O O . HIS B 1 124 ? -3.986 -22.922 -6.91 1 96.38 124 HIS B O 1
ATOM 3178 N N . VAL B 1 125 ? -2.43 -24.531 -6.887 1 98.12 125 VAL B N 1
ATOM 3179 C CA . VAL B 1 125 ? -1.479 -23.75 -7.668 1 98.12 125 VAL B CA 1
ATOM 3180 C C . VAL B 1 125 ? -1.662 -24.047 -9.156 1 98.12 125 VAL B C 1
ATOM 3182 O O . VAL B 1 125 ? -1.671 -25.203 -9.562 1 98.12 125 VAL B O 1
ATOM 3185 N N . LYS B 1 126 ? -1.899 -23.031 -9.938 1 98.06 126 LYS B N 1
ATOM 3186 C CA . LYS B 1 126 ? -1.994 -23.109 -11.391 1 98.06 126 LYS B CA 1
ATOM 3187 C C . LYS B 1 126 ? -0.838 -22.359 -12.062 1 98.06 126 LYS B C 1
ATOM 3189 O O . LYS B 1 126 ? -0.642 -21.172 -11.828 1 98.06 126 LYS B O 1
ATOM 3194 N N . GLU B 1 127 ? -0.089 -23.078 -12.875 1 98.56 127 GLU B N 1
ATOM 3195 C CA . GLU B 1 127 ? 1.088 -22.516 -13.523 1 98.56 127 GLU B CA 1
ATOM 3196 C C . GLU B 1 127 ? 0.847 -22.297 -15.008 1 98.56 127 GLU B C 1
ATOM 3198 O O . GLU B 1 127 ? 0.318 -23.172 -15.695 1 98.56 127 GLU B O 1
ATOM 3203 N N . HIS B 1 128 ? 1.206 -21.141 -15.484 1 98.62 128 HIS B N 1
ATOM 3204 C CA . HIS B 1 128 ? 1.046 -20.766 -16.891 1 98.62 128 HIS B CA 1
ATOM 3205 C C . HIS B 1 128 ? 2.35 -20.234 -17.469 1 98.62 128 HIS B C 1
ATOM 3207 O O . HIS B 1 128 ? 2.629 -19.031 -17.375 1 98.62 128 HIS B O 1
ATOM 3213 N N . PRO B 1 129 ? 3.154 -21.078 -18.141 1 98.31 129 PRO B N 1
ATOM 3214 C CA . PRO B 1 129 ? 4.449 -20.672 -18.688 1 98.31 129 PRO B CA 1
ATOM 3215 C C . PRO B 1 129 ? 4.324 -20 -20.062 1 98.31 129 PRO B C 1
ATOM 3217 O O . PRO B 1 129 ? 3.604 -20.5 -20.938 1 98.31 129 PRO B O 1
ATOM 3220 N N . ASP B 1 130 ? 4.949 -18.891 -20.266 1 98.19 130 ASP B N 1
ATOM 3221 C CA . ASP B 1 130 ? 5.289 -18.281 -21.547 1 98.19 130 ASP B CA 1
ATOM 3222 C C . ASP B 1 130 ? 4.047 -18.125 -22.422 1 98.19 130 ASP B C 1
ATOM 3224 O O . ASP B 1 130 ? 4.047 -18.531 -23.578 1 98.19 130 ASP B O 1
ATOM 3228 N N . LEU B 1 131 ? 3 -17.562 -21.812 1 98.44 131 LEU B N 1
ATOM 3229 C CA . LEU B 1 131 ? 1.775 -17.312 -22.562 1 98.44 131 LEU B CA 1
ATOM 3230 C C . LEU B 1 131 ? 1.938 -16.094 -23.484 1 98.44 131 LEU B C 1
ATOM 3232 O O . LEU B 1 131 ? 2.656 -15.148 -23.141 1 98.44 131 LEU B O 1
ATOM 3236 N N . THR B 1 132 ? 1.293 -16.141 -24.641 1 98.19 132 THR B N 1
ATOM 3237 C CA . THR B 1 132 ? 1.2 -14.977 -25.5 1 98.19 132 THR B CA 1
ATOM 3238 C C . THR B 1 132 ? 0.215 -13.953 -24.938 1 98.19 132 THR B C 1
ATOM 3240 O O . THR B 1 132 ? -0.504 -14.242 -23.984 1 98.19 132 THR B O 1
ATOM 3243 N N . ARG B 1 133 ? 0.243 -12.82 -25.484 1 97.44 133 ARG B N 1
ATOM 3244 C CA . ARG B 1 133 ? -0.667 -11.766 -25.047 1 97.44 133 ARG B CA 1
ATOM 3245 C C . ARG B 1 133 ? -2.119 -12.219 -25.156 1 97.44 133 ARG B C 1
ATOM 3247 O O . ARG B 1 133 ? -2.902 -12.031 -24.219 1 97.44 133 ARG B O 1
ATOM 3254 N N . SER B 1 134 ? -2.465 -12.805 -26.297 1 97.19 134 SER B N 1
ATOM 3255 C CA . SER B 1 134 ? -3.83 -13.281 -26.5 1 97.19 134 SER B CA 1
ATOM 3256 C C . SER B 1 134 ? -4.172 -14.383 -25.5 1 97.19 134 SER B C 1
ATOM 3258 O O . SER B 1 134 ? -5.273 -14.414 -24.953 1 97.19 134 SER B O 1
ATOM 3260 N N . ALA B 1 135 ? -3.275 -15.258 -25.234 1 97.75 135 ALA B N 1
ATOM 3261 C CA . ALA B 1 135 ? -3.508 -16.406 -24.359 1 97.75 135 ALA B CA 1
ATOM 3262 C C . ALA B 1 135 ? -3.688 -15.945 -22.906 1 97.75 135 ALA B C 1
ATOM 3264 O O . ALA B 1 135 ? -4.527 -16.484 -22.188 1 97.75 135 ALA B O 1
ATOM 3265 N N . ILE B 1 136 ? -2.922 -14.969 -22.453 1 97.38 136 ILE B N 1
ATOM 3266 C CA . ILE B 1 136 ? -3.016 -14.539 -21.062 1 97.38 136 ILE B CA 1
ATOM 3267 C C . ILE B 1 136 ? -4.332 -13.797 -20.828 1 97.38 136 ILE B C 1
ATOM 3269 O O . ILE B 1 136 ? -4.957 -13.938 -19.781 1 97.38 136 ILE B O 1
ATOM 3273 N N . ILE B 1 137 ? -4.707 -13 -21.797 1 95 137 ILE B N 1
ATOM 3274 C CA . ILE B 1 137 ? -5.98 -12.297 -21.703 1 95 137 ILE B CA 1
ATOM 3275 C C . ILE B 1 137 ? -7.121 -13.305 -21.594 1 95 137 ILE B C 1
ATOM 3277 O O . ILE B 1 137 ? -8.008 -13.164 -20.75 1 95 137 ILE B O 1
ATOM 3281 N N . LYS B 1 138 ? -7.047 -14.336 -22.391 1 96.25 138 LYS B N 1
ATOM 3282 C CA . LYS B 1 138 ? -8.055 -15.391 -22.359 1 96.25 138 LYS B CA 1
ATOM 3283 C C . LYS B 1 138 ? -8.047 -16.109 -21 1 96.25 138 LYS B C 1
ATOM 3285 O O . LYS B 1 138 ? -9.109 -16.406 -20.453 1 96.25 138 LYS B O 1
ATOM 3290 N N . GLU B 1 139 ? -6.883 -16.391 -20.547 1 97.06 139 GLU B N 1
ATOM 3291 C CA . GLU B 1 139 ? -6.766 -17.078 -19.266 1 97.06 139 GLU B CA 1
ATOM 3292 C C . GLU B 1 139 ? -7.316 -16.219 -18.125 1 97.06 139 GLU B C 1
ATOM 3294 O O . GLU B 1 139 ? -8.047 -16.719 -17.266 1 97.06 139 GLU B O 1
ATOM 3299 N N . LEU B 1 140 ? -6.992 -14.938 -18.078 1 95.69 140 LEU B N 1
ATOM 3300 C CA . LEU B 1 140 ? -7.492 -14.023 -17.062 1 95.69 140 LEU B CA 1
ATOM 3301 C C . LEU B 1 140 ? -9.016 -13.93 -17.109 1 95.69 140 LEU B C 1
ATOM 3303 O O . LEU B 1 140 ? -9.68 -13.961 -16.078 1 95.69 140 LEU B O 1
ATOM 3307 N N . ASP B 1 141 ? -9.508 -13.914 -18.312 1 93.25 141 ASP B N 1
ATOM 3308 C CA . ASP B 1 141 ? -10.961 -13.891 -18.484 1 93.25 141 ASP B CA 1
ATOM 3309 C C . ASP B 1 141 ? -11.594 -15.188 -17.969 1 93.25 141 ASP B C 1
ATOM 3311 O O . ASP B 1 141 ? -12.625 -15.156 -17.312 1 93.25 141 ASP B O 1
ATOM 3315 N N . SER B 1 142 ? -10.961 -16.219 -18.328 1 95.25 142 SER B N 1
ATOM 3316 C CA . SER B 1 142 ? -11.453 -17.516 -17.906 1 95.25 142 SER B CA 1
ATOM 3317 C C . SER B 1 142 ? -11.492 -17.641 -16.391 1 95.25 142 SER B C 1
ATOM 3319 O O . SER B 1 142 ? -12.469 -18.141 -15.82 1 95.25 142 SER B O 1
ATOM 3321 N N . ILE B 1 143 ? -10.5 -17.156 -15.734 1 95.06 143 ILE B N 1
ATOM 3322 C CA . ILE B 1 143 ? -10.438 -17.188 -14.281 1 95.06 143 ILE B CA 1
ATOM 3323 C C . ILE B 1 143 ? -11.539 -16.312 -13.695 1 95.06 143 ILE B C 1
ATOM 3325 O O . ILE B 1 143 ? -12.25 -16.719 -12.781 1 95.06 143 ILE B O 1
ATOM 3329 N N . ALA B 1 144 ? -11.703 -15.125 -14.219 1 93.06 144 ALA B N 1
ATOM 3330 C CA . ALA B 1 144 ? -12.633 -14.133 -13.695 1 93.06 144 ALA B CA 1
ATOM 3331 C C . ALA B 1 144 ? -14.07 -14.641 -13.758 1 93.06 144 ALA B C 1
ATOM 3333 O O . ALA B 1 144 ? -14.922 -14.219 -12.969 1 93.06 144 ALA B O 1
ATOM 3334 N N . VAL B 1 145 ? -14.367 -15.562 -14.641 1 91.94 145 VAL B N 1
ATOM 3335 C CA . VAL B 1 145 ? -15.742 -16 -14.805 1 91.94 145 VAL B CA 1
ATOM 3336 C C . VAL B 1 145 ? -15.914 -17.406 -14.219 1 91.94 145 VAL B C 1
ATOM 3338 O O . VAL B 1 145 ? -17 -18 -14.305 1 91.94 145 VAL B O 1
ATOM 3341 N N . SER B 1 146 ? -14.867 -17.938 -13.727 1 93.44 146 SER B N 1
ATOM 3342 C CA . SER B 1 146 ? -14.93 -19.297 -13.203 1 93.44 146 SER B CA 1
ATOM 3343 C C . SER B 1 146 ? -15.898 -19.391 -12.031 1 93.44 146 SER B C 1
ATOM 3345 O O . SER B 1 146 ? -15.789 -18.625 -11.07 1 93.44 146 SER B O 1
ATOM 3347 N N . GLU B 1 147 ? -16.719 -20.344 -11.953 1 90.38 147 GLU B N 1
ATOM 3348 C CA . GLU B 1 147 ? -17.656 -20.578 -10.867 1 90.38 147 GLU B CA 1
ATOM 3349 C C . GLU B 1 147 ? -16.953 -21.094 -9.617 1 90.38 147 GLU B C 1
ATOM 3351 O O . GLU B 1 147 ? -17.469 -20.969 -8.508 1 90.38 147 GLU B O 1
ATOM 3356 N N . GLU B 1 148 ? -15.836 -21.641 -9.859 1 92.44 148 GLU B N 1
ATOM 3357 C CA . GLU B 1 148 ? -15.07 -22.188 -8.75 1 92.44 148 GLU B CA 1
ATOM 3358 C C . GLU B 1 148 ? -14.672 -21.094 -7.762 1 92.44 148 GLU B C 1
ATOM 3360 O O . GLU B 1 148 ? -14.445 -21.359 -6.582 1 92.44 148 GLU B O 1
ATOM 3365 N N . LEU B 1 149 ? -14.609 -19.844 -8.227 1 92.44 149 LEU B N 1
ATOM 3366 C CA . LEU B 1 149 ? -14.18 -18.734 -7.391 1 92.44 149 LEU B CA 1
ATOM 3367 C C . LEU B 1 149 ? -15.148 -18.516 -6.234 1 92.44 149 LEU B C 1
ATOM 3369 O O . LEU B 1 149 ? -14.75 -18.016 -5.176 1 92.44 149 LEU B O 1
ATOM 3373 N N . LYS B 1 150 ? -16.328 -18.891 -6.445 1 90.69 150 LYS B N 1
ATOM 3374 C CA . LYS B 1 150 ? -17.344 -18.703 -5.414 1 90.69 150 LYS B CA 1
ATOM 3375 C C . LYS B 1 150 ? -17 -19.516 -4.164 1 90.69 150 LYS B C 1
ATOM 3377 O O . LYS B 1 150 ? -17.359 -19.125 -3.049 1 90.69 150 LYS B O 1
ATOM 3382 N N . ASN B 1 151 ? -16.344 -20.578 -4.426 1 91.31 151 ASN B N 1
ATOM 3383 C CA . ASN B 1 151 ? -16.031 -21.484 -3.322 1 91.31 151 ASN B CA 1
ATOM 3384 C C . ASN B 1 151 ? -14.633 -21.219 -2.773 1 91.31 151 ASN B C 1
ATOM 3386 O O . ASN B 1 151 ? -14.172 -21.938 -1.884 1 91.31 151 ASN B O 1
ATOM 3390 N N . LEU B 1 152 ? -13.984 -20.266 -3.307 1 92.25 152 LEU B N 1
ATOM 3391 C CA . LEU B 1 152 ? -12.648 -19.922 -2.83 1 92.25 152 LEU B CA 1
ATOM 3392 C C . LEU B 1 152 ? -12.703 -18.734 -1.876 1 92.25 152 LEU B C 1
ATOM 3394 O O . LEU B 1 152 ? -13.68 -17.984 -1.864 1 92.25 152 LEU B O 1
ATOM 3398 N N . GLU B 1 153 ? -11.734 -18.625 -1.045 1 94.19 153 GLU B N 1
ATOM 3399 C CA . GLU B 1 153 ? -11.695 -17.547 -0.059 1 94.19 153 GLU B CA 1
ATOM 3400 C C . GLU B 1 153 ? -10.656 -16.5 -0.427 1 94.19 153 GLU B C 1
ATOM 3402 O O . GLU B 1 153 ? -10.703 -15.367 0.071 1 94.19 153 GLU B O 1
ATOM 3407 N N . CYS B 1 154 ? -9.758 -16.844 -1.287 1 95.5 154 CYS B N 1
ATOM 3408 C CA . CYS B 1 154 ? -8.672 -15.938 -1.644 1 95.5 154 CYS B CA 1
ATOM 3409 C C . CYS B 1 154 ? -8.148 -16.234 -3.045 1 95.5 154 CYS B C 1
ATOM 3411 O O . CYS B 1 154 ? -8.062 -17.406 -3.443 1 95.5 154 CYS B O 1
ATOM 3413 N N . LEU B 1 155 ? -7.879 -15.234 -3.779 1 96.38 155 LEU B N 1
ATOM 3414 C CA . LEU B 1 155 ? -7.211 -15.352 -5.07 1 96.38 155 LEU B CA 1
ATOM 3415 C C . LEU B 1 155 ? -5.832 -14.695 -5.027 1 96.38 155 LEU B C 1
ATOM 3417 O O . LEU B 1 155 ? -5.703 -13.539 -4.637 1 96.38 155 LEU B O 1
ATOM 3421 N N . VAL B 1 156 ? -4.832 -15.453 -5.387 1 97.25 156 VAL B N 1
ATOM 3422 C CA . VAL B 1 156 ? -3.465 -14.953 -5.496 1 97.25 156 VAL B CA 1
ATOM 3423 C C . VAL B 1 156 ? -2.977 -15.094 -6.934 1 97.25 156 VAL B C 1
ATOM 3425 O O . VAL B 1 156 ? -3.111 -16.156 -7.543 1 97.25 156 VAL B O 1
ATOM 3428 N N . VAL B 1 157 ? -2.459 -14 -7.492 1 97.38 157 VAL B N 1
ATOM 3429 C CA . VAL B 1 157 ? -1.923 -14.016 -8.852 1 97.38 157 VAL B CA 1
ATOM 3430 C C . VAL B 1 157 ? -0.477 -13.531 -8.836 1 97.38 157 VAL B C 1
ATOM 3432 O O . VAL B 1 157 ? -0.179 -12.469 -8.289 1 97.38 157 VAL B O 1
ATOM 3435 N N . PHE B 1 158 ? 0.437 -14.352 -9.367 1 97.44 158 PHE B N 1
ATOM 3436 C CA . PHE B 1 158 ? 1.829 -13.977 -9.578 1 97.44 158 PHE B CA 1
ATOM 3437 C C . PHE B 1 158 ? 2.098 -13.703 -11.055 1 97.44 158 PHE B C 1
ATOM 3439 O O . PHE B 1 158 ? 1.616 -14.43 -11.922 1 97.44 158 PHE B O 1
ATOM 3446 N N . PHE B 1 159 ? 2.801 -12.648 -11.305 1 96.38 159 PHE B N 1
ATOM 3447 C CA . PHE B 1 159 ? 3.314 -12.32 -12.625 1 96.38 159 PHE B CA 1
ATOM 3448 C C . PHE B 1 159 ? 4.824 -12.117 -12.586 1 96.38 159 PHE B C 1
ATOM 3450 O O . PHE B 1 159 ? 5.305 -11.133 -12.023 1 96.38 159 PHE B O 1
ATOM 3457 N N . LEU B 1 160 ? 5.559 -13.094 -13.141 1 95.19 160 LEU B N 1
ATOM 3458 C CA . LEU B 1 160 ? 7.016 -13.078 -13.109 1 95.19 160 LEU B CA 1
ATOM 3459 C C . LEU B 1 160 ? 7.582 -12.891 -14.516 1 95.19 160 LEU B C 1
ATOM 3461 O O . LEU B 1 160 ? 7.566 -13.82 -15.328 1 95.19 160 LEU B O 1
ATOM 3465 N N . SER B 1 161 ? 8.062 -11.672 -14.836 1 93.38 161 SER B N 1
ATOM 3466 C CA . SER B 1 161 ? 8.531 -11.359 -16.188 1 93.38 161 SER B CA 1
ATOM 3467 C C . SER B 1 161 ? 9.438 -10.133 -16.188 1 93.38 161 SER B C 1
ATOM 3469 O O . SER B 1 161 ? 10.023 -9.789 -15.156 1 93.38 161 SER B O 1
ATOM 3471 N N . HIS B 1 162 ? 9.781 -9.688 -17.375 1 90.5 162 HIS B N 1
ATOM 3472 C CA . HIS B 1 162 ? 10.312 -8.344 -17.594 1 90.5 162 HIS B CA 1
ATOM 3473 C C . HIS B 1 162 ? 9.203 -7.312 -17.656 1 90.5 162 HIS B C 1
ATOM 3475 O O . HIS B 1 162 ? 8.031 -7.66 -17.859 1 90.5 162 HIS B O 1
ATOM 3481 N N . GLY B 1 163 ? 9.617 -6.125 -17.375 1 89.31 163 GLY B N 1
ATOM 3482 C CA . GLY B 1 163 ? 8.625 -5.062 -17.438 1 89.31 163 GLY B CA 1
ATOM 3483 C C . GLY B 1 163 ? 9.242 -3.678 -17.531 1 89.31 163 GLY B C 1
ATOM 3484 O O . GLY B 1 163 ? 10.453 -3.518 -17.359 1 89.31 163 GLY B O 1
ATOM 3485 N N . ARG B 1 164 ? 8.43 -2.795 -17.922 1 83.81 164 ARG B N 1
ATOM 3486 C CA . ARG B 1 164 ? 8.727 -1.367 -17.875 1 83.81 164 ARG B CA 1
ATOM 3487 C C . ARG B 1 164 ? 7.559 -0.59 -17.266 1 83.81 164 ARG B C 1
ATOM 3489 O O . ARG B 1 164 ? 6.512 -1.167 -16.969 1 83.81 164 ARG B O 1
ATOM 3496 N N . LYS B 1 165 ? 7.805 0.65 -17.031 1 79.5 165 LYS B N 1
ATOM 3497 C CA . LYS B 1 165 ? 6.801 1.44 -16.312 1 79.5 165 LYS B CA 1
ATOM 3498 C C . LYS B 1 165 ? 5.395 1.129 -16.828 1 79.5 165 LYS B C 1
ATOM 3500 O O . LYS B 1 165 ? 5.082 1.371 -17.984 1 79.5 165 LYS B O 1
ATOM 3505 N N . ASP B 1 166 ? 4.574 0.514 -16.047 1 84.12 166 ASP B N 1
ATOM 3506 C CA . ASP B 1 166 ? 3.143 0.265 -16.188 1 84.12 166 ASP B CA 1
ATOM 3507 C C . ASP B 1 166 ? 2.877 -0.842 -17.203 1 84.12 166 ASP B C 1
ATOM 3509 O O . ASP B 1 166 ? 1.729 -1.074 -17.594 1 84.12 166 ASP B O 1
ATOM 3513 N N . TYR B 1 167 ? 3.984 -1.442 -17.734 1 90.62 167 TYR B N 1
ATOM 3514 C CA . TYR B 1 167 ? 3.807 -2.502 -18.719 1 90.62 167 TYR B CA 1
ATOM 3515 C C . TYR B 1 167 ? 4.566 -3.758 -18.312 1 90.62 167 TYR B C 1
ATOM 3517 O O . TYR B 1 167 ? 5.668 -3.674 -17.766 1 90.62 167 TYR B O 1
ATOM 3525 N N . LEU B 1 168 ? 3.992 -4.852 -18.672 1 94.38 168 LEU B N 1
ATOM 3526 C CA . LEU B 1 168 ? 4.574 -6.168 -18.422 1 94.38 168 LEU B CA 1
ATOM 3527 C C . LEU B 1 168 ? 4.773 -6.934 -19.719 1 94.38 168 LEU B C 1
ATOM 3529 O O . LEU B 1 168 ? 3.898 -6.93 -20.594 1 94.38 168 LEU B O 1
ATOM 3533 N N . TYR B 1 169 ? 5.91 -7.512 -19.812 1 93.62 169 TYR B N 1
ATOM 3534 C CA . TYR B 1 169 ? 6.188 -8.258 -21.031 1 93.62 169 TYR B CA 1
ATOM 3535 C C . TYR B 1 169 ? 5.648 -9.68 -20.938 1 93.62 169 TYR B C 1
ATOM 3537 O O . TYR B 1 169 ? 5.727 -10.312 -19.875 1 93.62 169 TYR B O 1
ATOM 3545 N N . VAL B 1 170 ? 5.098 -10.102 -22.031 1 97.06 170 VAL B N 1
ATOM 3546 C CA . VAL B 1 170 ? 4.719 -11.492 -22.219 1 97.06 170 VAL B CA 1
ATOM 3547 C C . VAL B 1 170 ? 5.539 -12.109 -23.344 1 97.06 170 VAL B C 1
ATOM 3549 O O . VAL B 1 170 ? 6.52 -11.516 -23.812 1 97.06 170 VAL B O 1
ATOM 3552 N N . LYS B 1 171 ? 5.227 -13.297 -23.703 1 98 171 LYS B N 1
ATOM 3553 C CA . LYS B 1 171 ? 6.062 -14.055 -24.625 1 98 171 LYS B CA 1
ATOM 3554 C C . LYS B 1 171 ? 6.293 -13.281 -25.922 1 98 171 LYS B C 1
ATOM 3556 O O . LYS B 1 171 ? 7.41 -13.242 -26.438 1 98 171 LYS B O 1
ATOM 3561 N N . ASP B 1 172 ? 5.254 -12.672 -26.453 1 98.12 172 ASP B N 1
ATOM 3562 C CA . ASP B 1 172 ? 5.316 -12.133 -27.797 1 98.12 172 ASP B CA 1
ATOM 3563 C C . ASP B 1 172 ? 5.145 -10.617 -27.797 1 98.12 172 ASP B C 1
ATOM 3565 O O . ASP B 1 172 ? 5.324 -9.961 -28.828 1 98.12 172 ASP B O 1
ATOM 3569 N N . ASP B 1 173 ? 4.73 -10.047 -26.703 1 97.44 173 ASP B N 1
ATOM 3570 C CA . ASP B 1 173 ? 4.363 -8.641 -26.656 1 97.44 173 ASP B CA 1
ATOM 3571 C C . ASP B 1 173 ? 4.441 -8.094 -25.234 1 97.44 173 ASP B C 1
ATOM 3573 O O . ASP B 1 173 ? 5.215 -8.594 -24.422 1 97.44 173 ASP B O 1
ATOM 3577 N N . GLU B 1 174 ? 3.877 -6.98 -25.062 1 94.5 174 GLU B N 1
ATOM 3578 C CA . GLU B 1 174 ? 3.674 -6.391 -23.75 1 94.5 174 GLU B CA 1
ATOM 3579 C C . GLU B 1 174 ? 2.207 -6.035 -23.516 1 94.5 174 GLU B C 1
ATOM 3581 O O . GLU B 1 174 ? 1.418 -6 -24.469 1 94.5 174 GLU B O 1
ATOM 3586 N N . PHE B 1 175 ? 1.806 -5.898 -22.297 1 92.31 175 PHE B N 1
ATOM 3587 C CA . PHE B 1 175 ? 0.475 -5.391 -21.984 1 92.31 175 PHE B CA 1
ATOM 3588 C C . PHE B 1 175 ? 0.5 -4.539 -20.719 1 92.31 175 PHE B C 1
ATOM 3590 O O . PHE B 1 175 ? 1.473 -4.574 -19.969 1 92.31 175 PHE B O 1
ATOM 3597 N N . GLU B 1 176 ? -0.572 -3.789 -20.531 1 92.06 176 GLU B N 1
ATOM 3598 C CA . GLU B 1 176 ? -0.674 -2.908 -19.375 1 92.06 176 GLU B CA 1
ATOM 3599 C C . GLU B 1 176 ? -0.872 -3.707 -18.094 1 92.06 176 GLU B C 1
ATOM 3601 O O . GLU B 1 176 ? -1.712 -4.605 -18.031 1 92.06 176 GLU B O 1
ATOM 3606 N N . GLU B 1 177 ? -0.153 -3.307 -17.078 1 92.44 177 GLU B N 1
ATOM 3607 C CA . GLU B 1 177 ? -0.187 -3.996 -15.797 1 92.44 177 GLU B CA 1
ATOM 3608 C C . GLU B 1 177 ? -1.601 -4.031 -15.227 1 92.44 177 GLU B C 1
ATOM 3610 O O . GLU B 1 177 ? -1.997 -5.012 -14.594 1 92.44 177 GLU B O 1
ATOM 3615 N N . GLU B 1 178 ? -2.338 -3.002 -15.445 1 90.12 178 GLU B N 1
ATOM 3616 C CA . GLU B 1 178 ? -3.682 -2.861 -14.891 1 90.12 178 GLU B CA 1
ATOM 3617 C C . GLU B 1 178 ? -4.598 -3.986 -15.367 1 90.12 178 GLU B C 1
ATOM 3619 O O . GLU B 1 178 ? -5.566 -4.336 -14.695 1 90.12 178 GLU B O 1
ATOM 3624 N N . LYS B 1 179 ? -4.324 -4.516 -16.484 1 89.56 179 LYS B N 1
ATOM 3625 C CA . LYS B 1 179 ? -5.137 -5.594 -17.047 1 89.56 179 LYS B CA 1
ATOM 3626 C C . LYS B 1 179 ? -5.051 -6.852 -16.172 1 89.56 179 LYS B C 1
ATOM 3628 O O . LYS B 1 179 ? -5.91 -7.73 -16.266 1 89.56 179 LYS B O 1
ATOM 3633 N N . LEU B 1 180 ? -4.008 -6.918 -15.391 1 91.19 180 LEU B N 1
ATOM 3634 C CA . LEU B 1 180 ? -3.811 -8.078 -14.523 1 91.19 180 LEU B CA 1
ATOM 3635 C C . LEU B 1 180 ? -4.914 -8.172 -13.477 1 91.19 180 LEU B C 1
ATOM 3637 O O . LEU B 1 180 ? -5.289 -9.266 -13.062 1 91.19 180 LEU B O 1
ATOM 3641 N N . TRP B 1 181 ? -5.441 -7.008 -13.07 1 90.81 181 TRP B N 1
ATOM 3642 C CA . TRP B 1 181 ? -6.395 -7.051 -11.969 1 90.81 181 TRP B CA 1
ATOM 3643 C C . TRP B 1 181 ? -7.715 -6.398 -12.367 1 90.81 181 TRP B C 1
ATOM 3645 O O . TRP B 1 181 ? -8.727 -6.574 -11.688 1 90.81 181 TRP B O 1
ATOM 3655 N N . SER B 1 182 ? -7.727 -5.688 -13.445 1 88.19 182 SER B N 1
ATOM 3656 C CA . SER B 1 182 ? -8.922 -4.918 -13.789 1 88.19 182 SER B CA 1
ATOM 3657 C C . SER B 1 182 ? -10.133 -5.824 -13.953 1 88.19 182 SER B C 1
ATOM 3659 O O . SER B 1 182 ? -11.242 -5.465 -13.555 1 88.19 182 SER B O 1
ATOM 3661 N N . GLN B 1 183 ? -9.93 -7.035 -14.445 1 84.31 183 GLN B N 1
ATOM 3662 C CA . GLN B 1 183 ? -11.039 -7.953 -14.695 1 84.31 183 GLN B CA 1
ATOM 3663 C C . GLN B 1 183 ? -11.617 -8.484 -13.383 1 84.31 183 GLN B C 1
ATOM 3665 O O . GLN B 1 183 ? -12.766 -8.922 -13.344 1 84.31 183 GLN B O 1
ATOM 3670 N N . PHE B 1 184 ? -10.852 -8.438 -12.336 1 90.56 184 PHE B N 1
ATOM 3671 C CA . PHE B 1 184 ? -11.281 -9.07 -11.094 1 90.56 184 PHE B CA 1
ATOM 3672 C C . PHE B 1 184 ? -12.039 -8.078 -10.219 1 90.56 184 PHE B C 1
ATOM 3674 O O . PHE B 1 184 ? -12.695 -8.469 -9.258 1 90.56 184 PHE B O 1
ATOM 3681 N N . TYR B 1 185 ? -11.953 -6.781 -10.5 1 79.19 185 TYR B N 1
ATOM 3682 C CA . TYR B 1 185 ? -12.648 -5.762 -9.719 1 79.19 185 TYR B CA 1
ATOM 3683 C C . TYR B 1 185 ? -14.156 -5.887 -9.891 1 79.19 185 TYR B C 1
ATOM 3685 O O . TYR B 1 185 ? -14.922 -5.504 -8.992 1 79.19 185 TYR B O 1
ATOM 3693 N N . LYS B 1 186 ? -14.562 -6.477 -10.961 1 79.12 186 LYS B N 1
ATOM 3694 C CA . LYS B 1 186 ? -15.992 -6.59 -11.219 1 79.12 186 LYS B CA 1
ATOM 3695 C C . LYS B 1 186 ? -16.484 -8.016 -11 1 79.12 186 LYS B C 1
ATOM 3697 O O . LYS B 1 186 ? -17.625 -8.344 -11.305 1 79.12 186 LYS B O 1
ATOM 3702 N N . CYS B 1 187 ? -15.594 -8.758 -10.531 1 88.81 187 CYS B N 1
ATOM 3703 C CA . CYS B 1 187 ? -15.938 -10.156 -10.328 1 88.81 187 CYS B CA 1
ATOM 3704 C C . CYS B 1 187 ? -16.703 -10.352 -9.031 1 88.81 187 CYS B C 1
ATOM 3706 O O . CYS B 1 187 ? -16.109 -10.359 -7.949 1 88.81 187 CYS B O 1
ATOM 3708 N N . GLU B 1 188 ? -17.953 -10.641 -9.055 1 87.25 188 GLU B N 1
ATOM 3709 C CA . GLU B 1 188 ? -18.844 -10.75 -7.902 1 87.25 188 GLU B CA 1
ATOM 3710 C C . GLU B 1 188 ? -18.406 -11.883 -6.98 1 87.25 188 GLU B C 1
ATOM 3712 O O . GLU B 1 188 ? -18.5 -11.766 -5.758 1 87.25 188 GLU B O 1
ATOM 3717 N N . ALA B 1 189 ? -17.953 -12.906 -7.656 1 91.19 189 ALA B N 1
ATOM 3718 C CA . ALA B 1 189 ? -17.562 -14.086 -6.891 1 91.19 189 ALA B CA 1
ATOM 3719 C C . ALA B 1 189 ? -16.438 -13.75 -5.914 1 91.19 189 ALA B C 1
ATOM 3721 O O . ALA B 1 189 ? -16.219 -14.484 -4.949 1 91.19 189 ALA B O 1
ATOM 3722 N N . LEU B 1 190 ? -15.797 -12.656 -6.117 1 91.56 190 LEU B N 1
ATOM 3723 C CA . LEU B 1 190 ? -14.633 -12.312 -5.297 1 91.56 190 LEU B CA 1
ATOM 3724 C C . LEU B 1 190 ? -14.961 -11.164 -4.344 1 91.56 190 LEU B C 1
ATOM 3726 O O . LEU B 1 190 ? -14.086 -10.688 -3.621 1 91.56 190 LEU B O 1
ATOM 3730 N N . PHE B 1 191 ? -16.188 -10.789 -4.285 1 87.25 191 PHE B N 1
ATOM 3731 C CA . PHE B 1 191 ? -16.562 -9.727 -3.367 1 87.25 191 PHE B CA 1
ATOM 3732 C C . PHE B 1 191 ? -16.344 -10.141 -1.92 1 87.25 191 PHE B C 1
ATOM 3734 O O . PHE B 1 191 ? -16.719 -11.242 -1.518 1 87.25 191 PHE B O 1
ATOM 3741 N N . GLY B 1 192 ? -15.711 -9.227 -1.238 1 89.06 192 GLY B N 1
ATOM 3742 C CA . GLY B 1 192 ? -15.453 -9.469 0.174 1 89.06 192 GLY B CA 1
ATOM 3743 C C . GLY B 1 192 ? -14.32 -10.438 0.418 1 89.06 192 GLY B C 1
ATOM 3744 O O . GLY B 1 192 ? -14.094 -10.875 1.551 1 89.06 192 GLY B O 1
ATOM 3745 N N . LYS B 1 193 ? -13.719 -10.773 -0.665 1 93.31 193 LYS B N 1
ATOM 3746 C CA . LYS B 1 193 ? -12.594 -11.703 -0.561 1 93.31 193 LYS B CA 1
ATOM 3747 C C . LYS B 1 193 ? -11.281 -11.016 -0.93 1 93.31 193 LYS B C 1
ATOM 3749 O O . LYS B 1 193 ? -11.25 -10.133 -1.792 1 93.31 193 LYS B O 1
ATOM 3754 N N . PRO B 1 194 ? -10.188 -11.438 -0.245 1 95.25 194 PRO B N 1
ATOM 3755 C CA . PRO B 1 194 ? -8.898 -10.82 -0.584 1 95.25 194 PRO B CA 1
ATOM 3756 C C . PRO B 1 194 ? -8.359 -11.289 -1.931 1 95.25 194 PRO B C 1
ATOM 3758 O O . PRO B 1 194 ? -8.461 -12.477 -2.262 1 95.25 194 PRO B O 1
ATOM 3761 N N . LYS B 1 195 ? -7.902 -10.367 -2.705 1 95.19 195 LYS B N 1
ATOM 3762 C CA . LYS B 1 195 ? -7.195 -10.578 -3.965 1 95.19 195 LYS B CA 1
ATOM 3763 C C . LYS B 1 195 ? -5.766 -10.047 -3.893 1 95.19 195 LYS B C 1
ATOM 3765 O O . LYS B 1 195 ? -5.555 -8.859 -3.643 1 95.19 195 LYS B O 1
ATOM 3770 N N . LEU B 1 196 ? -4.816 -10.922 -4.062 1 96.88 196 LEU B N 1
ATOM 3771 C CA . LEU B 1 196 ? -3.41 -10.547 -3.936 1 96.88 196 LEU B CA 1
ATOM 3772 C C . LEU B 1 196 ? -2.688 -10.688 -5.273 1 96.88 196 LEU B C 1
ATOM 3774 O O . LEU B 1 196 ? -2.729 -11.75 -5.898 1 96.88 196 LEU B O 1
ATOM 3778 N N . PHE B 1 197 ? -2.086 -9.578 -5.715 1 96.38 197 PHE B N 1
ATOM 3779 C CA . PHE B 1 197 ? -1.331 -9.57 -6.961 1 96.38 197 PHE B CA 1
ATOM 3780 C C . PHE B 1 197 ? 0.141 -9.273 -6.699 1 96.38 197 PHE B C 1
ATOM 3782 O O . PHE B 1 197 ? 0.477 -8.258 -6.09 1 96.38 197 PHE B O 1
ATOM 3789 N N . PHE B 1 198 ? 1.011 -10.203 -7.102 1 96.25 198 PHE B N 1
ATOM 379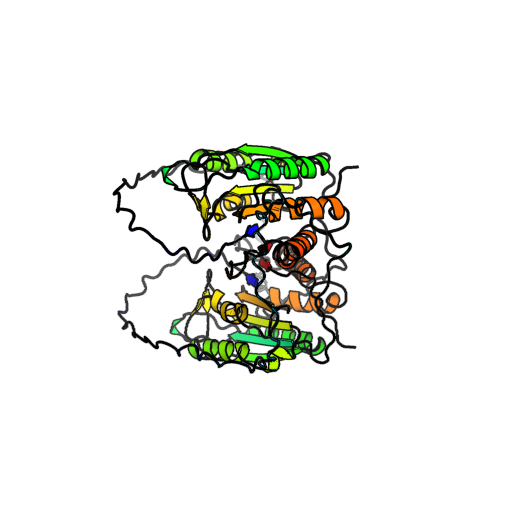0 C CA . PHE B 1 198 ? 2.453 -10.047 -6.961 1 96.25 198 PHE B CA 1
ATOM 3791 C C . PHE B 1 198 ? 3.121 -9.93 -8.328 1 96.25 198 PHE B C 1
ATOM 3793 O O . PHE B 1 198 ? 3.002 -10.836 -9.156 1 96.25 198 PHE B O 1
ATOM 3800 N N . ILE B 1 199 ? 3.744 -8.836 -8.562 1 93.69 199 ILE B N 1
ATOM 3801 C CA . ILE B 1 199 ? 4.441 -8.609 -9.828 1 93.69 199 ILE B CA 1
ATOM 3802 C C . ILE B 1 199 ? 5.945 -8.539 -9.578 1 93.69 199 ILE B C 1
ATOM 3804 O O . ILE B 1 199 ? 6.414 -7.691 -8.812 1 93.69 199 ILE B O 1
ATOM 3808 N N . GLN B 1 200 ? 6.629 -9.398 -10.156 1 89.69 200 GLN B N 1
ATOM 3809 C CA . GLN B 1 200 ? 8.086 -9.383 -10.094 1 89.69 200 GLN B CA 1
ATOM 3810 C C . GLN B 1 200 ? 8.688 -9.07 -11.469 1 89.69 200 GLN B C 1
ATOM 3812 O O . GLN B 1 200 ? 8.5 -9.82 -12.422 1 89.69 200 GLN B O 1
ATOM 3817 N N . VAL B 1 201 ? 9.258 -7.805 -11.57 1 84.19 201 VAL B N 1
ATOM 3818 C CA . VAL B 1 201 ? 9.938 -7.41 -12.805 1 84.19 201 VAL B CA 1
ATOM 3819 C C . VAL B 1 201 ? 11.445 -7.324 -12.555 1 84.19 201 VAL B C 1
ATOM 3821 O O . VAL B 1 201 ? 11.891 -6.574 -11.68 1 84.19 201 VAL B O 1
ATOM 3824 N N . ALA B 1 202 ? 12.25 -8.266 -12.742 1 60.34 202 ALA B N 1
ATOM 3825 C CA . ALA B 1 202 ? 13.461 -8.906 -12.25 1 60.34 202 ALA B CA 1
ATOM 3826 C C . ALA B 1 202 ? 14.688 -8.039 -12.531 1 60.34 202 ALA B C 1
ATOM 3828 O O . ALA B 1 202 ? 14.852 -7.523 -13.641 1 60.34 202 ALA B O 1
ATOM 3829 N N . TRP B 1 203 ? 15.359 -7.48 -11.5 1 53.12 203 TRP B N 1
ATOM 3830 C CA . TRP B 1 203 ? 16.812 -7.543 -11.516 1 53.12 203 TRP B CA 1
ATOM 3831 C C . TRP B 1 203 ? 17.297 -8.93 -11.094 1 53.12 203 TRP B C 1
ATOM 3833 O O . TRP B 1 203 ? 16.75 -9.523 -10.164 1 53.12 203 TRP B O 1
ATOM 3843 N N . LYS B 1 204 ? 18.047 -9.781 -11.898 1 56.75 204 LYS B N 1
ATOM 3844 C CA . LYS B 1 204 ? 18.266 -11.219 -12.047 1 56.75 204 LYS B CA 1
ATOM 3845 C C . LYS B 1 204 ? 19.484 -11.672 -11.242 1 56.75 204 LYS B C 1
ATOM 3847 O O . LYS B 1 204 ? 20.422 -10.906 -11.047 1 56.75 204 LYS B O 1
ATOM 3852 N N . SER B 1 205 ? 19.188 -12.578 -10.125 1 52.94 205 SER B N 1
ATOM 3853 C CA . SER B 1 205 ? 20.281 -13.461 -9.719 1 52.94 205 SER B CA 1
ATOM 3854 C C . SER B 1 205 ? 20.109 -14.859 -10.312 1 52.94 205 SER B C 1
ATOM 3856 O O . SER B 1 205 ? 19.047 -15.461 -10.203 1 52.94 205 SER B O 1
ATOM 3858 N N . LYS B 1 206 ? 20.938 -15.508 -11.047 1 55.09 206 LYS B N 1
ATOM 3859 C CA . LYS B 1 206 ? 20.875 -16.797 -11.727 1 55.09 206 LYS B CA 1
ATOM 3860 C C . LYS B 1 206 ? 20.656 -17.938 -10.734 1 55.09 206 LYS B C 1
ATOM 3862 O O . LYS B 1 206 ? 20.031 -18.938 -11.062 1 55.09 206 LYS B O 1
ATOM 3867 N N . LYS B 1 207 ? 21.094 -17.875 -9.484 1 54.25 207 LYS B N 1
ATOM 3868 C CA . LYS B 1 207 ? 21.094 -19 -8.562 1 54.25 207 LYS B CA 1
ATOM 3869 C C . LYS B 1 207 ? 19.828 -19.031 -7.723 1 54.25 207 LYS B C 1
ATOM 3871 O O . LYS B 1 207 ? 19.266 -20.094 -7.473 1 54.25 207 LYS B O 1
ATOM 3876 N N . LEU B 1 208 ? 19.312 -18.094 -7.344 1 59.69 208 LEU B N 1
ATOM 3877 C CA . LEU B 1 208 ? 18.266 -18.094 -6.32 1 59.69 208 LEU B CA 1
ATOM 3878 C C . LEU B 1 208 ? 16.938 -17.594 -6.891 1 59.69 208 LEU B C 1
ATOM 3880 O O . LEU B 1 208 ? 15.914 -17.656 -6.223 1 59.69 208 LEU B O 1
ATOM 3884 N N . GLY B 1 209 ? 16.953 -17.406 -8.133 1 63.69 209 GLY B N 1
ATOM 3885 C CA . GLY B 1 209 ? 15.789 -16.688 -8.648 1 63.69 209 GLY B CA 1
ATOM 3886 C C . GLY B 1 209 ? 15.828 -15.203 -8.367 1 63.69 209 GLY B C 1
ATOM 3887 O O . GLY B 1 209 ? 16.906 -14.602 -8.344 1 63.69 209 GLY B O 1
ATOM 3888 N N . SER B 1 210 ? 14.68 -14.688 -8.352 1 80.69 210 SER B N 1
ATOM 3889 C CA . SER B 1 210 ? 14.602 -13.281 -7.992 1 80.69 210 SER B CA 1
ATOM 3890 C C . SER B 1 210 ? 14.656 -13.086 -6.48 1 80.69 210 SER B C 1
ATOM 3892 O O . SER B 1 210 ? 14.086 -13.883 -5.73 1 80.69 210 SER B O 1
ATOM 3894 N N . TYR B 1 211 ? 15.336 -12.195 -6.051 1 82.25 211 TYR B N 1
ATOM 3895 C CA . TYR B 1 211 ? 15.5 -11.898 -4.633 1 82.25 211 TYR B CA 1
ATOM 3896 C C . TYR B 1 211 ? 14.148 -11.641 -3.971 1 82.25 211 TYR B C 1
ATOM 3898 O O . TYR B 1 211 ? 13.922 -12.047 -2.828 1 82.25 211 TYR B O 1
ATOM 3906 N N . PHE B 1 212 ? 13.344 -11.109 -4.66 1 87.75 212 PHE B N 1
ATOM 3907 C CA . PHE B 1 212 ? 12.039 -10.766 -4.113 1 87.75 212 PHE B CA 1
ATOM 3908 C C . PHE B 1 212 ? 11.234 -12.016 -3.797 1 87.75 212 PHE B C 1
ATOM 3910 O O . PHE B 1 212 ? 10.766 -12.195 -2.668 1 87.75 212 PHE B O 1
ATOM 3917 N N . ILE B 1 213 ? 11.078 -12.891 -4.777 1 92.25 213 ILE B N 1
ATOM 3918 C CA . ILE B 1 213 ? 10.258 -14.086 -4.613 1 92.25 213 ILE B CA 1
ATOM 3919 C C . ILE B 1 213 ? 10.883 -15 -3.562 1 92.25 213 ILE B C 1
ATOM 3921 O O . ILE B 1 213 ? 10.18 -15.57 -2.725 1 92.25 213 ILE B O 1
ATOM 3925 N N . TYR B 1 214 ? 12.195 -15.141 -3.65 1 91.12 214 TYR B N 1
ATOM 3926 C CA . TYR B 1 214 ? 12.883 -15.977 -2.676 1 91.12 214 TYR B CA 1
ATOM 3927 C C . TYR B 1 214 ? 12.656 -15.461 -1.259 1 91.12 214 TYR B C 1
ATOM 3929 O O . TYR B 1 214 ? 12.312 -16.234 -0.36 1 91.12 214 TYR B O 1
ATOM 3937 N N . THR B 1 215 ? 12.797 -14.172 -1.071 1 92.19 215 THR B N 1
ATOM 3938 C CA . THR B 1 215 ? 12.594 -13.555 0.232 1 92.19 215 THR B CA 1
ATOM 3939 C C . THR B 1 215 ? 11.141 -13.711 0.679 1 92.19 215 THR B C 1
ATOM 3941 O O . THR B 1 215 ? 10.875 -14.023 1.841 1 92.19 215 THR B O 1
ATOM 3944 N N . LEU B 1 216 ? 10.242 -13.484 -0.192 1 95.5 216 LEU B N 1
ATOM 3945 C CA . LEU B 1 216 ? 8.82 -13.648 0.106 1 95.5 216 LEU B CA 1
ATOM 3946 C C . LEU B 1 216 ? 8.539 -15.047 0.643 1 95.5 216 LEU B C 1
ATOM 3948 O O . LEU B 1 216 ? 7.887 -15.195 1.681 1 95.5 216 LEU B O 1
ATOM 3952 N N . CYS B 1 217 ? 9.023 -16.031 -0.032 1 95.69 217 CYS B N 1
ATOM 3953 C CA . CYS B 1 217 ? 8.773 -17.422 0.358 1 95.69 217 CYS B CA 1
ATOM 3954 C C . CYS B 1 217 ? 9.383 -17.719 1.725 1 95.69 217 CYS B C 1
ATOM 3956 O O . CYS B 1 217 ? 8.758 -18.375 2.557 1 95.69 217 CYS B O 1
ATOM 3958 N N . LYS B 1 218 ? 10.594 -17.188 1.964 1 95.44 218 LYS B N 1
ATOM 3959 C CA . LYS B 1 218 ? 11.25 -17.422 3.248 1 95.44 218 LYS B CA 1
ATOM 3960 C C . LYS B 1 218 ? 10.484 -16.734 4.383 1 95.44 218 LYS B C 1
ATOM 3962 O O . LYS B 1 218 ? 10.32 -17.312 5.461 1 95.44 218 LYS B O 1
ATOM 3967 N N . VAL B 1 219 ? 10.039 -15.555 4.168 1 97.19 219 VAL B N 1
ATOM 3968 C CA . VAL B 1 219 ? 9.273 -14.828 5.172 1 97.19 219 VAL B CA 1
ATOM 3969 C C . VAL B 1 219 ? 7.961 -15.555 5.449 1 97.19 219 VAL B C 1
ATOM 3971 O O . VAL B 1 219 ? 7.555 -15.703 6.605 1 97.19 219 VAL B O 1
ATOM 3974 N N . MET B 1 220 ? 7.312 -16.047 4.445 1 96.94 220 MET B N 1
ATOM 3975 C CA . MET B 1 220 ? 6.062 -16.781 4.613 1 96.94 220 MET B CA 1
ATOM 3976 C C . MET B 1 220 ? 6.289 -18.062 5.398 1 96.94 220 MET B C 1
ATOM 3978 O O . MET B 1 220 ? 5.469 -18.438 6.242 1 96.94 220 MET B O 1
ATOM 3982 N N . GLU B 1 221 ? 7.312 -18.703 5.074 1 96.06 221 GLU B N 1
ATOM 3983 C CA . GLU B 1 221 ? 7.633 -19.938 5.781 1 96.06 221 GLU B CA 1
ATOM 3984 C C . GLU B 1 221 ? 7.734 -19.703 7.285 1 96.06 221 GLU B C 1
ATOM 3986 O O . GLU B 1 221 ? 7.238 -20.5 8.078 1 96.06 221 GLU B O 1
ATOM 3991 N N . LYS B 1 222 ? 8.305 -18.594 7.566 1 95.94 222 LYS B N 1
ATOM 3992 C CA . LYS B 1 222 ? 8.586 -18.328 8.969 1 95.94 222 LYS B CA 1
ATOM 3993 C C . LYS B 1 222 ? 7.391 -17.672 9.656 1 95.94 222 LYS B C 1
ATOM 3995 O O . LYS B 1 222 ? 7.117 -17.953 10.828 1 95.94 222 LYS B O 1
ATOM 4000 N N . HIS B 1 223 ? 6.652 -16.797 8.938 1 96.56 223 HIS B N 1
ATOM 4001 C CA . HIS B 1 223 ? 5.801 -15.875 9.672 1 96.56 223 HIS B CA 1
ATOM 4002 C C . HIS B 1 223 ? 4.344 -15.992 9.234 1 96.56 223 HIS B C 1
ATOM 4004 O O . HIS B 1 223 ? 3.457 -15.383 9.836 1 96.56 223 HIS B O 1
ATOM 4010 N N . SER B 1 224 ? 3.963 -16.781 8.281 1 94.25 224 SER B N 1
ATOM 4011 C CA . SER B 1 224 ? 2.611 -16.766 7.727 1 94.25 224 SER B CA 1
ATOM 4012 C C . SER B 1 224 ? 1.589 -17.219 8.766 1 94.25 224 SER B C 1
ATOM 4014 O O . SER B 1 224 ? 0.396 -16.938 8.633 1 94.25 224 SER B O 1
ATOM 4016 N N . GLN B 1 225 ? 1.984 -17.906 9.797 1 91.44 225 GLN B N 1
ATOM 4017 C CA . GLN B 1 225 ? 1.098 -18.391 10.844 1 91.44 225 GLN B CA 1
ATOM 4018 C C . GLN B 1 225 ? 0.577 -17.25 11.703 1 91.44 225 GLN B C 1
ATOM 4020 O O . GLN B 1 225 ? -0.578 -17.25 12.133 1 91.44 225 GLN B O 1
ATOM 4025 N N . ASP B 1 226 ? 1.396 -16.219 11.922 1 93.69 226 ASP B N 1
ATOM 4026 C CA . ASP B 1 226 ? 1.036 -15.266 12.953 1 93.69 226 ASP B CA 1
ATOM 4027 C C . ASP B 1 226 ? 1.136 -13.828 12.438 1 93.69 226 ASP B C 1
ATOM 4029 O O . ASP B 1 226 ? 0.81 -12.883 13.156 1 93.69 226 ASP B O 1
ATOM 4033 N N . MET B 1 227 ? 1.554 -13.672 11.258 1 95.69 227 MET B N 1
ATOM 4034 C CA . MET B 1 227 ? 1.717 -12.336 10.695 1 95.69 227 MET B CA 1
ATOM 4035 C C . MET B 1 227 ? 0.837 -12.148 9.461 1 95.69 227 MET B C 1
ATOM 4037 O O . MET B 1 227 ? 0.752 -13.039 8.617 1 95.69 227 MET B O 1
ATOM 4041 N N . ASP B 1 228 ? 0.107 -11.008 9.445 1 96.25 228 ASP B N 1
ATOM 4042 C CA . ASP B 1 228 ? -0.735 -10.75 8.281 1 96.25 228 ASP B CA 1
ATOM 4043 C C . ASP B 1 228 ? 0.112 -10.445 7.043 1 96.25 228 ASP B C 1
ATOM 4045 O O . ASP B 1 228 ? 1.287 -10.094 7.164 1 96.25 228 ASP B O 1
ATOM 4049 N N . VAL B 1 229 ? -0.475 -10.508 5.875 1 97.19 229 VAL B N 1
ATOM 4050 C CA . VAL B 1 229 ? 0.226 -10.445 4.598 1 97.19 229 VAL B CA 1
ATOM 4051 C C . VAL B 1 229 ? 0.889 -9.078 4.438 1 97.19 229 VAL B C 1
ATOM 4053 O O . VAL B 1 229 ? 2.021 -8.984 3.959 1 97.19 229 VAL B O 1
ATOM 4056 N N . VAL B 1 230 ? 0.21 -7.992 4.816 1 96.75 230 VAL B N 1
ATOM 4057 C CA . VAL B 1 230 ? 0.765 -6.656 4.621 1 96.75 230 VAL B CA 1
ATOM 4058 C C . VAL B 1 230 ? 2.02 -6.488 5.473 1 96.75 230 VAL B C 1
ATOM 4060 O O . VAL B 1 230 ? 3.021 -5.934 5.012 1 96.75 230 VAL B O 1
ATOM 4063 N N . LYS B 1 231 ? 2.004 -6.902 6.684 1 96.5 231 LYS B N 1
ATOM 4064 C CA . LYS B 1 231 ? 3.176 -6.852 7.555 1 96.5 231 LYS B CA 1
ATOM 4065 C C . LYS B 1 231 ? 4.305 -7.723 7.012 1 96.5 231 LYS B C 1
ATOM 4067 O O . LYS B 1 231 ? 5.469 -7.324 7.031 1 96.5 231 LYS B O 1
ATOM 4072 N N . MET B 1 232 ? 3.992 -8.922 6.566 1 97.25 232 MET B N 1
ATOM 4073 C CA . MET B 1 232 ? 5.008 -9.766 5.949 1 97.25 232 MET B CA 1
ATOM 4074 C C . MET B 1 232 ? 5.656 -9.062 4.762 1 97.25 232 MET B C 1
ATOM 4076 O O . MET B 1 232 ? 6.875 -9.133 4.586 1 97.25 232 MET B O 1
ATOM 4080 N N . LEU B 1 233 ? 4.812 -8.438 3.959 1 97 233 LEU B N 1
ATOM 4081 C CA . LEU B 1 233 ? 5.332 -7.754 2.781 1 97 233 LEU B CA 1
ATOM 4082 C C . LEU B 1 233 ? 6.223 -6.578 3.18 1 97 233 LEU B C 1
ATOM 4084 O O . LEU B 1 233 ? 7.207 -6.281 2.5 1 97 233 LEU B O 1
ATOM 4088 N N . THR B 1 234 ? 5.895 -5.887 4.242 1 96.12 234 THR B N 1
ATOM 4089 C CA . THR B 1 234 ? 6.77 -4.848 4.773 1 96.12 234 THR B CA 1
ATOM 4090 C C . THR B 1 234 ? 8.117 -5.434 5.191 1 96.12 234 THR B C 1
ATOM 4092 O O . THR B 1 234 ? 9.164 -4.836 4.938 1 96.12 234 THR B O 1
ATOM 4095 N N . MET B 1 235 ? 8.109 -6.594 5.828 1 96.44 235 MET B N 1
ATOM 4096 C CA . MET B 1 235 ? 9.336 -7.289 6.203 1 96.44 235 MET B CA 1
ATOM 4097 C C . MET B 1 235 ? 10.141 -7.676 4.965 1 96.44 235 MET B C 1
ATOM 4099 O O . MET B 1 235 ? 11.367 -7.547 4.949 1 96.44 235 MET B O 1
ATOM 4103 N N . VAL B 1 236 ? 9.461 -8.188 3.955 1 94.88 236 VAL B N 1
ATOM 4104 C CA . VAL B 1 236 ? 10.125 -8.523 2.699 1 94.88 236 VAL B CA 1
ATOM 4105 C C . VAL B 1 236 ? 10.812 -7.285 2.127 1 94.88 236 VAL B C 1
ATOM 4107 O O . VAL B 1 236 ? 11.969 -7.352 1.708 1 94.88 236 VAL B O 1
ATOM 4110 N N . ALA B 1 237 ? 10.109 -6.16 2.121 1 92.06 237 ALA B N 1
ATOM 4111 C CA . ALA B 1 237 ? 10.688 -4.902 1.647 1 92.06 237 ALA B CA 1
ATOM 4112 C C . ALA B 1 237 ? 11.93 -4.539 2.447 1 92.06 237 ALA B C 1
ATOM 4114 O O . ALA B 1 237 ? 12.93 -4.086 1.88 1 92.06 237 ALA B O 1
ATOM 4115 N N . GLN B 1 238 ? 11.891 -4.738 3.734 1 93.44 238 GLN B N 1
ATOM 4116 C CA . GLN B 1 238 ? 13.023 -4.469 4.609 1 93.44 238 GLN B CA 1
ATOM 4117 C C . GLN B 1 238 ? 14.227 -5.32 4.223 1 93.44 238 GLN B C 1
ATOM 4119 O O . GLN B 1 238 ? 15.336 -4.797 4.051 1 93.44 238 GLN B O 1
ATOM 4124 N N . ILE B 1 239 ? 13.992 -6.57 4.074 1 91.88 239 ILE B N 1
ATOM 4125 C CA . ILE B 1 239 ? 15.062 -7.523 3.801 1 91.88 239 ILE B CA 1
ATOM 4126 C C . ILE B 1 239 ? 15.664 -7.238 2.428 1 91.88 239 ILE B C 1
ATOM 4128 O O . ILE B 1 239 ? 16.891 -7.18 2.281 1 91.88 239 ILE B O 1
ATOM 4132 N N . VAL B 1 240 ? 14.859 -7.047 1.43 1 86.44 240 VAL B N 1
ATOM 4133 C CA . VAL B 1 240 ? 15.328 -6.781 0.072 1 86.44 240 VAL B CA 1
ATOM 4134 C C . VAL B 1 240 ? 16.094 -5.469 0.039 1 86.44 240 VAL B C 1
ATOM 4136 O O . VAL B 1 240 ? 17.125 -5.359 -0.639 1 86.44 240 VAL B O 1
ATOM 4139 N N . ALA B 1 241 ? 15.703 -4.492 0.804 1 84 241 ALA B N 1
ATOM 4140 C CA . ALA B 1 241 ? 16.328 -3.172 0.813 1 84 241 ALA B CA 1
ATOM 4141 C C . ALA B 1 241 ? 17.688 -3.215 1.504 1 84 241 ALA B C 1
ATOM 4143 O O . ALA B 1 241 ? 18.641 -2.562 1.06 1 84 241 ALA B O 1
ATOM 4144 N N . PHE B 1 242 ? 17.828 -4.035 2.531 1 86.25 242 PHE B N 1
ATOM 4145 C CA . PHE B 1 242 ? 19 -3.852 3.396 1 86.25 242 PHE B CA 1
ATOM 4146 C C . PHE B 1 242 ? 19.922 -5.059 3.324 1 86.25 242 PHE B C 1
ATOM 4148 O O . PHE B 1 242 ? 21.109 -4.957 3.656 1 86.25 242 PHE B O 1
ATOM 4155 N N . GLN B 1 243 ? 19.453 -6.18 3.012 1 80.44 243 GLN B N 1
ATOM 4156 C CA . GLN B 1 243 ? 20.312 -7.359 3.008 1 80.44 243 GLN B CA 1
ATOM 4157 C C . GLN B 1 243 ? 20.828 -7.664 1.603 1 80.44 243 GLN B C 1
ATOM 4159 O O . GLN B 1 243 ? 21.875 -8.281 1.442 1 80.44 243 GLN B O 1
ATOM 4164 N N . PHE B 1 244 ? 20.031 -7.434 0.59 1 67.75 244 PHE B N 1
ATOM 4165 C CA . PHE B 1 244 ? 20.469 -7.707 -0.774 1 67.75 244 PHE B CA 1
ATOM 4166 C C . PHE B 1 244 ? 21.516 -6.699 -1.222 1 67.75 244 PHE B C 1
ATOM 4168 O O . PHE B 1 244 ? 22.469 -7.051 -1.919 1 67.75 244 PHE B O 1
ATOM 4175 N N . LYS B 1 245 ? 21.438 -5.445 -0.946 1 57.16 245 LYS B N 1
ATOM 4176 C CA . LYS B 1 245 ? 22.453 -4.438 -1.281 1 57.16 245 LYS B CA 1
ATOM 4177 C C . LYS B 1 245 ? 23.828 -4.852 -0.786 1 57.16 245 LYS B C 1
ATOM 4179 O O . LYS B 1 245 ? 24.828 -4.605 -1.454 1 57.16 245 LYS B O 1
ATOM 4184 N N . THR B 1 246 ? 23.875 -5.488 0.414 1 48.22 246 THR B N 1
ATOM 4185 C CA . THR B 1 246 ? 25.172 -5.758 1.043 1 48.22 246 THR B CA 1
ATOM 4186 C C . THR B 1 246 ? 25.938 -6.816 0.262 1 48.22 246 THR B C 1
ATOM 4188 O O . THR B 1 246 ? 27.172 -6.797 0.23 1 48.22 246 THR B O 1
ATOM 4191 N N . GLN B 1 247 ? 25.312 -7.738 -0.324 1 46.44 247 GLN B N 1
ATOM 4192 C CA . GLN B 1 247 ? 26.094 -8.805 -0.951 1 46.44 247 GLN B CA 1
ATOM 4193 C C . GLN B 1 247 ? 26.516 -8.414 -2.361 1 46.44 247 GLN B C 1
ATOM 4195 O O . GLN B 1 247 ? 27.5 -8.953 -2.889 1 46.44 247 GLN B O 1
ATOM 4200 N N . HIS B 1 248 ? 25.609 -7.738 -3.012 1 47.91 248 HIS B N 1
ATOM 4201 C CA . HIS B 1 248 ? 26.078 -7.477 -4.371 1 47.91 248 HIS B CA 1
ATOM 4202 C C . HIS B 1 248 ? 27.016 -6.27 -4.41 1 47.91 248 HIS B C 1
ATOM 4204 O O . HIS B 1 248 ? 26.578 -5.141 -4.148 1 47.91 248 HIS B O 1
ATOM 4210 N N . LYS B 1 249 ? 28.203 -6.535 -3.914 1 41.25 249 LYS B N 1
ATOM 4211 C CA . LYS B 1 249 ? 29.328 -5.621 -4.105 1 41.25 249 LYS B CA 1
ATOM 4212 C C . LYS B 1 249 ? 29.328 -5.035 -5.512 1 41.25 249 LYS B C 1
ATOM 4214 O O . LYS B 1 249 ? 30.391 -4.852 -6.117 1 41.25 249 LYS B O 1
ATOM 4219 N N . GLU B 1 250 ? 28.406 -5.207 -6.344 1 40.22 250 GLU B N 1
ATOM 4220 C CA . GLU B 1 250 ? 28.797 -4.488 -7.547 1 40.22 250 GLU B CA 1
ATOM 4221 C C . GLU B 1 250 ? 29.109 -3.025 -7.246 1 40.22 250 GLU B C 1
ATOM 4223 O O . GLU B 1 250 ? 28.297 -2.336 -6.621 1 40.22 250 GLU B O 1
ATOM 4228 N N . PRO B 1 251 ? 30.438 -2.576 -7.355 1 39.25 251 PRO B N 1
ATOM 4229 C CA . PRO B 1 251 ? 30.953 -1.236 -7.066 1 39.25 251 PRO B CA 1
ATOM 4230 C C . PRO B 1 251 ? 29.891 -0.153 -7.188 1 39.25 251 PRO B C 1
ATOM 4232 O O . PRO B 1 251 ? 29.625 0.569 -6.223 1 39.25 251 PRO B O 1
ATOM 4235 N N . HIS B 1 252 ? 30.25 0.861 -8.18 1 36.75 252 HIS B N 1
ATOM 4236 C CA . HIS B 1 252 ? 29.938 2.223 -8.594 1 36.75 252 HIS B CA 1
ATOM 4237 C C . HIS B 1 252 ? 28.484 2.336 -9.047 1 36.75 252 HIS B C 1
ATOM 4239 O O . HIS B 1 252 ? 28.078 3.365 -9.594 1 36.75 252 HIS B O 1
ATOM 4245 N N . ASN B 1 253 ? 27.875 1.244 -9.523 1 36.09 253 ASN B N 1
ATOM 4246 C CA . ASN B 1 253 ? 26.625 1.524 -10.219 1 36.09 253 ASN B CA 1
ATOM 4247 C C . ASN B 1 253 ? 25.531 1.938 -9.25 1 36.09 253 ASN B C 1
ATOM 4249 O O . ASN B 1 253 ? 25.172 1.179 -8.344 1 36.09 253 ASN B O 1
ATOM 4253 N N . ASN B 1 254 ? 25.5 3.123 -8.773 1 41.22 254 ASN B N 1
ATOM 4254 C CA . ASN B 1 254 ? 24.281 3.75 -8.281 1 41.22 254 ASN B CA 1
ATOM 4255 C C . ASN B 1 254 ? 23.047 2.934 -8.648 1 41.22 254 ASN B C 1
ATOM 4257 O O . ASN B 1 254 ? 22.375 3.227 -9.641 1 41.22 254 ASN B O 1
ATOM 4261 N N . GLU B 1 255 ? 23.188 1.709 -8.805 1 42.84 255 GLU B N 1
ATOM 4262 C CA . GLU B 1 255 ? 22.203 0.73 -9.242 1 42.84 255 GLU B CA 1
ATOM 4263 C C . GLU B 1 255 ? 20.844 0.964 -8.562 1 42.84 255 GLU B C 1
ATOM 4265 O O . GLU B 1 255 ? 20.781 1.135 -7.34 1 42.84 255 GLU B O 1
ATOM 4270 N N . LYS B 1 256 ? 19.984 1.539 -9.328 1 46.62 256 LYS B N 1
ATOM 4271 C CA . LYS B 1 256 ? 18.562 1.759 -9.078 1 46.62 256 LYS B CA 1
ATOM 4272 C C . LYS B 1 256 ? 17.953 0.6 -8.289 1 46.62 256 LYS B C 1
ATOM 4274 O O . LYS B 1 256 ? 17.922 -0.533 -8.773 1 46.62 256 LYS B O 1
ATOM 4279 N N . LYS B 1 257 ? 18.344 0.506 -7.035 1 51.16 257 LYS B N 1
ATOM 4280 C CA . LYS B 1 257 ? 17.656 -0.481 -6.199 1 51.16 257 LYS B CA 1
ATOM 4281 C C . LYS B 1 257 ? 16.141 -0.33 -6.293 1 51.16 257 LYS B C 1
ATOM 4283 O O . LYS B 1 257 ? 15.617 0.774 -6.152 1 51.16 257 LYS B O 1
ATOM 4288 N N . GLN B 1 258 ? 15.531 -1.185 -7.074 1 60.84 258 GLN B N 1
ATOM 4289 C CA . GLN B 1 258 ? 14.07 -1.219 -7.121 1 60.84 258 GLN B CA 1
ATOM 4290 C C . GLN B 1 258 ? 13.492 -1.701 -5.793 1 60.84 258 GLN B C 1
ATOM 4292 O O . GLN B 1 258 ? 13.906 -2.74 -5.273 1 60.84 258 GLN B O 1
ATOM 4297 N N . MET B 1 259 ? 12.891 -0.899 -4.984 1 73.62 259 MET B N 1
ATOM 4298 C CA . MET B 1 259 ? 12.18 -1.232 -3.752 1 73.62 259 MET B CA 1
ATOM 4299 C C . MET B 1 259 ? 10.797 -1.788 -4.059 1 73.62 259 MET B C 1
ATOM 4301 O O . MET B 1 259 ? 10.102 -1.282 -4.941 1 73.62 259 MET B O 1
ATOM 4305 N N . PRO B 1 260 ? 10.539 -2.965 -3.355 1 86.31 260 PRO B N 1
ATOM 4306 C CA . PRO B 1 260 ? 9.148 -3.412 -3.488 1 86.31 260 PRO B CA 1
ATOM 4307 C C . PRO B 1 260 ? 8.141 -2.371 -3 1 86.31 260 PRO B C 1
ATOM 4309 O O . PRO B 1 260 ? 8.391 -1.689 -2.002 1 86.31 260 PRO B O 1
ATOM 4312 N N . THR B 1 261 ? 7.152 -2.172 -3.803 1 91.06 261 THR B N 1
ATOM 4313 C CA . THR B 1 261 ? 6.07 -1.26 -3.441 1 91.06 261 THR B CA 1
ATOM 4314 C C . THR B 1 261 ? 4.781 -2.029 -3.176 1 91.06 261 THR B C 1
ATOM 4316 O O . THR B 1 261 ? 4.441 -2.955 -3.912 1 91.06 261 THR B O 1
ATOM 4319 N N . ILE B 1 262 ? 4.062 -1.645 -2.086 1 94.5 262 ILE B N 1
ATOM 4320 C CA . ILE B 1 262 ? 2.795 -2.268 -1.716 1 94.5 262 ILE B CA 1
ATOM 4321 C C . ILE B 1 262 ? 1.645 -1.303 -1.99 1 94.5 262 ILE B C 1
ATOM 4323 O O . ILE B 1 262 ? 1.696 -0.137 -1.593 1 94.5 262 ILE B O 1
ATOM 4327 N N . ARG B 1 263 ? 0.713 -1.75 -2.775 1 93.81 263 ARG B N 1
ATOM 4328 C CA . ARG B 1 263 ? -0.559 -1.058 -2.953 1 93.81 263 ARG B CA 1
ATOM 4329 C C . ARG B 1 263 ? -1.716 -1.888 -2.406 1 93.81 263 ARG B C 1
ATOM 4331 O O . ARG B 1 263 ? -1.84 -3.072 -2.723 1 93.81 263 ARG B O 1
ATOM 4338 N N . SER B 1 264 ? -2.576 -1.223 -1.561 1 94.94 264 SER B N 1
ATOM 4339 C CA . SER B 1 264 ? -3.59 -2.033 -0.895 1 94.94 264 SER B CA 1
ATOM 4340 C C . SER B 1 264 ? -4.906 -1.271 -0.76 1 94.94 264 SER B C 1
ATOM 4342 O O . SER B 1 264 ? -4.91 -0.077 -0.454 1 94.94 264 SER B O 1
ATOM 4344 N N . THR B 1 265 ? -5.973 -1.976 -1.015 1 91.31 265 THR B N 1
ATOM 4345 C CA . THR B 1 265 ? -7.32 -1.523 -0.682 1 91.31 265 THR B CA 1
ATOM 4346 C C . THR B 1 265 ? -8 -2.504 0.267 1 91.31 265 THR B C 1
ATOM 4348 O O . THR B 1 265 ? -9.227 -2.535 0.36 1 91.31 265 THR B O 1
ATOM 4351 N N . LEU B 1 266 ? -7.211 -3.307 0.927 1 93.62 266 LEU B N 1
ATOM 4352 C CA . LEU B 1 266 ? -7.727 -4.277 1.887 1 93.62 266 LEU B CA 1
ATOM 4353 C C . LEU B 1 266 ? -8.477 -3.58 3.016 1 93.62 266 LEU B C 1
ATOM 4355 O O . LEU B 1 266 ? -8.102 -2.482 3.434 1 93.62 266 LEU B O 1
ATOM 4359 N N . THR B 1 267 ? -9.469 -4.293 3.549 1 94.06 267 THR B N 1
ATOM 4360 C CA . THR B 1 267 ? -10.258 -3.742 4.648 1 94.06 267 THR B CA 1
ATOM 4361 C C . THR B 1 267 ? -10.141 -4.625 5.891 1 94.06 267 THR B C 1
ATOM 4363 O O . THR B 1 267 ? -10.734 -4.324 6.926 1 94.06 267 THR B O 1
ATOM 4366 N N . ARG B 1 268 ? -9.484 -5.676 5.789 1 96.19 268 ARG B N 1
ATOM 4367 C CA . ARG B 1 268 ? -9.211 -6.609 6.875 1 96.19 268 ARG B CA 1
ATOM 4368 C C . ARG B 1 268 ? -7.805 -7.195 6.758 1 96.19 268 ARG B C 1
ATOM 4370 O O . ARG B 1 268 ? -7.129 -7 5.742 1 96.19 268 ARG B O 1
ATOM 4377 N N . GLU B 1 269 ? -7.367 -7.816 7.824 1 96.31 269 GLU B N 1
ATOM 4378 C CA . GLU B 1 269 ? -6.082 -8.508 7.766 1 96.31 269 GLU B CA 1
ATOM 4379 C C . GLU B 1 269 ? -6.203 -9.836 7.031 1 96.31 269 GLU B C 1
ATOM 4381 O O . GLU B 1 269 ? -7.215 -10.531 7.16 1 96.31 269 GLU B O 1
ATOM 4386 N N . VAL B 1 270 ? -5.188 -10.219 6.281 1 96.62 270 VAL B N 1
ATOM 4387 C CA . VAL B 1 270 ? -5.125 -11.492 5.582 1 96.62 270 VAL B CA 1
ATOM 4388 C C . VAL B 1 270 ? -4.008 -12.352 6.168 1 96.62 270 VAL B C 1
ATOM 4390 O O . VAL B 1 270 ? -2.852 -11.93 6.215 1 96.62 270 VAL B O 1
ATOM 4393 N N . TYR B 1 271 ? -4.375 -13.516 6.633 1 94.88 271 TYR B N 1
ATOM 4394 C CA . TYR B 1 271 ? -3.408 -14.492 7.125 1 94.88 271 TYR B CA 1
ATOM 4395 C C . TYR B 1 271 ? -3.375 -15.727 6.23 1 94.88 271 TYR B C 1
ATOM 4397 O O . TYR B 1 271 ? -4.422 -16.281 5.898 1 94.88 271 TYR B O 1
ATOM 4405 N N . LEU B 1 272 ? -2.205 -16.078 5.809 1 94.19 272 LEU B N 1
ATOM 4406 C CA . LEU B 1 272 ? -2.008 -17.281 5.012 1 94.19 272 LEU B CA 1
ATOM 4407 C C . LEU B 1 272 ? -1.449 -18.406 5.867 1 94.19 272 LEU B C 1
ATOM 4409 O O . LEU B 1 272 ? -0.33 -18.875 5.637 1 94.19 272 LEU B O 1
ATOM 4413 N N . ARG B 1 273 ? -2.219 -18.859 6.723 1 90 273 ARG B N 1
ATOM 4414 C CA . ARG B 1 273 ? -1.806 -19.844 7.715 1 90 273 ARG B CA 1
ATOM 4415 C C . ARG B 1 273 ? -1.711 -21.234 7.102 1 90 273 ARG B C 1
ATOM 4417 O O . ARG B 1 273 ? -2.436 -21.547 6.152 1 90 273 ARG B O 1
ATOM 4424 N N . PRO B 1 274 ? -0.741 -22.047 7.66 1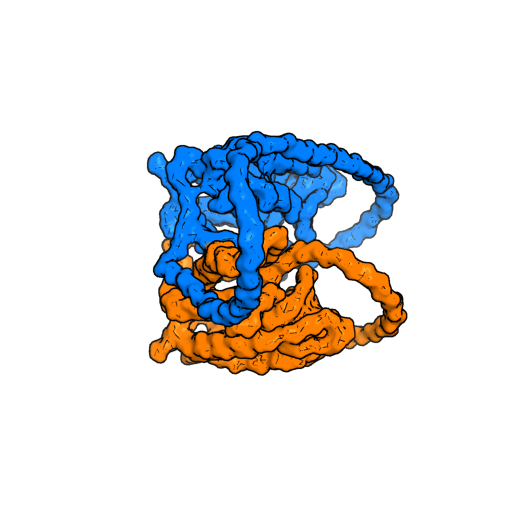 85.69 274 PRO B N 1
ATOM 4425 C CA . PRO B 1 274 ? -0.696 -23.438 7.199 1 85.69 274 PRO B CA 1
ATOM 4426 C C . PRO B 1 274 ? -1.971 -24.203 7.535 1 85.69 274 PRO B C 1
ATOM 4428 O O . PRO B 1 274 ? -2.643 -23.906 8.523 1 85.69 274 PRO B O 1
ATOM 4431 N N . LYS B 1 275 ? -2.336 -25.094 6.578 1 76.06 275 LYS B N 1
ATOM 4432 C CA . LYS B 1 275 ? -3.455 -25.969 6.906 1 76.06 275 LYS B CA 1
ATOM 4433 C C . LYS B 1 275 ? -3.064 -26.984 7.973 1 76.06 275 LYS B C 1
ATOM 4435 O O . LYS B 1 275 ? -1.935 -27.484 7.98 1 76.06 275 LYS B O 1
ATOM 4440 N N . PRO B 1 276 ? -3.99 -27.125 9.016 1 63.94 276 PRO B N 1
ATOM 4441 C CA . PRO B 1 276 ? -3.699 -28.172 9.992 1 63.94 276 PRO B CA 1
ATOM 4442 C C . PRO B 1 276 ? -3.492 -29.547 9.352 1 63.94 276 PRO B C 1
ATOM 4444 O O . PRO B 1 276 ? -4.035 -29.812 8.273 1 63.94 276 PRO B O 1
#

InterPro domains:
  IPR001309 Peptidase C14, p20 domain [PS50208] (83-206)
  IPR002138 Peptidase C14, caspase non-catalytic subunit p10 [PS50207] (201-274)
  IPR011600 Peptidase C14, caspase domain [PF00656] (85-200)
  IPR015917 Peptidase C14A, caspase catalytic domain [PR00376] (83-96)
  IPR015917 Peptidase C14A, caspase catalytic domain [PR00376] (104-122)
  IPR015917 Peptidase C14A, caspase catalytic domain [PR00376] (122-140)
  IPR015917 Peptidase C14A, caspase catalytic domain [PR00376] (155-163)
  IPR015917 Peptidase C14A, caspase catalytic domain [PR00376] (187-205)
  IPR015917 Peptidase C14A, caspase catalytic domain [SM00115] (76-274)
  IPR029030 Caspase-like domain superfamily [SSF52129] (66-275)

Sequence (552 aa):
MIHEKETGHSGDGAPLSPSTDGAANLSSNPAISDEPDTGPFGHEGSSSSKTGTAGKSASNNIGEPWVPVIPHKLDCYPMERKIHGWAVIFYFENFEAKLGLERREEVKKDVENLRSIFTKRGFHVKEHPDLTRSAIIKELDSIAVSEELKNLECLVVFFLSHGRKDYLYVKDDEFEEEKLWSQFYKCEALFGKPKLFFIQVAWKSKKLGSYFIYTLCKVMEKHSQDMDVVKMLTMVAQIVAFQFKTQHKEPHNNEKKQMPTIRSTLTREVYLRPKPMIHEKETGHSGDGAPLSPSTDGAANLSSNPAISDEPDTGPFGHEGSSSSKTGTAGKSASNNIGEPWVPVIPHKLDCYPMERKIHGWAVIFYFENFEAKLGLERREEVKKDVENLRSIFTKRGFHVKEHPDLTRSAIIKELDSIAVSEELKNLECLVVFFLSHGRKDYLYVKDDEFEEEKLWSQFYKCEALFGKPKLFFIQVAWKSKKLGSYFIYTLCKVMEKHSQDMDVVKMLTMVAQIVAFQFKTQHKEPHNNEKKQMPTIRSTLTREVYLRPKP

Organism: NCBI:txid69355

Secondary structure (DSSP, 8-state):
-EEE-------------------------------------------------------------------SS--B----SSS-EEEEEEE-S---GGG-PPP-TTHHHHHHHHHHHHHHTTEEEEEEES--HHHHHHHHHHHHT-GGGGG-SEEEEEEEE-EETTEEE-SS-EEETTHHHHTTTT-GGGTTS-EEEEEEE---BTTTB-HHHHHHHHHHHHHTTTS-HHHHHHHHHHHHHHTHHHH----S-------EEEEE--SSB---PPP-/-EEE-------------------------PPP---------------------------------------SS--B----SSS-EEEEEEE-S---GGG-PPP-TTHHHHHHHHHHHHHHTTEEEEEEES--HHHHHHHHHHHHT-GGGGG-SEEEEEEEE-EETTEEE-SS-EEETTHHHHTTTT-GGGTTS-EEEEEEE---BTTTB-HHHHHHHHHHHHHTTTS-HHHHHHHHHHHHHHTHHHH----S-------EEEEE--SSB---PPP-

Radius of gyration: 27.71 Å; Cα contacts (8 Å, |Δi|>4): 849; chains: 2; bounding box: 118×59×68 Å

Solvent-accessible surface area (backbone atoms only — not comparable to full-atom values): 32766 Å² total; per-residue (Å²): 65,32,46,36,59,70,73,69,83,80,72,82,74,71,83,76,78,79,78,78,82,79,83,79,72,85,66,85,75,78,84,80,81,76,74,80,81,75,73,78,73,73,66,81,72,78,81,70,80,71,78,77,71,79,76,71,70,78,70,80,69,82,62,78,77,86,72,85,82,76,71,94,64,77,52,62,57,74,69,80,56,86,48,27,20,44,34,36,35,38,37,42,42,55,55,44,73,90,71,72,62,79,71,35,77,22,49,58,53,36,50,52,51,49,48,52,56,40,45,58,35,28,26,52,72,44,81,43,72,46,40,38,58,70,53,46,54,50,48,52,51,51,59,50,67,39,72,67,43,58,70,35,42,34,44,35,39,37,39,39,29,54,59,51,95,68,30,35,44,40,20,73,44,68,47,56,50,62,67,76,52,58,63,51,77,73,22,70,58,46,63,98,38,58,74,46,45,42,42,44,40,66,75,84,40,79,85,65,7,35,64,65,58,45,42,45,51,53,46,43,72,75,36,19,74,82,38,37,51,69,59,49,49,25,43,36,30,29,43,57,62,61,56,50,57,66,70,55,66,67,81,80,66,82,60,63,75,50,55,51,25,42,43,44,70,53,50,48,42,45,58,62,38,64,60,131,64,31,48,34,60,69,75,69,84,80,72,84,76,70,84,77,79,77,78,77,82,79,82,78,72,87,69,84,77,82,85,80,82,78,70,84,81,80,74,81,78,77,70,84,73,84,78,80,80,79,79,81,74,81,80,73,72,80,72,81,68,82,65,77,78,87,71,83,82,75,71,95,63,78,52,62,58,74,68,80,54,87,49,28,20,44,35,37,36,40,37,41,41,55,54,42,75,90,71,70,62,80,69,35,77,21,50,59,52,38,48,52,49,50,48,52,55,40,46,57,36,27,28,51,72,44,80,43,72,46,40,38,58,69,53,46,54,50,49,54,51,50,57,50,67,39,71,67,44,59,71,34,41,32,42,36,39,37,39,39,29,54,58,52,95,68,30,35,44,42,20,72,42,68,45,56,50,62,65,78,49,56,64,52,78,74,23,68,58,46,63,99,38,59,73,45,45,44,44,45,40,66,75,85,42,78,83,62,8,36,66,64,56,46,43,44,51,54,47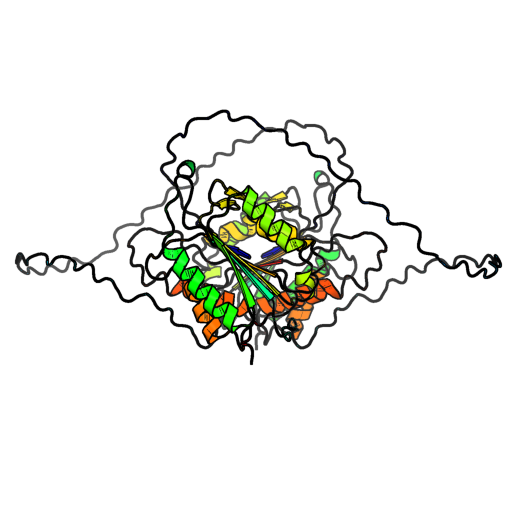,42,73,74,36,18,74,83,38,35,52,69,61,50,50,26,44,37,29,29,43,57,63,62,55,50,57,67,69,55,67,68,82,80,64,83,60,65,74,49,57,52,27,43,43,44,70,53,48,50,43,45,58,63,37,64,61,132

=== Feature glossary ===
The record interleaves many kinds of information about one protein. Here is each kind framed as the question it answers.

Q: What does the local fold look like, residue by residue?
A: The Foldseek 3Di string encodes local tertiary geometry as a 20-letter alphabet — one character per residue — derived from the relative positions of nearby Cα atoms. Unlike the amino-acid sequence, 3Di is a direct function of the 3D structure, so two proteins with the same fold have similar 3Di strings even at low sequence identity.

Q: Which residues are in helices, strands, or loops?
A: The SS8 string is DSSP's per-residue secondary-structure call. α-helix (H) means an i→i+4 H-bond ladder; β-strand (E) means the residue participates in a β-sheet; 3₁₀ (G) and π (I) are tighter and wider helices; T/S are turns/bends; '-' is loop.

Q: How big and how compact is the whole molecule?
A: Radius of gyration (Rg) is the root-mean-square distance of Cα atoms from their centroid — a single number for overall size and compactness. A globular domain of N residues has Rg ≈ 2.2·N^0.38 Å; an extended or disordered chain has a much larger Rg. The Cα contact count is the number of residue pairs whose Cα atoms are within 8 Å and are more than four positions apart in sequence — a standard proxy for tertiary packing density. The bounding box is the smallest axis-aligned box enclosing all Cα atoms.

Q: Where is each backbone atom in 3D?
A: Structure coordinates are given as an mmCIF _atom_site loop: one row per atom with element, residue name, chain id, sequence number, and x/y/z position in Å. Only the four main-chain atoms per residue are included here; side chains are omitted to keep the record compact.

Q: What is the amino-acid chain?
A: Primary structure: the covalent order of the twenty standard amino acids along the backbone. Two proteins with the same sequence will (almost always) fold to the same structure; two with 30% identity often share a fold but not the details.

Q: What if only a Cα trace is available?
A: Three-state secondary structure (P-SEA) collapses the eight DSSP classes into helix (a), strand (b), and coil (c). P-SEA assigns these from Cα geometry alone — distances and angles — without requiring backbone oxygens, so it works on any Cα trace.

Q: What family and function is it annotated with?
A: Database cross-references. InterPro integrates a dozen domain/family signature databases into unified entries with residue-range hits. GO terms attach function/process/location labels with evidence codes. CATH codes position the fold in a four-level structural taxonomy. Organism is the NCBI-taxonomy species name.

Q: How confident is the AlphaFold model at each residue?
A: pLDDT is the predicted lDDT-Cα score: AlphaFold's confidence that the local environment of each residue (all inter-atomic distances within 15 Å) is correctly placed. It is a per-residue number between 0 and 100, with higher meaning more reliable.

Q: How mobile is each atom in the crystal?
A: B-factor (Debye–Waller factor) reflects atomic displacement in the crystal lattice. It is an experimental observable (units Å²), not a prediction; low values mean the atom is pinned down, high values mean it moves or is heterogeneous across the crystal.

Q: Which residues are buried vs exposed?
A: SASA measures how much of the protein is reachable by solvent. It is computed by rolling a water-sized probe over the atomic surface and summing the exposed area (Å²). Per-residue SASA distinguishes core (buried, low SASA) from surface (exposed, high SASA) residues; total SASA is a whole-molecule size measure.

Q: What do the diagnostic plots show?
A: Plot images: a contact map (which residues are close in 3D, as an N×N binary image), a Ramachandran scatter (backbone torsion angles, revealing secondary-structure composition at a glance), and — for AlphaFold structures — a PAE heatmap (pairwise prediction confidence).

Q: What known structures does this most resemble?
A: The Foldseek neighbor list gives the closest experimentally determined structures in the PDB, ranked by structural alignment. TM-score near 1 means near-identical fold; near 0.3 means only rough topology match. This is how one finds what a novel AlphaFold prediction most resembles in the solved-structure universe.

Q: Are the domains correctly placed relative to each other?
A: Predicted aligned error is AlphaFold's pairwise confidence. Unlike pLDDT (per-residue), PAE is per-residue-pair and captures whether two parts of the structure are correctly placed relative to each other. Units are ångströms of expected positional error.

Q: What do the rendered images show?
A: Structure images are PyMOL renders from six orthogonal camera directions. Cartoon representation draws helices as coils and strands as arrows; sticks shows the backbone as bonds; surface shows the solvent-excluded envelope. Rainbow coloring maps sequence position to hue (blue→red, N→C); chain coloring assigns a distinct color per polypeptide.

Q: What are the backbone torsion angles?
A: φ (phi) and ψ (psi) are the two rotatable backbone dihedrals per residue: φ is the C(i-1)–N–Cα–C torsion, ψ is the N–Cα–C–N(i+1) torsion, both in degrees on (−180°, 180°]. α-helical residues cluster near (−60°, −45°); β-strand residues near (−120°, +130°). A Ramachandran plot is simply a scatter of (φ, ψ) for every residue.